Protein AF-A0A2G7FGS3-F1 (afdb_monomer)

Nearest PDB structures (foldseek):
  4i08-assembly1_B-2  TM=8.454E-01  e=3.265E-16  Vibrio cholerae O1 biovar El Tor str. N16961
  1q7c-assembly1_A  TM=8.375E-01  e=9.351E-16  Escherichia coli
  4i5d-assembly1_B  TM=8.635E-01  e=2.397E-15  Ralstonia sp. DSMZ 6428
  4bmn-assembly1_D  TM=8.534E-01  e=1.304E-15  Ralstonia sp. DSMZ 6428
  3grp-assembly1_D  TM=8.812E-01  e=2.250E-13  Bartonella henselae str. Houston-1

Structure (mmCIF, N/CA/C/O backbone):
data_AF-A0A2G7FGS3-F1
#
_entry.id   AF-A0A2G7FGS3-F1
#
loop_
_atom_site.group_PDB
_atom_site.id
_atom_site.type_symbol
_atom_site.label_atom_id
_atom_site.label_alt_id
_atom_site.label_comp_id
_atom_site.label_asym_id
_atom_site.label_entity_id
_atom_site.label_seq_id
_atom_site.pdbx_PDB_ins_code
_atom_site.Cartn_x
_atom_site.Cartn_y
_atom_site.Cartn_z
_atom_site.occupancy
_atom_site.B_iso_or_equiv
_atom_site.auth_seq_id
_atom_site.auth_comp_id
_atom_site.auth_asym_id
_atom_site.auth_atom_id
_atom_site.pdbx_PDB_model_num
ATOM 1 N N . MET A 1 1 ? 16.550 4.348 -29.703 1.00 92.00 1 MET A N 1
ATOM 2 C CA . MET A 1 1 ? 16.145 2.968 -29.365 1.00 92.00 1 MET A CA 1
ATOM 3 C C . MET A 1 1 ? 16.784 1.927 -30.264 1.00 92.00 1 MET A C 1
ATOM 5 O O . MET A 1 1 ? 17.467 1.069 -29.726 1.00 92.00 1 MET A O 1
ATOM 9 N N . GLU A 1 2 ? 16.646 2.011 -31.590 1.00 93.75 2 GLU A N 1
ATOM 10 C CA . GLU A 1 2 ? 17.282 1.040 -32.505 1.00 93.75 2 GLU A CA 1
ATOM 11 C C . GLU A 1 2 ? 18.814 0.957 -32.352 1.00 93.75 2 GLU A C 1
ATOM 13 O O . GLU A 1 2 ? 19.374 -0.135 -32.414 1.00 93.75 2 GLU A O 1
ATOM 18 N N . ASP A 1 3 ? 19.492 2.070 -32.048 1.00 95.81 3 ASP A N 1
ATOM 19 C CA . ASP A 1 3 ? 20.931 2.055 -31.735 1.00 95.81 3 ASP A CA 1
ATOM 20 C C . ASP A 1 3 ? 21.238 1.252 -30.460 1.00 95.81 3 ASP A C 1
ATOM 22 O O . ASP A 1 3 ? 22.140 0.415 -30.451 1.00 95.81 3 ASP A O 1
ATOM 26 N N . SER A 1 4 ? 20.454 1.451 -29.394 1.00 96.25 4 SER A N 1
ATOM 27 C CA . SER A 1 4 ? 20.581 0.701 -28.137 1.00 96.25 4 SER A CA 1
ATOM 28 C C . SER A 1 4 ? 20.323 -0.794 -28.348 1.00 96.25 4 SER A C 1
ATOM 30 O O . SER A 1 4 ? 21.043 -1.631 -27.806 1.00 96.25 4 SER A O 1
ATOM 32 N N . TRP A 1 5 ? 19.330 -1.135 -29.176 1.00 97.38 5 TRP A N 1
ATOM 33 C CA . TRP A 1 5 ? 19.027 -2.512 -29.563 1.00 97.38 5 TRP A CA 1
ATOM 34 C C . TRP A 1 5 ? 20.159 -3.145 -30.370 1.00 97.38 5 TRP A C 1
ATOM 36 O O . TRP A 1 5 ? 20.616 -4.236 -30.037 1.00 97.38 5 TRP A O 1
ATOM 46 N N . THR A 1 6 ? 20.677 -2.430 -31.367 1.00 97.94 6 THR A N 1
ATOM 47 C CA . THR A 1 6 ? 21.822 -2.870 -32.173 1.00 97.94 6 THR A CA 1
ATOM 48 C C . THR A 1 6 ? 23.050 -3.108 -31.293 1.00 97.94 6 THR A C 1
ATOM 50 O O . THR A 1 6 ? 23.726 -4.127 -31.435 1.00 97.94 6 THR A O 1
ATOM 53 N N . GLY A 1 7 ? 23.311 -2.211 -30.336 1.00 97.62 7 GLY A N 1
ATOM 54 C CA . GLY A 1 7 ? 24.381 -2.369 -29.353 1.00 97.62 7 GLY A CA 1
ATOM 55 C C . GLY A 1 7 ? 24.203 -3.616 -28.484 1.00 97.62 7 GLY A C 1
ATOM 56 O O . GLY A 1 7 ? 25.146 -4.389 -28.322 1.00 97.62 7 GLY A O 1
ATOM 57 N N . LEU A 1 8 ? 22.989 -3.867 -27.986 1.00 97.56 8 LEU A N 1
ATOM 58 C CA . LEU A 1 8 ? 22.681 -5.068 -27.205 1.00 97.56 8 LEU A CA 1
ATOM 59 C C . LEU A 1 8 ? 22.891 -6.349 -28.022 1.00 97.56 8 LEU A C 1
ATOM 61 O O . LEU A 1 8 ? 23.543 -7.281 -27.553 1.00 97.56 8 LEU A O 1
ATOM 65 N N . GLN A 1 9 ? 22.393 -6.383 -29.261 1.00 97.81 9 GLN A N 1
ATOM 66 C CA . GLN A 1 9 ? 22.594 -7.518 -30.163 1.00 97.81 9 GLN A CA 1
ATOM 67 C C . GLN A 1 9 ? 24.078 -7.759 -30.447 1.00 97.81 9 GLN A C 1
ATOM 69 O O . GLN A 1 9 ? 24.517 -8.908 -30.473 1.00 97.81 9 GLN A O 1
ATOM 74 N N . TRP A 1 10 ? 24.859 -6.690 -30.618 1.00 98.00 10 TRP A N 1
ATOM 75 C CA . TRP A 1 10 ? 26.299 -6.792 -30.820 1.00 98.00 10 TRP A CA 1
ATOM 76 C C . TRP A 1 10 ? 26.993 -7.422 -29.607 1.00 98.00 10 TRP A C 1
ATOM 78 O O . TRP A 1 10 ? 27.794 -8.337 -29.790 1.00 98.00 10 TRP A O 1
ATOM 88 N N . VAL A 1 11 ? 26.641 -7.013 -28.381 1.00 97.62 11 VAL A N 1
ATOM 89 C CA . VAL A 1 11 ? 27.187 -7.615 -27.150 1.00 97.62 11 VAL A CA 1
ATOM 90 C C . VAL A 1 11 ? 26.860 -9.106 -27.072 1.00 97.62 11 VAL A C 1
ATOM 92 O O . VAL A 1 11 ? 27.750 -9.900 -26.786 1.00 97.62 11 VAL A O 1
ATOM 95 N N . TYR A 1 12 ? 25.620 -9.505 -27.375 1.00 97.19 12 TYR A N 1
ATOM 96 C CA . TYR A 1 12 ? 25.236 -10.922 -27.411 1.00 97.19 12 TYR A CA 1
ATOM 97 C C . TYR A 1 12 ? 26.021 -11.708 -28.470 1.00 97.19 12 TYR A C 1
ATOM 99 O O . TYR A 1 12 ? 26.485 -12.812 -28.193 1.00 97.19 12 TYR A O 1
ATOM 107 N N . ALA A 1 13 ? 26.205 -11.138 -29.663 1.00 97.50 13 ALA A N 1
ATOM 108 C CA . ALA A 1 13 ? 26.928 -11.783 -30.758 1.00 97.50 13 ALA A CA 1
ATOM 109 C C . ALA A 1 13 ? 28.431 -11.965 -30.477 1.00 97.50 13 ALA A C 1
ATOM 111 O O . ALA A 1 13 ? 29.027 -12.899 -31.003 1.00 97.50 13 ALA A O 1
ATOM 112 N N . HIS A 1 14 ? 29.027 -11.109 -29.639 1.00 97.94 14 HIS A N 1
ATOM 113 C CA . HIS A 1 14 ? 30.457 -11.140 -29.296 1.00 97.94 14 HIS A CA 1
ATOM 114 C C . HIS A 1 14 ? 30.706 -11.580 -27.845 1.00 97.94 14 HIS A C 1
ATOM 116 O O . HIS A 1 14 ? 31.800 -11.394 -27.315 1.00 97.94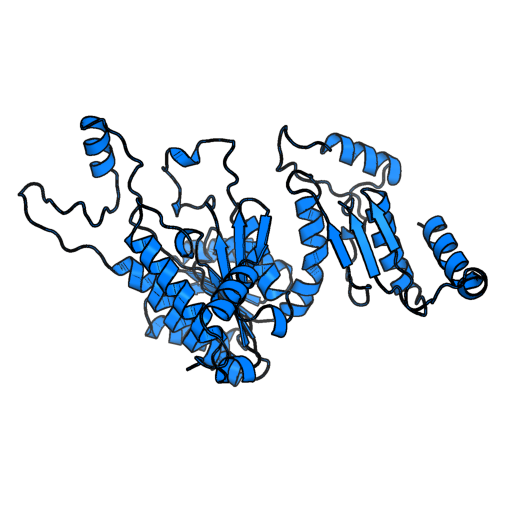 14 HIS A O 1
ATOM 122 N N . ALA A 1 15 ? 29.706 -12.162 -27.176 1.00 97.44 15 ALA A N 1
ATOM 123 C CA . ALA A 1 15 ? 29.799 -12.499 -25.758 1.00 97.44 15 ALA A CA 1
ATOM 124 C C . ALA A 1 15 ? 30.953 -13.470 -25.454 1.00 97.44 15 ALA A C 1
ATOM 126 O O . ALA A 1 15 ? 31.649 -13.291 -24.458 1.00 97.44 15 ALA A O 1
ATOM 127 N N . GLU A 1 16 ? 31.212 -14.443 -26.335 1.00 96.62 16 GLU A N 1
ATOM 128 C CA . GLU A 1 16 ? 32.341 -15.375 -26.199 1.00 96.62 16 GLU A CA 1
ATOM 129 C C . GLU A 1 16 ? 33.692 -14.647 -26.269 1.00 96.62 16 GLU A C 1
ATOM 131 O O . GLU A 1 16 ? 34.552 -14.860 -25.415 1.00 96.62 16 GLU A O 1
ATOM 136 N N . GLU A 1 17 ? 33.855 -13.728 -27.225 1.00 97.94 17 GLU A N 1
ATOM 137 C CA . GLU A 1 17 ? 35.078 -12.928 -27.390 1.00 97.94 17 GLU A CA 1
ATOM 138 C C . GLU A 1 17 ? 35.329 -12.001 -26.195 1.00 97.94 17 GLU A C 1
ATOM 140 O O . GLU A 1 17 ? 36.474 -11.757 -25.810 1.00 97.94 17 GLU A O 1
ATOM 145 N N . LEU A 1 18 ? 34.251 -11.498 -25.592 1.00 96.88 18 LEU A N 1
ATOM 146 C CA . LEU A 1 18 ? 34.284 -10.613 -24.430 1.00 96.88 18 LEU A CA 1
ATOM 147 C C . LEU A 1 18 ? 34.324 -11.371 -23.092 1.00 96.88 18 LEU A C 1
ATOM 149 O O . LEU A 1 18 ? 34.377 -10.731 -22.040 1.00 96.88 18 LEU A O 1
ATOM 153 N N . CYS A 1 19 ? 34.297 -12.710 -23.108 1.00 97.38 19 CYS A N 1
ATOM 154 C CA . CYS A 1 19 ? 34.175 -13.559 -21.919 1.00 97.38 19 CYS A CA 1
ATOM 155 C C . CYS A 1 19 ? 32.947 -13.210 -21.046 1.00 97.38 19 CYS A C 1
ATOM 157 O O . CYS A 1 19 ? 33.013 -13.240 -19.814 1.00 97.38 19 CYS A O 1
ATOM 159 N N . ILE A 1 20 ? 31.827 -12.859 -21.683 1.00 97.62 20 ILE A N 1
ATOM 160 C CA . ILE A 1 20 ? 30.554 -12.517 -21.045 1.00 97.62 20 ILE A CA 1
ATOM 161 C C . ILE A 1 20 ? 29.637 -13.743 -21.039 1.00 97.62 20 ILE A C 1
ATOM 163 O O . ILE A 1 20 ? 29.389 -14.364 -22.069 1.00 97.62 20 ILE A O 1
ATOM 167 N N . ASP A 1 21 ? 29.067 -14.054 -19.875 1.00 97.44 21 ASP A N 1
ATOM 168 C CA . ASP A 1 21 ? 27.959 -15.004 -19.760 1.00 97.44 21 ASP A CA 1
ATOM 169 C C . ASP A 1 21 ? 26.649 -14.329 -20.197 1.00 97.44 21 ASP A C 1
ATOM 171 O O . ASP A 1 21 ? 26.169 -13.394 -19.545 1.00 97.44 21 ASP A O 1
ATOM 175 N N . THR A 1 22 ? 26.057 -14.807 -21.293 1.00 96.75 22 THR A N 1
ATOM 176 C CA . THR A 1 22 ? 24.823 -14.247 -21.862 1.00 96.75 22 THR A CA 1
ATOM 177 C C . THR A 1 22 ? 23.605 -14.419 -20.955 1.00 96.75 22 THR A C 1
ATOM 179 O O . THR A 1 22 ? 22.659 -13.646 -21.078 1.00 96.75 22 THR A O 1
ATOM 182 N N . HIS A 1 23 ? 23.633 -15.336 -19.981 1.00 97.25 23 HIS A N 1
ATOM 183 C CA . HIS A 1 23 ? 22.586 -15.461 -18.958 1.00 97.25 23 HIS A CA 1
ATOM 184 C C . HIS A 1 23 ? 22.671 -14.396 -17.856 1.00 97.25 23 HIS A C 1
ATOM 186 O O . HIS A 1 23 ? 21.835 -14.372 -16.953 1.00 97.25 23 HIS A O 1
ATOM 192 N N . ARG A 1 24 ? 23.688 -13.528 -17.895 1.00 96.69 24 ARG A N 1
ATOM 193 C CA . ARG A 1 24 ? 23.962 -12.520 -16.863 1.00 96.69 24 ARG A CA 1
ATOM 194 C C . ARG A 1 24 ? 23.999 -11.084 -17.384 1.00 96.69 24 ARG A C 1
ATOM 196 O O . ARG A 1 24 ? 24.408 -10.185 -16.648 1.00 96.69 24 ARG A O 1
ATOM 203 N N . ILE A 1 25 ? 23.598 -10.851 -18.630 1.00 97.88 25 ILE A N 1
ATOM 204 C CA . ILE A 1 25 ? 23.606 -9.508 -19.215 1.00 97.88 25 ILE A CA 1
ATOM 205 C C . ILE A 1 25 ? 22.473 -8.678 -18.607 1.00 97.88 25 ILE A C 1
ATOM 207 O O . ILE A 1 25 ? 21.326 -9.114 -18.557 1.00 97.88 25 ILE A O 1
ATOM 211 N N . ALA A 1 26 ? 22.798 -7.473 -18.145 1.00 97.06 26 ALA A N 1
ATOM 212 C CA . ALA A 1 26 ? 21.850 -6.515 -17.592 1.00 97.06 26 ALA A CA 1
ATOM 213 C C . ALA A 1 26 ? 21.925 -5.191 -18.357 1.00 97.06 26 ALA A C 1
ATOM 215 O O . ALA A 1 26 ? 22.976 -4.848 -18.901 1.00 97.06 26 ALA A O 1
ATOM 216 N N . VAL A 1 27 ? 20.824 -4.442 -18.361 1.00 97.50 27 VAL A N 1
ATOM 217 C CA . VAL A 1 27 ? 20.785 -3.064 -18.869 1.00 97.50 27 VAL A CA 1
ATOM 218 C C . VAL A 1 27 ? 20.777 -2.084 -17.705 1.00 97.50 27 VAL A C 1
ATOM 220 O O . VAL A 1 27 ? 20.190 -2.351 -16.655 1.00 97.50 27 VAL A O 1
ATOM 223 N N . MET A 1 28 ? 21.460 -0.959 -17.878 1.00 97.19 28 MET A N 1
ATOM 224 C CA . MET A 1 28 ? 21.573 0.067 -16.852 1.00 97.19 28 MET A CA 1
ATOM 225 C C . MET A 1 28 ? 21.571 1.451 -17.487 1.00 97.19 28 MET A C 1
ATOM 227 O O . MET A 1 28 ? 22.108 1.632 -18.581 1.00 97.19 28 MET A O 1
ATOM 231 N N . GLY A 1 29 ? 20.978 2.412 -16.789 1.00 97.12 29 GLY A N 1
ATOM 232 C CA . GLY A 1 29 ? 21.088 3.820 -17.131 1.00 97.12 29 GLY A CA 1
ATOM 233 C C . GLY A 1 29 ? 20.740 4.720 -15.953 1.00 97.12 29 GLY A C 1
ATOM 234 O O . GLY A 1 29 ? 20.270 4.251 -14.914 1.00 97.12 29 GLY A O 1
ATOM 235 N N . GLU A 1 30 ? 20.950 6.019 -16.152 1.00 96.25 30 GLU A N 1
ATOM 236 C CA . GLU A 1 30 ? 20.615 7.092 -15.209 1.00 96.25 30 GLU A CA 1
ATOM 237 C C . GLU A 1 30 ? 19.782 8.166 -15.937 1.00 96.25 30 GLU A C 1
ATOM 239 O O . GLU A 1 30 ? 20.056 8.455 -17.108 1.00 96.25 30 GLU A O 1
ATOM 244 N N . SER A 1 31 ? 18.764 8.748 -15.289 1.00 93.81 31 SER A N 1
ATOM 245 C CA . SER A 1 31 ? 17.872 9.776 -15.865 1.00 93.81 31 SER A CA 1
ATOM 246 C C . SER A 1 31 ? 17.280 9.348 -17.222 1.00 93.81 31 SER A C 1
ATOM 248 O O . SER A 1 31 ? 16.727 8.253 -17.348 1.00 93.81 31 SER A O 1
ATOM 250 N N . ALA A 1 32 ? 17.420 10.159 -18.274 1.00 93.19 32 ALA A N 1
ATOM 251 C CA . ALA A 1 32 ? 17.010 9.815 -19.635 1.00 93.19 32 ALA A CA 1
ATOM 252 C C . ALA A 1 32 ? 17.631 8.492 -20.124 1.00 93.19 32 ALA A C 1
ATOM 254 O O . ALA A 1 32 ? 16.989 7.719 -20.833 1.00 93.19 32 ALA A O 1
ATOM 255 N N . GLY A 1 33 ? 18.868 8.191 -19.715 1.00 95.94 33 GLY A N 1
ATOM 256 C CA . GLY A 1 33 ? 19.532 6.928 -20.035 1.00 95.94 33 GLY A CA 1
ATOM 257 C C . GLY A 1 33 ? 18.859 5.723 -19.380 1.00 95.94 33 GLY A C 1
ATOM 258 O O . GLY A 1 33 ? 18.806 4.652 -19.982 1.00 95.94 33 GLY A O 1
ATOM 259 N N . ALA A 1 34 ? 18.304 5.889 -18.179 1.00 96.00 34 ALA A N 1
ATOM 260 C CA . ALA A 1 34 ? 17.520 4.846 -17.525 1.00 96.00 34 ALA A CA 1
ATOM 261 C C . ALA A 1 34 ? 16.168 4.639 -18.233 1.00 96.00 34 ALA A C 1
ATOM 263 O O . ALA A 1 34 ? 15.754 3.496 -18.414 1.00 96.00 34 ALA A O 1
ATOM 264 N N . GLY A 1 35 ? 15.544 5.708 -18.744 1.00 95.44 35 GLY A N 1
ATOM 265 C CA . GLY A 1 35 ? 14.383 5.608 -19.640 1.00 95.44 35 GLY A CA 1
ATOM 266 C C . GLY A 1 35 ? 14.685 4.778 -20.896 1.00 95.44 35 GLY A C 1
ATOM 267 O O . GLY A 1 35 ? 13.947 3.853 -21.234 1.00 95.44 35 GLY A O 1
ATOM 268 N N . LEU A 1 36 ? 15.839 5.013 -21.533 1.00 96.62 36 LEU A N 1
ATOM 269 C CA . LEU A 1 36 ? 16.306 4.199 -22.665 1.00 96.62 36 LEU A CA 1
ATOM 270 C C . LEU A 1 36 ? 16.594 2.742 -22.270 1.00 96.62 36 LEU A C 1
ATOM 272 O O . LEU A 1 36 ? 16.329 1.835 -23.058 1.00 96.62 36 LEU A O 1
ATOM 276 N N . ALA A 1 37 ? 17.141 2.498 -21.075 1.00 97.25 37 ALA A N 1
ATOM 277 C CA . ALA A 1 37 ? 17.409 1.150 -20.577 1.00 97.25 37 ALA A CA 1
ATOM 278 C C . ALA A 1 37 ? 16.108 0.362 -20.340 1.00 97.25 37 ALA A C 1
ATOM 280 O O . ALA A 1 37 ? 16.012 -0.789 -20.767 1.00 97.25 37 ALA A O 1
ATOM 281 N N . ALA A 1 38 ? 15.093 0.991 -19.742 1.00 95.81 38 ALA A N 1
ATOM 282 C CA . ALA A 1 38 ? 13.763 0.408 -19.571 1.00 95.81 38 ALA A CA 1
ATOM 283 C C . ALA A 1 38 ? 13.077 0.150 -20.927 1.00 95.81 38 ALA A C 1
ATOM 285 O O . ALA A 1 38 ? 12.569 -0.946 -21.176 1.00 95.81 38 ALA A O 1
ATOM 286 N N . GLY A 1 39 ? 13.159 1.103 -21.862 1.00 96.44 39 GLY A N 1
ATOM 287 C CA . GLY A 1 39 ? 12.680 0.923 -23.236 1.00 96.44 39 GLY A CA 1
ATOM 288 C C . GLY A 1 39 ? 13.379 -0.227 -23.969 1.00 96.44 39 GLY A C 1
ATOM 289 O O . GLY A 1 39 ? 12.751 -0.977 -24.718 1.00 96.44 39 GLY A O 1
ATOM 290 N N . LEU A 1 40 ? 14.681 -0.413 -23.730 1.00 97.88 40 LEU A N 1
ATOM 291 C CA . LEU A 1 40 ? 15.463 -1.503 -24.312 1.00 97.88 40 LEU A CA 1
ATOM 292 C C . LEU A 1 40 ? 15.066 -2.855 -23.712 1.00 97.88 40 LEU A C 1
ATOM 294 O O . LEU A 1 40 ? 15.037 -3.844 -24.440 1.00 97.88 40 LEU A O 1
ATOM 298 N N . ALA A 1 41 ? 14.729 -2.903 -22.421 1.00 96.56 41 ALA A N 1
ATOM 299 C CA . ALA A 1 41 ? 14.218 -4.110 -21.781 1.00 96.56 41 ALA A CA 1
ATOM 300 C C . ALA A 1 41 ? 12.868 -4.543 -22.378 1.00 96.56 41 ALA A C 1
ATOM 302 O O . ALA A 1 41 ? 12.711 -5.717 -22.721 1.00 96.56 41 ALA A O 1
ATOM 303 N N . LEU A 1 42 ? 11.944 -3.595 -22.590 1.00 95.75 42 LEU A N 1
ATOM 304 C CA . LEU A 1 42 ? 10.682 -3.830 -23.308 1.00 95.75 42 LEU A CA 1
ATOM 305 C C . LEU A 1 42 ? 10.937 -4.377 -24.716 1.00 95.75 42 LEU A C 1
ATOM 307 O O . LEU A 1 42 ? 10.425 -5.433 -25.082 1.00 95.75 42 LEU A O 1
ATOM 311 N N . MET A 1 43 ? 11.800 -3.709 -25.482 1.00 97.19 43 MET A N 1
ATOM 312 C CA . MET A 1 43 ? 12.128 -4.127 -26.844 1.00 97.19 43 MET A CA 1
ATOM 313 C C . MET A 1 43 ? 12.789 -5.515 -26.891 1.00 97.19 43 MET A C 1
ATOM 315 O O . MET A 1 43 ? 12.485 -6.311 -27.779 1.00 97.19 43 MET A O 1
ATOM 319 N N . ALA A 1 44 ? 13.671 -5.826 -25.938 1.00 97.25 44 ALA A N 1
ATOM 320 C CA . ALA A 1 44 ? 14.335 -7.121 -25.837 1.00 97.25 44 ALA A CA 1
ATOM 321 C C . ALA A 1 44 ? 13.356 -8.261 -25.545 1.00 97.25 44 ALA A C 1
ATOM 323 O O . ALA A 1 44 ? 13.459 -9.320 -26.170 1.00 97.25 44 ALA A O 1
ATOM 324 N N . ARG A 1 45 ? 12.394 -8.040 -24.642 1.00 95.81 45 ARG A N 1
ATOM 325 C CA . ARG A 1 45 ? 11.303 -8.985 -24.382 1.00 95.81 45 ARG A CA 1
ATOM 326 C C . ARG A 1 45 ? 10.472 -9.203 -25.644 1.00 95.81 45 ARG A C 1
ATOM 328 O O . ARG A 1 45 ? 10.314 -10.340 -26.081 1.00 95.81 45 ARG A O 1
ATOM 335 N N . ASP A 1 46 ? 9.988 -8.124 -26.252 1.00 96.31 46 ASP A N 1
ATOM 336 C CA . ASP A 1 46 ? 9.032 -8.194 -27.364 1.00 96.31 46 ASP A CA 1
ATOM 337 C C . ASP A 1 46 ? 9.645 -8.806 -28.631 1.00 96.31 46 ASP A C 1
ATOM 339 O O . ASP A 1 46 ? 8.968 -9.505 -29.385 1.00 96.31 46 ASP A O 1
ATOM 343 N N . LYS A 1 47 ? 10.948 -8.597 -28.854 1.00 96.56 47 LYS A N 1
ATOM 344 C CA . LYS A 1 47 ? 11.701 -9.217 -29.956 1.00 96.56 47 LYS A CA 1
ATOM 345 C C . LYS A 1 47 ? 12.230 -10.621 -29.623 1.00 96.56 47 LYS A C 1
ATOM 347 O O . LYS A 1 47 ? 12.894 -11.221 -30.466 1.00 96.56 47 LYS A O 1
ATOM 352 N N . GLY A 1 48 ? 11.946 -11.154 -28.432 1.00 96.19 48 GLY A N 1
ATOM 353 C CA . GLY A 1 48 ? 12.298 -12.522 -28.043 1.00 96.19 48 GLY A CA 1
ATOM 354 C C . GLY A 1 48 ? 13.798 -12.763 -27.857 1.00 96.19 48 GLY A C 1
ATOM 355 O O . GLY A 1 48 ? 14.302 -13.810 -28.266 1.00 96.19 48 GLY A O 1
ATOM 356 N N . LEU A 1 49 ? 14.526 -11.804 -27.269 1.00 97.00 49 LEU A N 1
ATOM 357 C CA . LEU A 1 49 ? 15.951 -11.957 -26.959 1.00 97.00 49 LEU A CA 1
ATOM 358 C C . LEU A 1 49 ? 16.195 -13.222 -26.115 1.00 97.00 49 LEU A C 1
ATOM 360 O O . LEU A 1 49 ? 15.530 -13.449 -25.104 1.00 97.00 49 LEU A O 1
ATOM 364 N N . SER A 1 50 ? 17.168 -14.040 -26.525 1.00 95.25 50 SER A N 1
ATOM 365 C CA . SER A 1 50 ? 17.495 -15.302 -25.859 1.00 95.25 50 SER A CA 1
ATOM 366 C C . SER A 1 50 ? 19.013 -15.495 -25.736 1.00 95.25 50 SER A C 1
ATOM 368 O O . SER A 1 50 ? 19.704 -15.434 -26.756 1.00 95.25 50 SER A O 1
ATOM 370 N N . PRO A 1 51 ? 19.549 -15.764 -24.528 1.00 96.12 51 PRO A N 1
ATOM 371 C CA . PRO A 1 51 ? 18.863 -15.720 -23.229 1.00 96.12 51 PRO A CA 1
ATOM 372 C C . PRO A 1 51 ? 18.261 -14.335 -22.907 1.00 96.12 51 PRO A C 1
ATOM 374 O O . PRO A 1 51 ? 18.793 -13.333 -23.388 1.00 96.12 51 PRO A O 1
ATOM 377 N N . PRO A 1 52 ? 17.171 -14.246 -22.118 1.00 96.81 52 PRO A N 1
ATOM 378 C CA . PRO A 1 52 ? 16.599 -12.955 -21.740 1.00 96.81 52 PRO A CA 1
ATOM 379 C C . PRO A 1 52 ? 17.589 -12.143 -20.897 1.00 96.81 52 PRO A C 1
ATOM 381 O O . PRO A 1 52 ? 18.510 -12.701 -20.294 1.00 96.81 52 PRO A O 1
ATOM 384 N N . LEU A 1 53 ? 17.374 -10.827 -20.829 1.00 97.81 53 LEU A N 1
ATOM 385 C CA . LEU A 1 53 ? 18.110 -9.972 -19.898 1.00 97.81 53 LEU A CA 1
ATOM 386 C C . LEU A 1 53 ? 17.970 -10.514 -18.469 1.00 97.81 53 LEU A C 1
ATOM 388 O O . LEU A 1 53 ? 16.904 -10.968 -18.060 1.00 97.81 53 LEU A O 1
ATOM 392 N N . ALA A 1 54 ? 19.049 -10.449 -17.700 1.00 96.94 54 ALA A N 1
ATOM 393 C CA . ALA A 1 54 ? 19.083 -10.934 -16.327 1.00 96.94 54 ALA A CA 1
ATOM 394 C C . ALA A 1 54 ? 18.542 -9.902 -15.328 1.00 96.94 54 ALA A C 1
ATOM 396 O O . ALA A 1 54 ? 18.028 -10.271 -14.271 1.00 96.94 54 ALA A O 1
ATOM 397 N N . LYS A 1 55 ? 18.711 -8.606 -15.625 1.00 95.69 55 LYS A N 1
ATOM 398 C CA . LYS A 1 5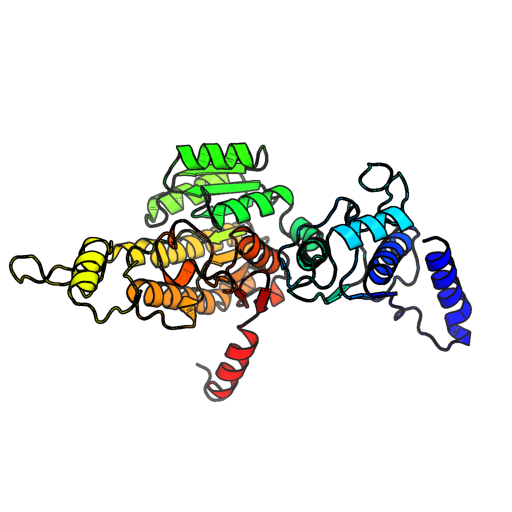5 ? 18.329 -7.501 -14.738 1.00 95.69 55 LYS A CA 1
ATOM 399 C C . LYS A 1 55 ? 18.221 -6.174 -15.494 1.00 95.69 55 LYS A C 1
ATOM 401 O O . LYS A 1 55 ? 18.903 -5.978 -16.500 1.00 95.69 55 LYS A O 1
ATOM 406 N N . GLN A 1 56 ? 17.444 -5.247 -14.947 1.00 95.12 56 GLN A N 1
ATOM 407 C CA . GLN A 1 56 ? 17.525 -3.821 -15.262 1.00 95.12 56 GLN A CA 1
ATOM 408 C C . GLN A 1 56 ? 17.866 -2.998 -14.008 1.00 95.12 56 GLN A C 1
ATOM 410 O O . GLN A 1 56 ? 17.384 -3.291 -12.912 1.00 95.12 56 GLN A O 1
ATOM 415 N N . ILE A 1 57 ? 18.748 -2.008 -14.155 1.00 96.25 57 ILE A N 1
ATOM 416 C CA . ILE A 1 57 ? 19.193 -1.098 -13.088 1.00 96.25 57 ILE A CA 1
ATOM 417 C C . ILE A 1 57 ? 18.877 0.327 -13.540 1.00 96.25 57 ILE A C 1
ATOM 419 O O . ILE A 1 57 ? 19.527 0.848 -14.444 1.00 96.25 57 ILE A O 1
ATOM 423 N N . LEU A 1 58 ? 17.862 0.933 -12.936 1.00 96.31 58 LEU A N 1
ATOM 424 C CA . LEU A 1 58 ? 17.311 2.216 -13.355 1.00 96.31 58 LEU A CA 1
ATOM 425 C C . LEU A 1 58 ? 17.525 3.242 -12.244 1.00 96.31 58 LEU A C 1
ATOM 427 O O . LEU A 1 58 ? 17.002 3.076 -11.145 1.00 96.31 58 LEU A O 1
ATOM 431 N N . VAL A 1 59 ? 18.307 4.282 -12.508 1.00 96.06 59 VAL A N 1
ATOM 432 C CA . VAL A 1 59 ? 18.564 5.343 -11.525 1.00 96.06 59 VAL A CA 1
ATOM 433 C C . VAL A 1 59 ? 17.802 6.601 -11.956 1.00 96.06 59 VAL A C 1
ATOM 435 O O . VAL A 1 59 ? 18.077 7.126 -13.035 1.00 96.06 59 VAL A O 1
ATOM 438 N N . TYR A 1 60 ? 16.814 7.013 -11.153 1.00 92.50 60 TYR A N 1
ATOM 439 C CA . TYR A 1 60 ? 15.865 8.123 -11.345 1.00 92.50 60 TYR A CA 1
ATOM 440 C C . TYR A 1 60 ? 15.360 8.239 -12.795 1.00 92.50 60 TYR A C 1
ATOM 442 O O . TYR A 1 60 ? 15.595 9.256 -13.454 1.00 92.50 60 TYR A O 1
ATOM 450 N N . PRO A 1 61 ? 14.793 7.162 -13.375 1.00 94.31 61 PRO A N 1
ATOM 451 C CA . PRO A 1 61 ? 14.462 7.142 -14.789 1.00 94.31 61 PRO A CA 1
ATOM 452 C C . PRO A 1 61 ? 13.406 8.165 -15.206 1.00 94.31 61 PRO A C 1
ATOM 454 O O . PRO A 1 61 ? 12.372 8.332 -14.583 1.00 94.31 61 PRO A O 1
ATOM 457 N N . MET A 1 62 ? 13.625 8.775 -16.371 1.00 94.31 62 MET A N 1
ATOM 458 C CA . MET A 1 62 ? 12.572 9.507 -17.080 1.00 94.31 62 MET A CA 1
ATOM 459 C C . MET A 1 62 ? 11.691 8.500 -17.828 1.00 94.31 62 MET A C 1
ATOM 461 O O . MET A 1 62 ? 12.136 7.947 -18.840 1.00 94.31 62 MET A O 1
ATOM 465 N N . LEU A 1 63 ? 10.473 8.231 -17.343 1.00 93.50 63 LEU A N 1
ATOM 466 C CA . LEU A 1 63 ? 9.627 7.143 -17.854 1.00 93.50 63 LEU A CA 1
ATOM 467 C C . LEU A 1 63 ? 8.373 7.626 -18.588 1.00 93.50 63 LEU A C 1
ATOM 469 O O . LEU A 1 63 ? 7.922 6.936 -19.509 1.00 93.50 63 LEU A O 1
ATOM 473 N N . ASP A 1 64 ? 7.822 8.777 -18.201 1.00 93.19 64 ASP A N 1
ATOM 474 C CA . ASP A 1 64 ? 6.564 9.313 -18.715 1.00 93.19 64 ASP A CA 1
ATOM 475 C C . ASP A 1 64 ? 6.717 10.709 -19.343 1.00 93.19 64 ASP A C 1
ATOM 477 O O . ASP A 1 64 ? 7.089 11.694 -18.704 1.00 93.19 64 ASP A O 1
ATOM 481 N N . ASP A 1 65 ? 6.365 10.817 -20.623 1.00 93.81 65 ASP A N 1
ATOM 482 C CA . ASP A 1 65 ? 6.385 12.068 -21.384 1.00 93.81 65 ASP A CA 1
ATOM 483 C C . ASP A 1 65 ? 5.120 12.924 -21.188 1.00 93.81 65 ASP A C 1
ATOM 485 O O . ASP A 1 65 ? 5.045 14.044 -21.697 1.00 93.81 65 ASP A O 1
ATOM 489 N N . ARG A 1 66 ? 4.110 12.426 -20.460 1.00 91.00 66 ARG A N 1
ATOM 490 C CA . ARG A 1 66 ? 2.841 13.138 -20.200 1.00 91.00 66 ARG A CA 1
ATOM 491 C C . ARG A 1 66 ? 2.952 14.187 -19.091 1.00 91.00 66 ARG A C 1
ATOM 493 O O . ARG A 1 66 ? 1.977 14.887 -18.813 1.00 91.00 66 ARG A O 1
ATOM 500 N N . GLY A 1 67 ? 4.139 14.333 -18.508 1.00 81.44 67 GLY A N 1
ATOM 501 C CA . GLY A 1 67 ? 4.467 15.342 -17.511 1.00 81.44 67 GLY A CA 1
ATOM 502 C C . GLY A 1 67 ? 4.663 14.760 -16.117 1.00 81.44 67 GLY A C 1
ATOM 503 O O . GLY A 1 67 ? 4.340 13.610 -15.842 1.00 81.44 67 GLY A O 1
ATOM 504 N N . VAL A 1 68 ? 5.196 15.596 -15.230 1.00 83.12 68 VAL A N 1
ATOM 505 C CA . VAL A 1 68 ? 5.570 15.215 -13.868 1.00 83.12 68 VAL A CA 1
ATOM 506 C C . VAL A 1 68 ? 5.178 16.321 -12.891 1.00 83.12 68 VAL A C 1
ATOM 508 O O . VAL A 1 68 ? 5.260 17.509 -13.210 1.00 83.12 68 VAL A O 1
ATOM 511 N N . GLU A 1 69 ? 4.712 15.939 -11.705 1.00 79.75 69 GLU A N 1
ATOM 512 C CA . GLU A 1 69 ? 4.331 16.878 -10.650 1.00 79.75 69 GLU A CA 1
ATOM 513 C C . GLU A 1 69 ? 5.539 17.189 -9.756 1.00 79.75 69 GLU A C 1
ATOM 515 O O . GLU A 1 69 ? 6.166 16.281 -9.21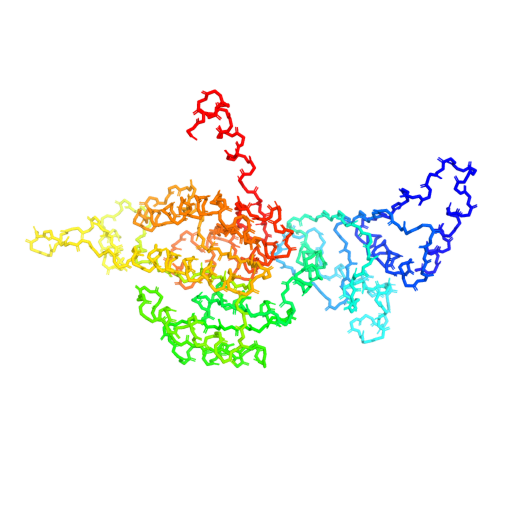2 1.00 79.75 69 GLU A O 1
ATOM 520 N N . ASN A 1 70 ? 5.845 18.473 -9.541 1.00 82.19 70 ASN A N 1
ATOM 521 C CA . ASN A 1 70 ? 6.898 18.862 -8.604 1.00 82.19 70 ASN A CA 1
ATOM 522 C C . ASN A 1 70 ? 6.382 18.874 -7.157 1.00 82.19 70 ASN A C 1
ATOM 524 O O . ASN A 1 70 ? 5.873 19.885 -6.670 1.00 82.19 70 ASN A O 1
ATOM 528 N N . LYS A 1 71 ? 6.585 17.761 -6.447 1.00 75.19 71 LYS A N 1
ATOM 529 C CA . LYS A 1 71 ? 6.308 17.658 -5.004 1.00 75.19 71 LYS A CA 1
ATOM 530 C C . LYS A 1 71 ? 7.426 18.215 -4.112 1.00 75.19 71 LYS A C 1
ATOM 532 O O . LYS A 1 71 ? 7.188 18.450 -2.928 1.00 75.19 71 LYS A O 1
ATOM 537 N N . ALA A 1 72 ? 8.627 18.428 -4.647 1.00 75.19 72 ALA A N 1
ATOM 538 C CA . ALA A 1 72 ? 9.780 18.926 -3.894 1.00 75.19 72 ALA A CA 1
ATOM 539 C C . ALA A 1 72 ? 9.833 20.464 -3.801 1.00 75.19 72 ALA A C 1
ATOM 541 O O . ALA A 1 72 ? 10.606 21.012 -3.011 1.00 75.19 72 ALA A O 1
ATOM 542 N N . GLY A 1 73 ? 8.994 21.172 -4.565 1.00 81.19 73 GLY A N 1
ATOM 543 C CA . GLY A 1 73 ? 8.971 22.634 -4.605 1.00 81.19 73 GLY A CA 1
ATOM 544 C C . GLY A 1 73 ? 10.328 23.197 -5.029 1.00 81.19 73 GLY A C 1
ATOM 545 O O . GLY A 1 73 ? 10.955 22.680 -5.953 1.00 81.19 73 GLY A O 1
ATOM 546 N N . ASP A 1 74 ? 10.803 24.220 -4.316 1.00 83.69 74 ASP A N 1
ATOM 547 C CA . ASP A 1 74 ? 12.090 24.884 -4.585 1.00 83.69 74 ASP A CA 1
ATOM 548 C C . ASP A 1 74 ? 13.319 23.997 -4.303 1.00 83.69 74 ASP A C 1
ATOM 550 O O . ASP A 1 74 ? 14.446 24.385 -4.604 1.00 83.69 74 ASP A O 1
ATOM 554 N N . LEU A 1 75 ? 13.129 22.821 -3.691 1.00 82.44 75 LEU A N 1
ATOM 555 C CA . LEU A 1 75 ? 14.206 21.860 -3.437 1.00 82.44 75 LEU A CA 1
ATOM 556 C C . LEU A 1 75 ? 14.450 20.912 -4.617 1.00 82.44 75 LEU A C 1
ATOM 558 O O . LEU A 1 75 ? 15.422 20.157 -4.583 1.00 82.44 75 LEU A O 1
ATOM 562 N N . ALA A 1 76 ? 13.580 20.927 -5.631 1.00 84.62 76 ALA A N 1
ATOM 563 C CA . ALA A 1 76 ? 13.750 20.118 -6.828 1.00 84.62 76 ALA A CA 1
ATOM 564 C C . ALA A 1 76 ? 15.015 20.555 -7.580 1.00 84.62 76 ALA A C 1
ATOM 566 O O . ALA A 1 76 ? 15.131 21.705 -8.004 1.00 84.62 76 ALA A O 1
ATOM 567 N N . PHE A 1 77 ? 15.969 19.636 -7.744 1.00 86.19 77 PHE A N 1
ATOM 568 C CA . PHE A 1 77 ? 17.174 19.903 -8.532 1.00 86.19 77 PHE A CA 1
ATOM 569 C C . PHE A 1 77 ? 16.879 19.892 -10.038 1.00 86.19 77 PHE A C 1
ATOM 571 O O . PHE A 1 77 ? 17.389 20.735 -10.770 1.00 86.19 77 PHE A O 1
ATOM 578 N N . TRP A 1 78 ? 16.048 18.946 -10.479 1.00 90.25 78 TRP A N 1
ATOM 579 C CA . TRP A 1 78 ? 15.494 18.874 -11.828 1.00 90.25 78 TRP A CA 1
ATOM 580 C C . TRP A 1 78 ? 14.053 19.385 -11.800 1.00 90.25 78 TRP A C 1
ATOM 582 O O . TRP A 1 78 ? 13.271 18.963 -10.947 1.00 90.25 78 TRP A O 1
ATOM 592 N N . THR A 1 79 ? 13.700 20.315 -12.687 1.00 90.75 79 THR A N 1
ATOM 593 C CA . THR A 1 79 ? 12.387 20.981 -12.670 1.00 90.75 79 THR A CA 1
ATOM 594 C C . THR A 1 79 ? 11.427 20.419 -13.726 1.00 90.75 79 THR A C 1
ATOM 596 O O . THR A 1 79 ? 11.863 19.814 -14.710 1.00 90.75 79 THR A O 1
ATOM 599 N N . PRO A 1 80 ? 10.102 20.620 -13.585 1.00 90.50 80 PRO A N 1
ATOM 600 C CA . PRO A 1 80 ? 9.151 20.302 -14.651 1.00 90.50 80 PRO A CA 1
ATOM 601 C C . PRO A 1 80 ? 9.490 20.980 -15.986 1.00 90.50 80 PRO A C 1
ATOM 603 O O . PRO A 1 80 ? 9.298 20.381 -17.041 1.00 90.50 80 PRO A O 1
ATOM 606 N N . GLU A 1 81 ? 10.025 22.202 -15.963 1.00 91.56 81 GLU A N 1
ATOM 607 C CA . GLU A 1 81 ? 10.476 22.932 -17.149 1.00 91.56 81 GLU A CA 1
ATOM 608 C C . GLU A 1 81 ? 11.673 22.250 -17.829 1.00 91.56 81 GLU A C 1
ATOM 610 O O . GLU A 1 81 ? 11.703 22.128 -19.062 1.00 91.56 81 GLU A O 1
ATOM 615 N N . ASP A 1 82 ? 12.629 21.753 -17.039 1.00 92.88 82 ASP A N 1
ATOM 616 C CA . ASP A 1 82 ? 13.735 20.934 -17.545 1.00 92.88 82 ASP A CA 1
ATOM 617 C C . ASP A 1 82 ? 13.201 19.635 -18.161 1.00 92.88 82 ASP A C 1
ATOM 619 O O . ASP A 1 82 ? 13.606 19.252 -19.262 1.00 92.88 82 ASP A O 1
ATOM 623 N N . ASN A 1 83 ? 12.223 18.997 -17.509 1.00 92.75 83 ASN A N 1
ATOM 624 C CA . ASN A 1 83 ? 11.605 17.765 -17.993 1.00 92.75 83 ASN A CA 1
ATOM 625 C C . ASN A 1 83 ? 10.881 17.965 -19.333 1.00 92.75 83 ASN A C 1
ATOM 627 O O . ASN A 1 83 ? 11.066 17.183 -20.266 1.00 92.75 83 ASN A O 1
ATOM 631 N N . ILE A 1 84 ? 10.109 19.050 -19.466 1.00 92.19 84 ILE A N 1
ATOM 632 C CA . ILE A 1 84 ? 9.460 19.443 -20.727 1.00 92.19 84 ILE A CA 1
ATOM 633 C C . ILE A 1 84 ? 10.514 19.650 -21.816 1.00 92.19 84 ILE A C 1
ATOM 635 O O . ILE A 1 84 ? 10.336 19.187 -22.945 1.00 92.19 84 ILE A O 1
ATOM 639 N N . THR A 1 85 ? 11.622 20.315 -21.486 1.00 94.06 85 THR A N 1
ATOM 640 C CA . THR A 1 85 ? 12.725 20.546 -22.427 1.00 94.06 85 THR A CA 1
ATOM 641 C C . THR A 1 85 ? 13.349 19.224 -22.880 1.00 94.06 85 THR A C 1
ATOM 643 O O . THR A 1 85 ? 13.526 19.019 -24.082 1.00 94.06 85 THR A O 1
ATOM 646 N N . GLY A 1 86 ? 13.623 18.308 -21.946 1.00 93.75 86 GLY A N 1
ATOM 647 C CA . GLY A 1 86 ? 14.186 16.986 -22.221 1.00 93.75 86 GLY A CA 1
ATOM 648 C C . GLY A 1 86 ? 13.294 16.139 -23.129 1.00 93.75 86 GLY A C 1
ATOM 649 O O . GLY A 1 86 ? 13.739 15.685 -24.186 1.00 93.75 86 GLY A O 1
ATOM 650 N N . TRP A 1 87 ? 12.014 15.996 -22.779 1.00 95.69 87 TRP A N 1
ATOM 651 C CA . TRP A 1 87 ? 11.057 15.246 -23.595 1.00 95.69 87 TRP A CA 1
ATOM 652 C C . TRP A 1 87 ? 10.835 15.881 -24.969 1.00 95.69 87 TRP A C 1
ATOM 654 O O . TRP A 1 87 ? 10.801 15.167 -25.970 1.00 95.69 87 TRP A O 1
ATOM 664 N N . THR A 1 88 ? 10.768 17.214 -25.057 1.00 94.94 88 THR A N 1
ATOM 665 C CA . THR A 1 88 ? 10.630 17.925 -26.343 1.00 94.94 88 THR A CA 1
ATOM 666 C C . THR A 1 88 ? 11.862 17.753 -27.225 1.00 94.94 88 THR A C 1
ATOM 668 O O . THR A 1 88 ? 11.724 17.598 -28.437 1.00 94.94 88 THR A O 1
ATOM 671 N N . ALA A 1 89 ? 13.066 17.728 -26.652 1.00 94.88 89 ALA A N 1
ATOM 672 C CA . ALA A 1 89 ? 14.281 17.446 -27.410 1.00 94.88 89 ALA A CA 1
ATOM 673 C C . ALA A 1 89 ? 14.299 16.007 -27.954 1.00 94.88 89 ALA A C 1
ATOM 675 O O . ALA A 1 89 ? 14.795 15.780 -29.057 1.00 94.88 89 ALA A O 1
ATOM 676 N N . TYR A 1 90 ? 13.740 15.052 -27.204 1.00 94.56 90 TYR A N 1
ATOM 677 C CA . TYR A 1 90 ? 13.722 13.647 -27.594 1.00 94.56 90 TYR A CA 1
ATOM 678 C C . TYR A 1 90 ? 12.606 13.303 -28.598 1.00 94.56 90 TYR A C 1
ATOM 680 O O . TYR A 1 90 ? 12.879 12.713 -29.643 1.00 94.56 90 TYR A O 1
ATOM 688 N N . LEU A 1 91 ? 11.358 13.683 -28.312 1.00 95.25 91 LEU A N 1
ATOM 689 C CA . LEU A 1 91 ? 10.168 13.280 -29.079 1.00 95.25 91 LEU A CA 1
ATOM 690 C C . LEU A 1 91 ? 9.618 14.399 -29.983 1.00 95.25 91 LEU A C 1
ATOM 692 O O . LEU A 1 91 ? 8.685 14.187 -30.763 1.00 95.25 91 LEU A O 1
ATOM 696 N N . GLY A 1 92 ? 10.163 15.614 -29.895 1.00 95.31 92 GLY A N 1
ATOM 697 C CA . GLY A 1 92 ? 9.728 16.750 -30.702 1.00 95.31 92 GLY A CA 1
ATOM 698 C C . GLY A 1 92 ? 8.252 17.087 -30.490 1.00 95.31 92 GLY A C 1
ATOM 699 O O . GLY A 1 92 ? 7.786 17.288 -29.375 1.00 95.31 92 GLY A O 1
ATOM 700 N N . LYS A 1 93 ? 7.496 17.154 -31.589 1.00 94.31 93 LYS A N 1
ATOM 701 C CA . LYS A 1 93 ? 6.060 17.490 -31.580 1.00 94.31 93 LYS A CA 1
ATOM 702 C C . LYS A 1 93 ? 5.152 16.358 -31.086 1.00 94.31 93 LYS A C 1
ATOM 704 O O . LYS A 1 93 ? 3.939 16.553 -31.021 1.00 94.31 93 LYS A O 1
ATOM 709 N N . ASP A 1 94 ? 5.708 15.169 -30.866 1.00 95.00 94 ASP A N 1
ATOM 710 C CA . ASP A 1 94 ? 4.927 13.992 -30.498 1.00 95.00 94 ASP A CA 1
ATOM 711 C C . ASP A 1 94 ? 4.790 13.835 -28.978 1.00 95.00 94 ASP A C 1
ATOM 713 O O . ASP A 1 94 ? 3.888 13.113 -28.558 1.00 95.00 94 ASP A O 1
ATOM 717 N N . VAL A 1 95 ? 5.577 14.568 -28.171 1.00 94.69 95 VAL A N 1
ATOM 718 C CA . VAL A 1 95 ? 5.465 14.607 -26.696 1.00 94.69 95 VAL A CA 1
ATOM 719 C C . VAL A 1 95 ? 4.015 14.765 -26.248 1.00 94.69 95 VAL A C 1
ATOM 721 O O . VAL A 1 95 ? 3.282 15.622 -26.748 1.00 94.69 95 VAL A O 1
ATOM 724 N N . GLY A 1 96 ? 3.606 13.946 -25.286 1.00 92.12 96 GLY A N 1
ATOM 725 C CA . GLY A 1 96 ? 2.291 13.965 -24.659 1.00 92.12 96 GLY A CA 1
ATOM 726 C C . GLY A 1 96 ? 1.169 13.419 -25.541 1.00 92.12 96 GLY A C 1
ATOM 727 O O . GLY A 1 96 ? 0.048 13.273 -25.065 1.00 92.12 96 GLY A O 1
ATOM 728 N N . THR A 1 97 ? 1.435 13.085 -26.807 1.00 94.25 97 THR A N 1
ATOM 729 C CA . THR A 1 97 ? 0.416 12.570 -27.733 1.00 94.25 97 THR A CA 1
ATOM 730 C C . THR A 1 97 ? 0.358 11.042 -27.734 1.00 94.25 97 THR A C 1
ATOM 732 O O . THR A 1 97 ? 1.287 10.367 -27.299 1.00 94.25 97 THR A O 1
ATOM 735 N N . ASP A 1 98 ? -0.708 10.475 -28.300 1.00 92.94 98 ASP A N 1
ATOM 736 C CA . ASP A 1 98 ? -0.873 9.018 -28.450 1.00 92.94 98 ASP A CA 1
ATOM 737 C C . ASP A 1 98 ? 0.066 8.393 -29.502 1.00 92.94 98 ASP A C 1
ATOM 739 O O . ASP A 1 98 ? 0.002 7.194 -29.757 1.00 92.94 98 ASP A O 1
ATOM 743 N N . ARG A 1 99 ? 0.928 9.194 -30.148 1.00 94.00 99 ARG A N 1
ATOM 744 C CA . ARG A 1 99 ? 1.924 8.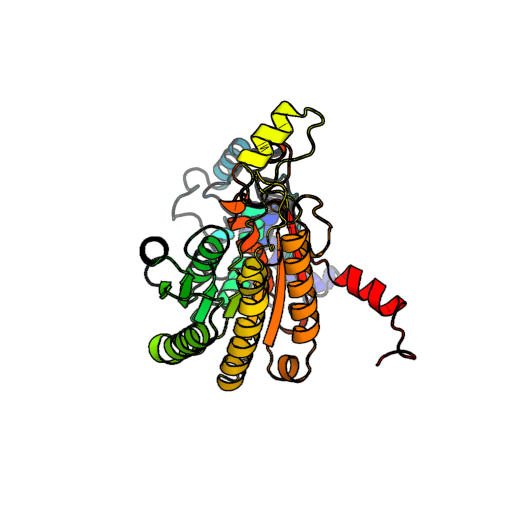706 -31.119 1.00 94.00 99 ARG A CA 1
ATOM 745 C C . ARG A 1 99 ? 3.222 8.222 -30.470 1.00 94.00 99 ARG A C 1
ATOM 747 O O . ARG A 1 99 ? 4.052 7.654 -31.171 1.00 94.00 99 ARG A O 1
ATOM 754 N N . VAL A 1 100 ? 3.423 8.477 -29.177 1.00 95.94 100 VAL A N 1
ATOM 755 C CA . VAL A 1 100 ? 4.645 8.081 -28.467 1.00 95.94 100 VAL A CA 1
ATOM 756 C C . VAL A 1 100 ? 4.605 6.587 -28.168 1.00 95.94 100 VAL A C 1
ATOM 758 O O . VAL A 1 100 ? 3.708 6.103 -27.481 1.00 95.94 100 VAL A O 1
ATOM 761 N N . GLU A 1 101 ? 5.590 5.858 -28.685 1.00 94.56 101 GLU A N 1
ATOM 762 C CA . GLU A 1 101 ? 5.729 4.422 -28.455 1.00 94.56 101 GLU A CA 1
ATOM 763 C C . GLU A 1 101 ? 6.232 4.116 -27.037 1.00 94.56 101 GLU A C 1
ATOM 765 O O . GLU A 1 101 ? 7.066 4.838 -26.483 1.00 94.56 101 GLU A O 1
ATOM 770 N N . ALA A 1 102 ? 5.806 2.975 -26.485 1.00 94.56 102 ALA A N 1
ATOM 771 C CA . ALA A 1 102 ? 6.235 2.509 -25.164 1.00 94.56 102 ALA A CA 1
ATOM 772 C C . ALA A 1 102 ? 7.753 2.273 -25.061 1.00 94.56 102 ALA A C 1
ATOM 774 O O . ALA A 1 102 ? 8.323 2.378 -23.982 1.00 94.56 102 ALA A O 1
ATOM 775 N N . TYR A 1 103 ? 8.448 2.005 -26.171 1.00 95.44 103 TYR A N 1
ATOM 776 C CA . TYR A 1 103 ? 9.911 1.893 -26.155 1.00 95.44 103 TYR A CA 1
ATOM 777 C C . TYR A 1 103 ? 10.617 3.234 -25.938 1.00 95.44 103 TYR A C 1
ATOM 779 O O . TYR A 1 103 ? 11.776 3.241 -25.534 1.00 95.44 103 TYR A O 1
ATOM 787 N N . ALA A 1 104 ? 9.949 4.351 -26.234 1.00 95.25 104 ALA A N 1
ATOM 788 C CA . ALA A 1 104 ? 10.481 5.691 -26.026 1.00 95.25 104 ALA A CA 1
ATOM 789 C C . ALA A 1 104 ? 10.052 6.276 -24.669 1.00 95.25 104 ALA A C 1
ATOM 791 O O . ALA A 1 104 ? 10.854 6.939 -24.019 1.00 95.25 104 ALA A O 1
ATOM 792 N N . ALA A 1 105 ? 8.822 5.994 -24.229 1.00 95.44 105 ALA A N 1
ATOM 793 C CA . ALA A 1 105 ? 8.304 6.346 -22.906 1.00 95.44 105 ALA A CA 1
ATOM 794 C C . ALA A 1 105 ? 7.749 5.085 -22.207 1.00 95.44 105 ALA A C 1
ATOM 796 O O . ALA A 1 105 ? 6.575 4.743 -22.395 1.00 95.44 105 ALA A O 1
ATOM 797 N N . PRO A 1 106 ? 8.576 4.356 -21.430 1.00 93.69 106 PRO A N 1
ATOM 798 C CA . PRO A 1 106 ? 8.216 3.058 -20.846 1.00 93.69 106 PRO A CA 1
ATOM 799 C C . PRO A 1 106 ? 6.990 3.061 -19.928 1.00 93.69 106 PRO A C 1
ATOM 801 O O . PRO A 1 106 ? 6.333 2.028 -19.811 1.00 93.69 106 PRO A O 1
ATOM 804 N N . ALA A 1 107 ? 6.615 4.200 -19.334 1.00 90.56 107 ALA A N 1
ATOM 805 C CA . ALA A 1 107 ? 5.375 4.326 -18.556 1.00 90.56 107 ALA A CA 1
ATOM 806 C C . ALA A 1 107 ? 4.092 4.149 -19.398 1.00 90.56 107 ALA A C 1
ATOM 808 O O . ALA A 1 107 ? 2.990 4.076 -18.851 1.00 90.56 107 ALA A O 1
ATOM 809 N N . ARG A 1 108 ? 4.211 4.088 -20.731 1.00 91.19 108 ARG A N 1
ATOM 810 C CA . ARG A 1 108 ? 3.107 3.796 -21.658 1.00 91.19 108 ARG A CA 1
ATOM 811 C C . ARG A 1 108 ? 2.948 2.314 -21.989 1.00 91.19 108 ARG A C 1
ATOM 813 O O . ARG A 1 108 ? 2.035 1.977 -22.738 1.00 91.19 108 ARG A O 1
ATOM 820 N N . ALA A 1 109 ? 3.830 1.438 -21.506 1.00 89.19 109 ALA A N 1
ATOM 821 C CA . ALA A 1 109 ? 3.697 0.007 -21.747 1.00 89.19 109 ALA A CA 1
ATOM 822 C C . ALA A 1 109 ? 2.375 -0.520 -21.162 1.00 89.19 109 ALA A C 1
ATOM 824 O O . ALA A 1 109 ? 2.040 -0.234 -20.017 1.00 89.19 109 ALA A O 1
ATOM 825 N N . GLU A 1 110 ? 1.634 -1.309 -21.944 1.00 82.19 110 GLU A N 1
ATOM 826 C CA . GLU A 1 110 ? 0.381 -1.930 -21.481 1.00 82.19 110 GLU A CA 1
ATOM 827 C C . GLU A 1 110 ? 0.622 -3.080 -20.490 1.00 82.19 110 GLU A C 1
ATOM 829 O O . GLU A 1 110 ? -0.277 -3.450 -19.739 1.00 82.19 110 GLU A O 1
ATOM 834 N N . SER A 1 111 ? 1.820 -3.669 -20.518 1.00 80.31 111 SER A N 1
ATOM 835 C CA . SER A 1 111 ? 2.234 -4.757 -19.634 1.00 80.31 111 SER A CA 1
ATOM 836 C C . SER A 1 111 ? 3.752 -4.792 -19.509 1.00 80.31 111 SER A C 1
ATOM 838 O O . SER A 1 111 ? 4.468 -4.678 -20.516 1.00 80.31 111 SER A O 1
ATOM 840 N N . VAL A 1 112 ? 4.244 -5.036 -18.294 1.00 80.50 112 VAL A N 1
ATOM 841 C CA . VAL A 1 112 ? 5.656 -5.368 -18.032 1.00 80.50 112 VAL A CA 1
ATOM 842 C C . VAL A 1 112 ? 5.882 -6.857 -17.737 1.00 80.50 112 VAL A C 1
ATOM 844 O O . VAL A 1 112 ? 6.993 -7.251 -17.375 1.00 80.50 112 VAL A O 1
ATOM 847 N N . GLU A 1 113 ? 4.870 -7.710 -17.928 1.00 80.88 113 GLU A N 1
ATOM 848 C CA . GLU A 1 113 ? 5.012 -9.160 -17.759 1.00 80.88 113 GLU A CA 1
ATOM 849 C C . GLU A 1 113 ? 6.187 -9.673 -18.607 1.00 80.88 113 GLU A C 1
ATOM 851 O O . GLU A 1 113 ? 6.391 -9.248 -19.749 1.00 80.88 113 GLU A O 1
ATOM 856 N N . GLY A 1 114 ? 7.002 -10.558 -18.031 1.00 83.81 114 GLY A N 1
ATOM 857 C CA . GLY A 1 114 ? 8.178 -11.124 -18.695 1.00 83.81 114 GLY A CA 1
ATOM 858 C C . GLY A 1 114 ? 9.397 -10.197 -18.782 1.00 83.81 114 GLY A C 1
ATOM 859 O O . GLY A 1 114 ? 10.407 -10.604 -19.358 1.00 83.81 114 GLY A O 1
ATOM 860 N N . LEU A 1 115 ? 9.346 -8.982 -18.217 1.00 89.62 115 LEU A N 1
ATOM 861 C CA . LEU A 1 115 ? 10.544 -8.159 -18.042 1.00 89.62 115 LEU A CA 1
ATOM 862 C C . LEU A 1 115 ? 11.506 -8.755 -16.998 1.00 89.62 115 LEU A C 1
ATOM 864 O O . LEU A 1 115 ? 11.085 -9.464 -16.079 1.00 89.62 115 LEU A O 1
ATOM 868 N N . PRO A 1 116 ? 12.815 -8.461 -17.108 1.00 90.62 116 PRO A N 1
ATOM 869 C CA . PRO A 1 116 ? 13.777 -8.851 -16.089 1.00 90.62 116 PRO A CA 1
ATOM 870 C C . PRO A 1 116 ? 13.513 -8.136 -14.752 1.00 90.62 116 PRO A C 1
ATOM 872 O O . PRO A 1 116 ? 13.001 -7.012 -14.745 1.00 90.62 116 PRO A O 1
ATOM 875 N N . PRO A 1 117 ? 13.948 -8.716 -13.615 1.00 88.56 117 PRO A N 1
ATOM 876 C CA . PRO A 1 117 ? 13.897 -8.047 -12.320 1.00 88.56 117 PRO A CA 1
ATOM 877 C C . PRO A 1 117 ? 14.509 -6.642 -12.365 1.00 88.56 117 PRO A C 1
ATOM 879 O O . PRO A 1 117 ? 15.587 -6.438 -12.936 1.00 88.56 117 PRO A O 1
ATOM 882 N N . VAL A 1 118 ? 13.844 -5.682 -11.723 1.00 89.12 118 VAL A N 1
ATOM 883 C CA . VAL A 1 118 ? 14.273 -4.281 -11.660 1.00 89.12 118 VAL A CA 1
ATOM 884 C C . VAL A 1 118 ? 14.925 -3.954 -10.322 1.00 89.12 118 VAL A C 1
ATOM 886 O O . VAL A 1 118 ? 14.468 -4.367 -9.259 1.00 89.12 118 VAL A O 1
ATOM 889 N N . TYR A 1 119 ? 16.027 -3.215 -10.379 1.00 90.94 119 TYR A N 1
ATOM 890 C CA . TYR A 1 119 ? 16.469 -2.358 -9.288 1.00 90.94 119 TYR A CA 1
ATOM 891 C C . TYR A 1 119 ? 16.214 -0.918 -9.716 1.00 90.94 119 TYR A C 1
ATOM 893 O O . TYR A 1 119 ? 16.668 -0.530 -10.793 1.00 90.94 119 TYR A O 1
ATOM 901 N N . MET A 1 120 ? 15.507 -0.160 -8.885 1.00 90.38 120 MET A N 1
ATOM 902 C CA . MET A 1 120 ? 15.214 1.244 -9.133 1.00 90.38 120 MET A CA 1
ATOM 903 C C . MET A 1 120 ? 15.659 2.084 -7.939 1.00 90.38 120 MET A C 1
ATOM 905 O O . MET A 1 120 ? 15.408 1.701 -6.796 1.00 90.38 120 MET A O 1
ATOM 909 N N . ASP A 1 121 ? 16.336 3.194 -8.211 1.00 91.12 121 ASP A N 1
ATOM 910 C CA . ASP A 1 121 ? 16.824 4.130 -7.198 1.00 91.12 121 ASP A CA 1
ATOM 911 C C . ASP A 1 121 ? 16.453 5.550 -7.600 1.00 91.12 121 ASP A C 1
ATOM 913 O O . ASP A 1 121 ? 16.870 6.003 -8.658 1.00 91.12 121 ASP A O 1
ATOM 917 N N . CYS A 1 122 ? 15.680 6.247 -6.775 1.00 89.56 122 CYS A N 1
ATOM 918 C CA . CYS A 1 122 ? 15.281 7.622 -7.026 1.00 89.56 122 CYS A CA 1
ATOM 919 C C . CYS A 1 122 ? 15.357 8.435 -5.738 1.00 89.56 122 CYS A C 1
ATOM 921 O O . CYS A 1 122 ? 14.890 8.011 -4.676 1.00 89.56 122 CYS A O 1
ATOM 923 N N . GLY A 1 123 ? 15.921 9.640 -5.835 1.00 86.00 123 GLY A N 1
ATOM 924 C CA . GLY A 1 123 ? 15.957 10.573 -4.718 1.00 86.00 123 GLY A CA 1
ATOM 925 C C . GLY A 1 123 ? 14.547 11.010 -4.320 1.00 86.00 123 GLY A C 1
ATOM 926 O O . GLY A 1 123 ? 13.716 11.303 -5.170 1.00 86.00 123 GLY A O 1
ATOM 927 N N . GLN A 1 124 ? 14.281 11.120 -3.016 1.00 76.25 124 GLN A N 1
ATOM 928 C CA . GLN A 1 124 ? 12.959 11.517 -2.506 1.00 76.25 124 GLN A CA 1
ATOM 929 C C . GLN A 1 124 ? 12.511 12.913 -2.984 1.00 76.25 124 GLN A C 1
ATOM 931 O O . GLN A 1 124 ? 11.315 13.179 -3.083 1.00 76.25 124 GLN A O 1
ATOM 936 N N . LEU A 1 125 ? 13.468 13.812 -3.224 1.00 82.31 125 LEU A N 1
ATOM 937 C CA . LEU A 1 125 ? 13.223 15.178 -3.700 1.00 82.31 125 LEU A CA 1
ATOM 938 C C . LEU A 1 125 ? 13.293 15.296 -5.227 1.00 82.31 125 LEU A C 1
ATOM 940 O O . LEU A 1 125 ? 13.206 16.402 -5.755 1.00 82.31 125 LEU A O 1
ATOM 944 N N . ASP A 1 126 ? 13.488 14.179 -5.923 1.00 88.19 126 ASP A N 1
ATOM 945 C CA . ASP A 1 126 ? 13.424 14.154 -7.373 1.00 88.19 126 ASP A CA 1
ATOM 946 C C . ASP A 1 126 ? 11.960 14.160 -7.826 1.00 88.19 126 ASP A C 1
ATOM 948 O O . ASP A 1 126 ? 11.083 13.582 -7.174 1.00 88.19 126 ASP A O 1
ATOM 952 N N . ILE A 1 127 ? 11.688 14.822 -8.947 1.00 89.00 127 ILE A N 1
ATOM 953 C CA . ILE A 1 127 ? 10.339 14.890 -9.507 1.00 89.00 127 ILE A CA 1
ATOM 954 C C . ILE A 1 127 ? 9.894 13.516 -10.031 1.00 89.00 127 ILE A C 1
ATOM 956 O O . ILE A 1 127 ? 8.697 13.230 -10.022 1.00 89.00 127 ILE A O 1
ATOM 960 N N . PHE A 1 128 ? 10.837 12.631 -10.376 1.00 90.62 128 PHE A N 1
ATOM 961 C CA . PHE A 1 128 ? 10.546 11.290 -10.890 1.00 90.62 128 PHE A CA 1
ATOM 962 C C . PHE A 1 128 ? 10.099 10.289 -9.817 1.00 90.62 128 PHE A C 1
ATOM 964 O O . PHE A 1 128 ? 9.497 9.270 -10.135 1.00 90.62 128 PHE A O 1
ATOM 971 N N . ALA A 1 129 ? 10.274 10.592 -8.525 1.00 8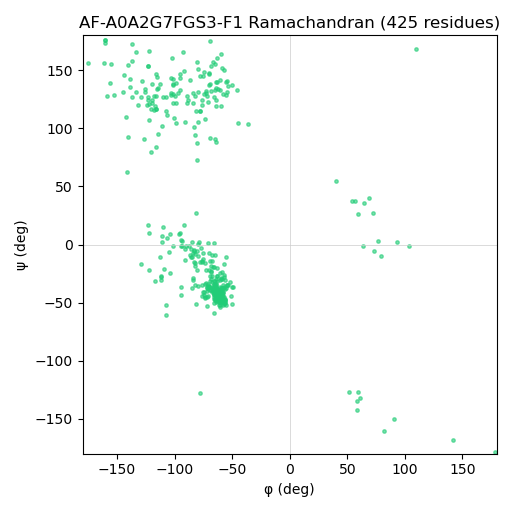4.12 129 ALA A N 1
ATOM 972 C CA . ALA A 1 129 ? 10.010 9.637 -7.443 1.00 84.12 129 ALA A CA 1
ATOM 973 C C . ALA A 1 129 ? 8.601 9.015 -7.488 1.00 84.12 129 ALA A C 1
ATOM 975 O O . ALA A 1 129 ? 8.415 7.844 -7.144 1.00 84.12 129 ALA A O 1
ATOM 976 N N . LYS A 1 130 ? 7.597 9.792 -7.917 1.00 80.19 130 LYS A N 1
ATOM 977 C CA . LYS A 1 130 ? 6.223 9.305 -8.071 1.00 80.19 130 LYS A CA 1
ATOM 978 C C . LYS A 1 130 ? 6.077 8.366 -9.272 1.00 80.19 130 LYS A C 1
ATOM 980 O O . LYS A 1 130 ? 5.540 7.277 -9.087 1.00 80.19 130 LYS A O 1
ATOM 985 N N . GLU A 1 131 ? 6.505 8.782 -10.466 1.00 86.56 131 GLU A N 1
ATOM 986 C CA . GLU A 1 131 ? 6.369 7.960 -11.681 1.00 86.56 131 GLU A CA 1
ATOM 987 C C . GLU A 1 131 ? 7.209 6.680 -11.591 1.00 86.56 131 GLU A C 1
ATOM 989 O O . GLU A 1 131 ? 6.755 5.617 -11.999 1.00 86.56 131 GLU A O 1
ATOM 994 N N . ASP A 1 132 ? 8.372 6.758 -10.947 1.00 88.12 132 ASP A N 1
ATOM 995 C CA . ASP A 1 132 ? 9.267 5.638 -10.673 1.00 88.12 132 ASP A CA 1
ATOM 996 C C . ASP A 1 132 ? 8.605 4.604 -9.763 1.00 88.12 132 ASP A C 1
ATOM 998 O O . ASP A 1 132 ? 8.569 3.409 -10.065 1.00 88.12 132 ASP A O 1
ATOM 1002 N N . THR A 1 133 ? 8.004 5.071 -8.665 1.00 80.31 133 THR A N 1
ATOM 1003 C CA . THR A 1 133 ? 7.241 4.209 -7.753 1.00 80.31 133 THR A CA 1
ATOM 1004 C C . THR A 1 133 ? 6.054 3.568 -8.470 1.00 80.31 133 THR A C 1
ATOM 1006 O O . THR A 1 133 ? 5.808 2.371 -8.312 1.00 80.31 133 THR A O 1
ATOM 1009 N N . GLU A 1 134 ? 5.332 4.351 -9.277 1.00 81.19 134 GLU A N 1
ATOM 1010 C CA . GLU A 1 134 ? 4.211 3.878 -10.089 1.00 81.19 134 GLU A CA 1
ATOM 1011 C C . GLU A 1 134 ? 4.664 2.787 -11.064 1.00 81.19 134 GLU A C 1
ATOM 1013 O O . GLU A 1 134 ? 4.087 1.704 -11.072 1.00 81.19 134 GLU A O 1
ATOM 1018 N N . HIS A 1 135 ? 5.737 3.016 -11.816 1.00 81.25 135 HIS A N 1
ATOM 1019 C CA . HIS A 1 135 ? 6.267 2.056 -12.779 1.00 81.25 135 HIS A CA 1
ATOM 1020 C C . HIS A 1 135 ? 6.788 0.779 -12.112 1.00 81.25 135 HIS A C 1
ATOM 1022 O O . HIS A 1 135 ? 6.541 -0.320 -12.601 1.00 81.25 135 HIS A O 1
ATOM 1028 N N . ALA A 1 136 ? 7.476 0.898 -10.975 1.00 79.25 136 ALA A N 1
ATOM 1029 C CA . ALA A 1 136 ? 8.024 -0.255 -10.268 1.00 79.25 136 ALA A CA 1
ATOM 1030 C C . ALA A 1 136 ? 6.941 -1.152 -9.643 1.00 79.25 136 ALA A C 1
ATOM 1032 O O . ALA A 1 136 ? 7.148 -2.360 -9.511 1.00 79.25 136 ALA A O 1
ATOM 1033 N N . LEU A 1 137 ? 5.810 -0.574 -9.223 1.00 77.06 137 LEU A N 1
ATOM 1034 C CA . LEU A 1 137 ? 4.771 -1.294 -8.482 1.00 77.06 137 LEU A CA 1
ATOM 1035 C C . LEU A 1 137 ? 3.541 -1.650 -9.318 1.00 77.06 137 LEU A C 1
ATOM 1037 O O . LEU A 1 137 ? 2.841 -2.589 -8.947 1.00 77.06 137 LEU A O 1
ATOM 1041 N N . SER A 1 138 ? 3.253 -0.924 -10.401 1.00 77.38 138 SER A N 1
ATOM 1042 C CA . SER A 1 138 ? 1.981 -1.002 -11.131 1.00 77.38 138 SER A CA 1
ATOM 1043 C C . SER A 1 138 ? 1.634 -2.419 -11.585 1.00 77.38 138 SER A C 1
ATOM 1045 O O . SER A 1 138 ? 0.542 -2.906 -11.286 1.00 77.38 138 SER A O 1
ATOM 1047 N N . ASP A 1 139 ? 2.539 -3.116 -12.265 1.00 75.25 139 ASP A N 1
ATOM 1048 C CA . ASP A 1 139 ? 2.240 -4.449 -12.792 1.00 75.25 139 ASP A CA 1
ATOM 1049 C C . ASP A 1 139 ? 2.191 -5.503 -11.697 1.00 75.25 139 ASP A C 1
ATOM 1051 O O . ASP A 1 139 ? 1.228 -6.258 -11.631 1.00 75.25 139 ASP A O 1
ATOM 1055 N N . ALA A 1 140 ? 3.157 -5.497 -10.774 1.00 78.81 140 ALA A N 1
ATOM 1056 C CA . ALA A 1 140 ? 3.138 -6.404 -9.629 1.00 78.81 140 ALA A CA 1
ATOM 1057 C C . ALA A 1 140 ? 1.859 -6.219 -8.798 1.00 78.81 140 ALA A C 1
ATOM 1059 O O . ALA A 1 140 ? 1.281 -7.187 -8.301 1.00 78.81 140 ALA A O 1
ATOM 1060 N N . LEU A 1 141 ? 1.379 -4.982 -8.658 1.00 84.56 141 LEU A N 1
ATOM 1061 C CA . LEU A 1 141 ? 0.098 -4.697 -8.031 1.00 84.56 141 LEU A CA 1
ATOM 1062 C C . LEU A 1 141 ? -1.052 -5.252 -8.872 1.00 84.56 141 LEU A C 1
ATOM 1064 O O . LEU A 1 141 ? -1.874 -5.987 -8.334 1.00 84.56 141 LEU A O 1
ATOM 1068 N N . THR A 1 142 ? -1.087 -4.959 -10.172 1.00 84.75 142 THR A N 1
ATOM 1069 C CA . THR A 1 142 ? -2.120 -5.425 -11.112 1.00 84.75 142 THR A CA 1
ATOM 1070 C C . THR A 1 142 ? -2.226 -6.949 -11.124 1.00 84.75 142 THR A C 1
ATOM 1072 O O . THR A 1 142 ? -3.312 -7.482 -10.923 1.00 84.75 142 THR A O 1
ATOM 1075 N N . GLU A 1 143 ? -1.120 -7.678 -11.248 1.00 83.31 143 GLU A N 1
ATOM 1076 C CA . GLU A 1 143 ? -1.073 -9.142 -11.154 1.00 83.31 143 GLU A CA 1
ATOM 1077 C C . GLU A 1 143 ? -1.645 -9.649 -9.821 1.00 83.31 143 GLU A C 1
ATOM 1079 O O . GLU A 1 143 ? -2.361 -10.654 -9.758 1.00 83.31 143 GLU A O 1
ATOM 1084 N N . ASN A 1 144 ? -1.366 -8.932 -8.729 1.00 85.62 144 ASN A N 1
ATOM 1085 C CA . ASN A 1 144 ? -1.815 -9.317 -7.401 1.00 85.62 144 ASN A CA 1
ATOM 1086 C C . ASN A 1 144 ? -3.245 -8.891 -7.064 1.00 85.62 144 ASN A C 1
ATOM 1088 O O . ASN A 1 144 ? -3.771 -9.440 -6.094 1.00 85.62 144 ASN A O 1
ATOM 1092 N N . VAL A 1 145 ? -3.889 -7.984 -7.806 1.00 91.69 145 VAL A N 1
ATOM 1093 C CA . VAL A 1 145 ? -5.223 -7.452 -7.448 1.00 91.69 145 VAL A CA 1
ATOM 1094 C C . VAL A 1 145 ? -6.260 -7.504 -8.564 1.00 91.69 145 VAL A C 1
ATOM 1096 O O . VAL A 1 145 ? -7.452 -7.419 -8.272 1.00 91.69 145 VAL A O 1
ATOM 1099 N N . SER A 1 146 ? -5.854 -7.675 -9.820 1.00 91.19 146 SER A N 1
ATOM 1100 C CA . SER A 1 146 ? -6.765 -7.679 -10.963 1.00 91.19 146 SER A CA 1
ATOM 1101 C C . SER A 1 146 ? -7.829 -8.767 -10.818 1.00 91.19 146 SER A C 1
ATOM 1103 O O . SER A 1 146 ? -7.531 -9.926 -10.528 1.00 91.19 146 SER A O 1
ATOM 1105 N N . ASN A 1 147 ? -9.093 -8.372 -10.991 1.00 90.56 147 ASN A N 1
ATOM 1106 C CA . ASN A 1 147 ? -10.311 -9.168 -10.800 1.00 90.56 147 ASN A CA 1
ATOM 1107 C C . ASN A 1 147 ? -10.579 -9.670 -9.369 1.00 90.56 147 ASN A C 1
ATOM 1109 O O . ASN A 1 147 ? -11.640 -10.265 -9.121 1.00 90.56 147 ASN A O 1
ATOM 1113 N N . LYS A 1 148 ? -9.686 -9.385 -8.417 1.00 95.44 148 LYS A N 1
ATOM 1114 C CA . LYS A 1 148 ? -9.825 -9.817 -7.027 1.00 95.44 148 LYS A CA 1
ATOM 1115 C C . LYS A 1 148 ? -10.780 -8.933 -6.247 1.00 95.44 148 LYS A C 1
ATOM 1117 O O . LYS A 1 148 ? -10.923 -7.745 -6.548 1.00 95.44 148 LYS A O 1
ATOM 1122 N N . VAL A 1 149 ? -11.437 -9.499 -5.236 1.00 98.06 149 VAL A N 1
ATOM 1123 C CA . VAL A 1 149 ? -12.323 -8.723 -4.354 1.00 98.06 149 VAL A CA 1
ATOM 1124 C C . VAL A 1 149 ? -11.537 -8.134 -3.189 1.00 98.06 149 VAL A C 1
ATOM 1126 O O . VAL A 1 149 ? -10.909 -8.862 -2.414 1.00 98.06 149 VAL A O 1
ATOM 1129 N N . ALA A 1 150 ? -11.626 -6.811 -3.045 1.00 98.50 150 ALA A N 1
ATOM 1130 C CA . ALA A 1 150 ? -10.996 -6.053 -1.973 1.00 98.50 150 ALA A CA 1
ATOM 1131 C C . ALA A 1 150 ? -12.042 -5.370 -1.083 1.00 98.50 150 ALA A C 1
ATOM 1133 O O . ALA A 1 150 ? -12.879 -4.625 -1.582 1.00 98.50 150 ALA A O 1
ATOM 1134 N N . ILE A 1 151 ? -11.975 -5.563 0.234 1.00 98.81 151 ILE A N 1
ATOM 1135 C CA . ILE A 1 151 ? -12.758 -4.786 1.208 1.00 98.81 151 ILE A CA 1
ATOM 1136 C C . ILE A 1 151 ? -11.859 -3.702 1.796 1.00 98.81 151 ILE A C 1
ATOM 1138 O O . ILE A 1 151 ? -10.794 -4.020 2.320 1.00 98.81 151 ILE A O 1
ATOM 1142 N N . VAL A 1 152 ? -12.287 -2.439 1.769 1.00 98.81 152 VAL A N 1
ATOM 1143 C CA . VAL A 1 152 ? -11.547 -1.322 2.382 1.00 98.81 152 VAL A CA 1
ATOM 1144 C C . VAL A 1 152 ? -12.448 -0.606 3.384 1.00 98.81 152 VAL A C 1
ATOM 1146 O O . VAL A 1 152 ? -13.501 -0.088 3.013 1.00 98.81 152 VAL A O 1
ATOM 1149 N N . THR A 1 153 ? -12.049 -0.570 4.659 1.00 98.62 153 THR A N 1
ATOM 1150 C CA . THR A 1 153 ? -12.818 0.109 5.717 1.00 98.62 153 THR A CA 1
ATOM 1151 C C . THR A 1 153 ? -12.394 1.564 5.910 1.00 98.62 153 THR A C 1
ATOM 1153 O O . THR A 1 153 ? -11.237 1.928 5.703 1.00 98.62 153 THR A O 1
ATOM 1156 N N . GLY A 1 154 ? -13.328 2.430 6.309 1.00 96.62 154 GLY A N 1
ATOM 1157 C CA . GLY A 1 154 ? -13.093 3.875 6.379 1.00 96.62 154 GLY A CA 1
ATOM 1158 C C . GLY A 1 154 ? -12.825 4.469 4.994 1.00 96.62 154 GLY A C 1
ATOM 1159 O O . GLY A 1 154 ? -11.939 5.311 4.844 1.00 96.62 154 GLY A O 1
ATOM 1160 N N . ALA A 1 155 ? -13.498 3.939 3.968 1.00 97.38 155 ALA A N 1
ATOM 1161 C CA . ALA A 1 155 ? -13.179 4.196 2.567 1.00 97.38 155 ALA A CA 1
ATOM 1162 C C . ALA A 1 155 ? -13.978 5.339 1.932 1.00 97.38 155 ALA A C 1
ATOM 1164 O O . ALA A 1 155 ? -13.807 5.609 0.747 1.00 97.38 155 ALA A O 1
ATOM 1165 N N . ALA A 1 156 ? -14.819 6.045 2.693 1.00 94.44 156 ALA A N 1
ATOM 1166 C CA . ALA A 1 156 ? -15.554 7.183 2.148 1.00 94.44 156 ALA A CA 1
ATOM 1167 C C . ALA A 1 156 ? -14.674 8.430 1.929 1.00 94.44 156 ALA A C 1
ATOM 1169 O O . ALA A 1 156 ? -15.099 9.367 1.257 1.00 94.44 156 ALA A O 1
ATOM 1170 N N . ARG A 1 157 ? -13.474 8.489 2.530 1.00 90.94 157 ARG A N 1
ATOM 1171 C CA . ARG A 1 157 ? -12.524 9.612 2.404 1.00 90.94 157 ARG A CA 1
ATOM 1172 C C . ARG A 1 157 ? -11.096 9.213 2.796 1.00 90.94 157 ARG A C 1
ATOM 1174 O O . ARG A 1 157 ? -10.866 8.120 3.311 1.00 90.94 157 ARG A O 1
ATOM 1181 N N . GLY A 1 158 ? -10.147 10.137 2.628 1.00 91.50 158 GLY A N 1
ATOM 1182 C CA . GLY A 1 158 ? -8.782 10.012 3.153 1.00 91.50 158 GLY A CA 1
ATOM 1183 C C . GLY A 1 158 ? -8.049 8.770 2.640 1.00 91.50 158 GLY A C 1
ATOM 1184 O O . GLY A 1 158 ? -8.206 8.394 1.481 1.00 91.50 158 GLY A O 1
ATOM 1185 N N . ILE A 1 159 ? -7.254 8.133 3.509 1.00 95.38 159 ILE A N 1
ATOM 1186 C CA . ILE A 1 159 ? -6.407 6.978 3.154 1.00 95.38 159 ILE A CA 1
ATOM 1187 C C . ILE A 1 159 ? -7.243 5.831 2.576 1.00 95.38 159 ILE A C 1
ATOM 1189 O O . ILE A 1 159 ? -6.852 5.229 1.579 1.00 95.38 159 ILE A O 1
ATOM 1193 N N . GLY A 1 160 ? -8.410 5.546 3.163 1.00 96.94 160 GLY A N 1
ATOM 1194 C CA . GLY A 1 160 ? -9.267 4.453 2.708 1.00 96.94 160 GLY A CA 1
ATOM 1195 C C . GLY A 1 160 ? -9.793 4.688 1.293 1.00 96.94 160 GLY A C 1
ATOM 1196 O O . GLY A 1 160 ? -9.716 3.790 0.461 1.00 96.94 160 GLY A O 1
ATOM 1197 N N . PHE A 1 161 ? -10.250 5.907 0.990 1.00 97.44 161 PHE A N 1
ATOM 1198 C CA . PHE A 1 161 ? -10.679 6.262 -0.367 1.00 97.44 161 PHE A CA 1
ATOM 1199 C C . PHE A 1 161 ? -9.522 6.202 -1.371 1.00 97.44 161 PHE A C 1
ATOM 1201 O O . PHE A 1 161 ? -9.661 5.582 -2.423 1.00 97.44 161 PHE A O 1
ATOM 1208 N N . ALA A 1 162 ? -8.371 6.796 -1.035 1.00 96.31 162 ALA A N 1
ATOM 1209 C CA . ALA A 1 162 ? -7.192 6.782 -1.902 1.00 96.31 162 ALA A CA 1
ATOM 1210 C C . ALA A 1 162 ? -6.737 5.346 -2.212 1.00 96.31 162 ALA A C 1
ATOM 1212 O O . ALA A 1 162 ? -6.445 5.019 -3.361 1.00 96.31 162 ALA A O 1
ATOM 1213 N N . THR A 1 163 ? -6.770 4.467 -1.207 1.00 98.19 163 THR A N 1
ATOM 1214 C CA . THR A 1 163 ? -6.468 3.036 -1.352 1.00 98.19 163 THR A CA 1
ATOM 1215 C C . THR A 1 163 ? -7.483 2.334 -2.245 1.00 98.19 163 THR A C 1
ATOM 1217 O O . THR A 1 163 ? -7.095 1.617 -3.162 1.00 98.19 163 THR A O 1
ATOM 1220 N N . ALA A 1 164 ? -8.781 2.549 -2.012 1.00 98.31 164 ALA A N 1
ATOM 1221 C CA . ALA A 1 164 ? -9.836 1.941 -2.813 1.00 98.31 164 ALA A CA 1
ATOM 1222 C C . ALA A 1 164 ? -9.742 2.355 -4.289 1.00 98.31 164 ALA A C 1
ATOM 1224 O O . ALA A 1 164 ? -9.808 1.507 -5.176 1.00 98.31 164 ALA A O 1
ATOM 1225 N N . ASN A 1 165 ? -9.520 3.644 -4.547 1.00 97.25 165 ASN A N 1
ATOM 1226 C CA . ASN A 1 165 ? -9.332 4.179 -5.890 1.00 97.25 165 ASN A CA 1
ATOM 1227 C C . ASN A 1 165 ? -8.082 3.598 -6.570 1.00 97.25 165 ASN A C 1
ATOM 1229 O O . ASN A 1 165 ? -8.153 3.199 -7.729 1.00 97.25 165 ASN A O 1
ATOM 1233 N N . LEU A 1 166 ? -6.955 3.501 -5.854 1.00 95.19 166 LEU A N 1
ATOM 1234 C CA . LEU A 1 166 ? -5.736 2.901 -6.395 1.00 95.19 166 LEU A CA 1
ATOM 1235 C C . LEU A 1 166 ? -5.962 1.429 -6.767 1.00 95.19 166 LEU A C 1
ATOM 1237 O O . LEU A 1 166 ? -5.742 1.050 -7.910 1.00 95.19 166 LEU A O 1
ATOM 1241 N N . LEU A 1 167 ? -6.491 0.611 -5.855 1.00 97.12 167 LEU A N 1
ATOM 1242 C CA . LEU A 1 167 ? -6.765 -0.806 -6.127 1.00 97.12 167 LEU A CA 1
ATOM 1243 C C . LEU A 1 167 ? -7.719 -1.000 -7.318 1.00 97.12 167 LEU A C 1
ATOM 1245 O O . LEU A 1 167 ? -7.487 -1.870 -8.158 1.00 97.12 167 LEU A O 1
ATOM 1249 N N . ALA A 1 168 ? -8.760 -0.171 -7.423 1.00 96.25 168 ALA A N 1
ATOM 1250 C CA . ALA A 1 168 ? -9.713 -0.214 -8.528 1.00 96.25 168 ALA A CA 1
ATOM 1251 C C . ALA A 1 168 ? -9.067 0.105 -9.888 1.00 96.25 168 ALA A C 1
ATOM 1253 O O . ALA A 1 168 ? -9.362 -0.568 -10.878 1.00 96.25 168 ALA A O 1
ATOM 1254 N N . ARG A 1 169 ? -8.145 1.081 -9.937 1.00 92.62 169 ARG A N 1
ATOM 1255 C CA . ARG A 1 169 ? -7.361 1.407 -11.147 1.00 92.62 169 ARG A CA 1
ATOM 1256 C C . ARG A 1 169 ? -6.505 0.235 -11.627 1.00 92.62 169 ARG A C 1
ATOM 1258 O O . ARG A 1 169 ? -6.322 0.088 -12.827 1.00 92.62 169 ARG A O 1
ATOM 1265 N N . HIS A 1 170 ? -6.061 -0.619 -10.707 1.00 92.12 170 HIS A N 1
ATOM 1266 C CA . HIS A 1 170 ? -5.301 -1.840 -11.000 1.00 92.12 170 HIS A CA 1
ATOM 1267 C C . HIS A 1 170 ? -6.184 -3.089 -11.175 1.00 92.12 170 HIS A C 1
ATOM 1269 O O . HIS A 1 170 ? -5.703 -4.221 -11.138 1.00 92.12 170 HIS A O 1
ATOM 1275 N N . GLY A 1 171 ? -7.490 -2.902 -11.385 1.00 92.25 171 GLY A N 1
ATOM 1276 C CA . GLY A 1 171 ? -8.398 -3.975 -11.782 1.00 92.25 171 GLY A CA 1
ATOM 1277 C C . GLY A 1 171 ? -9.112 -4.693 -10.634 1.00 92.25 171 GLY A C 1
ATOM 1278 O O . GLY A 1 171 ? -9.871 -5.625 -10.905 1.00 92.25 171 GLY A O 1
ATOM 1279 N N . ALA A 1 172 ? -8.906 -4.293 -9.376 1.00 97.12 172 ALA A N 1
ATOM 1280 C CA . ALA A 1 172 ? -9.620 -4.888 -8.248 1.00 97.12 172 ALA A CA 1
ATOM 1281 C C . ALA A 1 172 ? -11.103 -4.492 -8.245 1.00 97.12 172 ALA A C 1
ATOM 1283 O O . ALA A 1 172 ? -11.461 -3.364 -8.582 1.00 97.12 172 ALA A O 1
ATOM 1284 N N . ARG A 1 173 ? -11.964 -5.398 -7.777 1.00 98.19 173 ARG A N 1
ATOM 1285 C CA . ARG A 1 173 ? -13.366 -5.104 -7.457 1.00 98.19 173 ARG A CA 1
ATOM 1286 C C . ARG A 1 173 ? -13.442 -4.690 -5.996 1.00 98.19 173 ARG A C 1
ATOM 1288 O O . ARG A 1 173 ? -13.287 -5.524 -5.103 1.00 98.19 173 ARG A O 1
ATOM 1295 N N . VAL A 1 174 ? -13.632 -3.401 -5.749 1.00 98.56 174 VAL A N 1
ATOM 1296 C CA . VAL A 1 174 ? -13.463 -2.820 -4.417 1.00 98.56 174 VAL A CA 1
ATOM 1297 C C . VAL A 1 174 ? -14.809 -2.568 -3.748 1.00 98.56 174 VAL A C 1
ATOM 1299 O O . VAL A 1 174 ? -15.696 -1.926 -4.305 1.00 98.56 174 VAL A O 1
ATOM 1302 N N . VAL A 1 175 ? -14.950 -3.053 -2.519 1.00 98.81 175 VAL A N 1
ATOM 1303 C CA . VAL A 1 175 ? -16.075 -2.785 -1.626 1.00 98.81 175 VAL A CA 1
ATOM 1304 C C . VAL A 1 175 ? -15.648 -1.720 -0.623 1.00 98.81 175 VAL A C 1
ATOM 1306 O O . VAL A 1 175 ? -14.845 -1.980 0.278 1.00 98.81 175 VAL A O 1
ATOM 1309 N N . LEU A 1 176 ? -16.193 -0.515 -0.777 1.00 98.88 176 LEU A N 1
ATOM 1310 C CA . LEU A 1 176 ? -15.968 0.597 0.136 1.00 98.88 176 LEU A CA 1
ATOM 1311 C C . LEU A 1 176 ? -16.896 0.461 1.346 1.00 98.88 176 LEU A C 1
ATOM 1313 O O . LEU A 1 176 ? -18.114 0.328 1.204 1.00 98.88 176 LEU A O 1
ATOM 1317 N N . VAL A 1 177 ? -16.316 0.515 2.543 1.00 98.69 177 VAL A N 1
ATOM 1318 C CA . VAL A 1 177 ? -17.040 0.343 3.805 1.00 98.69 177 VAL A CA 1
ATOM 1319 C C . VAL A 1 177 ? -16.831 1.554 4.697 1.00 98.69 177 VAL A C 1
ATOM 1321 O O . VAL A 1 177 ? -15.698 1.953 4.963 1.00 98.69 177 VAL A O 1
ATOM 1324 N N . ASP A 1 178 ? -17.925 2.142 5.168 1.00 98.19 178 ASP A N 1
ATOM 1325 C CA . ASP A 1 178 ? -17.932 3.307 6.056 1.00 98.19 178 ASP A CA 1
ATOM 1326 C C . ASP A 1 178 ? -19.295 3.423 6.771 1.00 98.19 178 ASP A C 1
ATOM 1328 O O . ASP A 1 178 ? -20.226 2.666 6.486 1.00 98.19 178 ASP A O 1
ATOM 1332 N N . LEU A 1 179 ? -19.430 4.385 7.683 1.00 94.69 179 LEU A N 1
ATOM 1333 C CA . LEU A 1 179 ? -20.678 4.679 8.395 1.00 94.69 179 LEU A CA 1
ATOM 1334 C C . LEU A 1 179 ? -21.650 5.502 7.539 1.00 94.69 179 LEU A C 1
ATOM 1336 O O . LEU A 1 179 ? -22.867 5.350 7.640 1.00 94.69 179 LEU A O 1
ATOM 1340 N N . HIS A 1 180 ? -21.117 6.412 6.722 1.00 93.31 180 HIS A N 1
ATOM 1341 C CA . HIS A 1 180 ? -21.904 7.446 6.053 1.00 93.31 180 HIS A CA 1
ATOM 1342 C C . HIS A 1 180 ? -22.229 7.074 4.604 1.00 93.31 180 HIS A C 1
ATOM 1344 O O . HIS A 1 180 ? -21.382 7.192 3.719 1.00 93.31 180 HIS A O 1
ATOM 1350 N N . GLU A 1 181 ? -23.480 6.680 4.353 1.00 96.88 181 GLU A N 1
ATOM 1351 C CA . GLU A 1 181 ? -23.922 6.197 3.039 1.00 96.88 181 GLU A CA 1
ATOM 1352 C C . GLU A 1 181 ? -23.729 7.221 1.910 1.00 96.88 181 GLU A C 1
ATOM 1354 O O . GLU A 1 181 ? -23.226 6.873 0.847 1.00 96.88 181 GLU A O 1
ATOM 1359 N N . ASP A 1 182 ? -24.073 8.491 2.132 1.00 96.44 182 ASP A N 1
ATOM 1360 C CA . ASP A 1 182 ? -23.950 9.521 1.091 1.00 96.44 182 ASP A CA 1
ATOM 1361 C C . ASP A 1 182 ? -22.489 9.755 0.684 1.00 96.44 182 ASP A C 1
ATOM 1363 O O . ASP A 1 182 ? -22.179 9.941 -0.492 1.00 96.44 182 ASP A O 1
ATOM 1367 N N . ALA A 1 183 ? -21.567 9.683 1.648 1.00 95.12 183 ALA A N 1
ATOM 1368 C CA . ALA A 1 183 ? -20.142 9.804 1.369 1.00 95.12 183 ALA A CA 1
ATOM 1369 C C . ALA A 1 183 ? -19.615 8.581 0.596 1.00 95.12 183 ALA A C 1
ATOM 1371 O O . ALA A 1 183 ? -18.805 8.740 -0.315 1.00 95.12 183 ALA A O 1
ATOM 1372 N N . LEU A 1 184 ? -20.117 7.379 0.903 1.00 98.12 184 LEU A N 1
ATOM 1373 C CA . LEU A 1 184 ? -19.812 6.164 0.144 1.00 98.12 184 LEU A CA 1
ATOM 1374 C C . LEU A 1 184 ? -20.324 6.231 -1.298 1.00 98.12 184 LEU A C 1
ATOM 1376 O O . LEU A 1 184 ? -19.593 5.846 -2.206 1.00 98.12 184 LEU A O 1
ATOM 1380 N N . LYS A 1 185 ? -21.540 6.743 -1.526 1.00 98.00 185 LYS A N 1
ATOM 1381 C CA . LYS A 1 185 ? -22.096 6.925 -2.878 1.00 98.00 185 LYS A CA 1
ATOM 1382 C C . LYS A 1 185 ? -21.199 7.816 -3.730 1.00 98.00 185 LYS A C 1
ATOM 1384 O O . 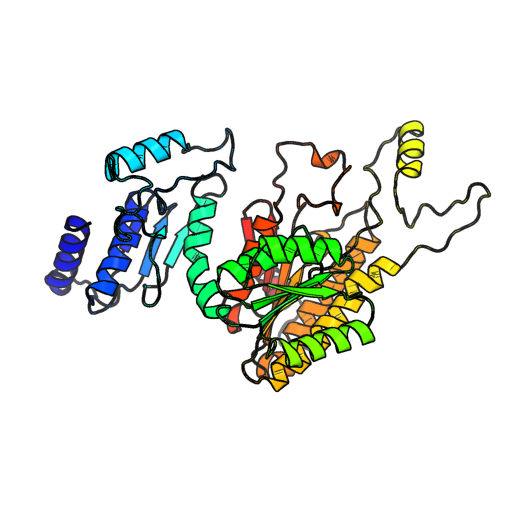LYS A 1 185 ? -20.815 7.410 -4.822 1.00 98.00 185 LYS A O 1
ATOM 1389 N N . ASN A 1 186 ? -20.801 8.969 -3.192 1.00 97.25 186 ASN A N 1
ATOM 1390 C CA . ASN A 1 186 ? -19.899 9.895 -3.880 1.00 97.25 186 ASN A CA 1
ATOM 1391 C C . ASN A 1 186 ? -18.533 9.250 -4.169 1.00 97.25 186 ASN A C 1
ATOM 1393 O O . ASN A 1 186 ? -17.975 9.427 -5.248 1.00 97.25 186 ASN A O 1
ATOM 1397 N N . ALA A 1 187 ? -17.996 8.484 -3.215 1.00 97.44 187 ALA A N 1
ATOM 1398 C CA . ALA A 1 187 ? -16.730 7.779 -3.382 1.00 97.44 187 ALA A CA 1
ATOM 1399 C C . ALA A 1 187 ? -16.803 6.692 -4.473 1.00 97.44 187 ALA A C 1
ATOM 1401 O O . ALA A 1 187 ? -15.906 6.593 -5.307 1.00 97.44 187 ALA A O 1
ATOM 1402 N N . VAL A 1 188 ? -17.878 5.902 -4.509 1.00 98.12 188 VAL A N 1
ATOM 1403 C CA . VAL A 1 188 ? -18.094 4.894 -5.559 1.00 98.12 188 VAL A CA 1
ATOM 1404 C C . VAL A 1 188 ? -18.288 5.545 -6.924 1.00 98.12 188 VAL A C 1
ATOM 1406 O O . VAL A 1 188 ? -17.695 5.082 -7.893 1.00 98.12 188 VAL A O 1
ATOM 1409 N N . GLU A 1 189 ? -19.052 6.636 -7.010 1.00 97.81 189 GLU A N 1
ATOM 1410 C CA . GLU A 1 189 ? -19.226 7.390 -8.257 1.00 97.81 189 GLU A CA 1
ATOM 1411 C C . GLU A 1 189 ? -17.887 7.920 -8.791 1.00 97.81 189 GLU A C 1
ATOM 1413 O O . GLU A 1 189 ? -17.615 7.807 -9.985 1.00 97.81 189 GLU A O 1
ATOM 1418 N N . ALA A 1 190 ? -17.019 8.420 -7.906 1.00 96.50 190 ALA A N 1
ATOM 1419 C CA . ALA A 1 190 ? -15.694 8.906 -8.279 1.00 96.50 190 ALA A CA 1
ATOM 1420 C C . ALA A 1 190 ? -14.752 7.800 -8.798 1.00 96.50 190 ALA A C 1
ATOM 1422 O O . ALA A 1 190 ? -13.894 8.083 -9.633 1.00 96.50 190 ALA A O 1
ATOM 1423 N N . ILE A 1 191 ? -14.891 6.559 -8.316 1.00 97.25 191 ILE A N 1
ATOM 1424 C CA . ILE A 1 191 ? -14.073 5.416 -8.763 1.00 97.25 191 ILE A CA 1
ATOM 1425 C C . ILE A 1 191 ? -14.651 4.769 -10.032 1.00 97.25 191 ILE A C 1
ATOM 1427 O O . ILE A 1 191 ? -13.905 4.349 -10.916 1.00 97.25 191 ILE A O 1
ATOM 1431 N N . GLY A 1 192 ? -15.976 4.684 -10.142 1.00 96.00 192 GLY A N 1
ATOM 1432 C CA . GLY A 1 192 ? -16.671 4.082 -11.275 1.00 96.00 192 GLY A CA 1
ATOM 1433 C C . GLY A 1 192 ? -16.960 2.586 -11.104 1.00 96.00 192 GLY A C 1
ATOM 1434 O O . GLY A 1 192 ? -17.169 2.087 -10.001 1.00 96.00 192 GLY A O 1
ATOM 1435 N N . LEU A 1 193 ? -17.009 1.856 -12.223 1.00 94.19 193 LEU A N 1
ATOM 1436 C CA . LEU A 1 193 ? -17.605 0.509 -12.312 1.00 94.19 193 LEU A CA 1
ATOM 1437 C C . LEU A 1 193 ? -16.915 -0.573 -11.467 1.00 94.19 193 LEU A C 1
ATOM 1439 O O . LEU A 1 193 ? -17.520 -1.603 -11.186 1.00 94.19 193 LEU A O 1
ATOM 1443 N N . GLN A 1 194 ? -15.665 -0.343 -11.072 1.00 95.38 194 GLN A N 1
ATOM 1444 C CA . GLN A 1 194 ? -14.888 -1.273 -10.253 1.00 95.38 194 GLN A CA 1
ATOM 1445 C C . GLN A 1 194 ? -15.230 -1.191 -8.760 1.00 95.38 194 GLN A C 1
ATOM 1447 O O . GLN A 1 194 ? -14.728 -1.996 -7.976 1.00 95.38 194 GLN A O 1
ATOM 1452 N N . ALA A 1 195 ? -16.072 -0.238 -8.353 1.00 98.19 195 ALA A N 1
ATOM 1453 C CA . ALA A 1 195 ? -16.408 -0.002 -6.960 1.00 98.19 195 ALA A CA 1
ATOM 1454 C C . ALA A 1 195 ? -17.885 -0.278 -6.647 1.00 98.19 195 ALA A C 1
ATOM 1456 O O . ALA A 1 195 ? -18.797 0.016 -7.416 1.00 98.19 195 ALA A O 1
ATOM 1457 N N . THR A 1 196 ? -18.120 -0.801 -5.449 1.00 98.56 196 THR A N 1
ATOM 1458 C CA . THR A 1 196 ? -19.428 -0.846 -4.792 1.00 98.56 196 THR A CA 1
ATOM 1459 C C . THR A 1 196 ? -19.258 -0.468 -3.323 1.00 98.56 196 THR A C 1
ATOM 1461 O O . THR A 1 196 ? -18.132 -0.304 -2.851 1.00 98.56 196 THR A O 1
ATOM 1464 N N . TYR A 1 197 ? -20.349 -0.304 -2.578 1.00 98.62 197 TYR A N 1
ATOM 1465 C CA . TYR A 1 197 ? -20.271 0.076 -1.171 1.00 98.62 197 TYR A CA 1
ATOM 1466 C C . TYR A 1 197 ? -21.226 -0.715 -0.288 1.00 98.62 197 TYR A C 1
ATOM 1468 O O . TYR A 1 197 ? -22.258 -1.217 -0.735 1.00 98.62 197 TYR A O 1
ATOM 1476 N N . LYS A 1 198 ? -20.893 -0.765 1.003 1.00 98.44 198 LYS A N 1
ATOM 1477 C CA . LYS A 1 198 ? -21.796 -1.228 2.054 1.00 98.44 198 LYS A CA 1
ATOM 1478 C C . LYS A 1 198 ? -21.566 -0.439 3.337 1.00 98.44 198 LYS A C 1
ATOM 1480 O O . LYS A 1 198 ? -20.431 -0.285 3.782 1.00 98.44 198 LYS A O 1
ATOM 1485 N N . THR A 1 199 ? -22.646 0.052 3.937 1.00 98.50 199 THR A N 1
ATOM 1486 C CA . THR A 1 199 ? -22.579 0.691 5.252 1.00 98.50 199 THR A CA 1
ATOM 1487 C C . THR A 1 199 ? -22.299 -0.348 6.332 1.00 98.50 199 THR A C 1
ATOM 1489 O O . THR A 1 199 ? -22.857 -1.448 6.313 1.00 98.50 199 THR A O 1
ATOM 1492 N N . CYS A 1 200 ? -21.407 -0.012 7.259 1.00 98.31 200 CYS A N 1
ATOM 1493 C CA . CYS A 1 200 ? -21.069 -0.866 8.392 1.00 98.31 200 CYS A CA 1
ATOM 1494 C C . CYS A 1 200 ? -20.454 -0.019 9.503 1.00 98.31 200 CYS A C 1
ATOM 1496 O O . CYS A 1 200 ? -19.453 0.666 9.278 1.00 98.31 200 CYS A O 1
ATOM 1498 N N . ASP A 1 201 ? -20.991 -0.129 10.717 1.00 98.00 201 ASP A N 1
ATOM 1499 C CA . ASP A 1 201 ? -20.208 0.192 11.903 1.00 98.00 201 ASP A CA 1
ATOM 1500 C C . ASP A 1 201 ? -19.207 -0.935 12.130 1.00 98.00 201 ASP A C 1
ATOM 1502 O O . ASP A 1 201 ? -19.560 -2.055 12.486 1.00 98.00 201 ASP A O 1
ATOM 1506 N N . VAL A 1 202 ? -17.936 -0.653 11.873 1.00 97.56 202 VAL A N 1
ATOM 1507 C CA . VAL A 1 202 ? -16.880 -1.655 12.009 1.00 97.56 202 VAL A CA 1
ATOM 1508 C C . VAL A 1 202 ? -16.623 -2.037 13.472 1.00 97.56 202 VAL A C 1
ATOM 1510 O O . VAL A 1 202 ? -15.976 -3.047 13.720 1.00 97.56 202 VAL A O 1
ATOM 1513 N N . SER A 1 203 ? -17.112 -1.276 14.453 1.00 97.38 203 SER A N 1
ATOM 1514 C CA . SER A 1 203 ? -17.036 -1.665 15.867 1.00 97.38 203 SER A CA 1
ATOM 1515 C C . SER A 1 203 ? -18.109 -2.684 16.275 1.00 97.38 203 SER A C 1
ATOM 1517 O O . SER A 1 203 ? -18.021 -3.269 17.355 1.00 97.38 203 SER A O 1
ATOM 1519 N N . ASP A 1 204 ? -19.082 -2.950 15.399 1.00 98.44 204 ASP A N 1
ATOM 1520 C CA . ASP A 1 204 ? -20.173 -3.896 15.613 1.00 98.44 204 ASP A CA 1
ATOM 1521 C C . ASP A 1 204 ? -19.870 -5.247 14.937 1.00 98.44 204 ASP A C 1
ATOM 1523 O O . ASP A 1 204 ? -19.632 -5.344 13.729 1.00 98.44 204 ASP A O 1
ATOM 1527 N N . TRP A 1 205 ? -19.860 -6.314 15.739 1.00 98.19 205 TRP A N 1
ATOM 1528 C CA . TRP A 1 205 ? -19.539 -7.669 15.285 1.00 98.19 205 TRP A CA 1
ATOM 1529 C C . TRP A 1 205 ? -20.570 -8.236 14.300 1.00 98.19 205 TRP A C 1
ATOM 1531 O O . TRP A 1 205 ? -20.193 -8.842 13.293 1.00 98.19 205 TRP A O 1
ATOM 1541 N N . ASP A 1 206 ? -21.860 -8.032 14.564 1.00 98.56 206 ASP A N 1
ATOM 1542 C CA . ASP A 1 206 ? -22.933 -8.595 13.747 1.00 98.56 206 ASP A CA 1
ATOM 1543 C C . ASP A 1 206 ? -23.008 -7.877 12.394 1.00 98.56 206 ASP A C 1
ATOM 1545 O O . ASP A 1 206 ? -23.207 -8.512 11.353 1.00 98.56 206 ASP A O 1
ATOM 1549 N N . GLN A 1 207 ? -22.756 -6.565 12.381 1.00 98.62 207 GLN A N 1
ATOM 1550 C CA . GLN A 1 207 ? -22.629 -5.803 11.140 1.00 98.62 207 GLN A CA 1
ATOM 1551 C C . GLN A 1 207 ? -21.421 -6.251 10.313 1.00 98.62 207 GLN A C 1
ATOM 1553 O O . GLN A 1 207 ? -21.561 -6.410 9.098 1.00 98.62 207 GLN A O 1
ATOM 1558 N N . GLN A 1 2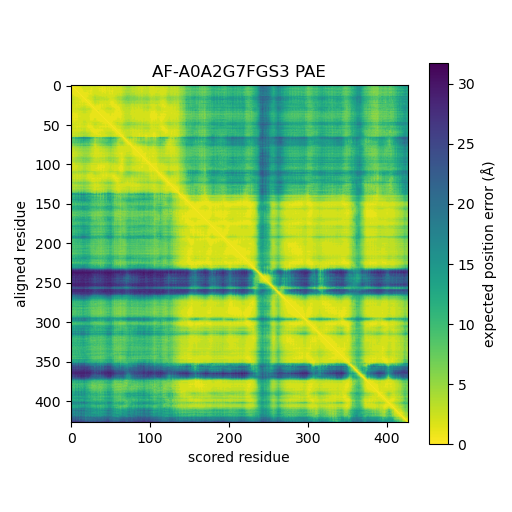08 ? -20.265 -6.532 10.931 1.00 98.50 208 GLN A N 1
ATOM 1559 C CA . GLN A 1 208 ? -19.123 -7.079 10.194 1.00 98.50 208 GLN A CA 1
ATOM 1560 C C . GLN A 1 208 ? -19.409 -8.476 9.621 1.00 98.50 208 GLN A C 1
ATOM 1562 O O . GLN A 1 208 ? -19.081 -8.726 8.461 1.00 98.50 208 GLN A O 1
ATOM 1567 N N . ILE A 1 209 ? -20.074 -9.373 10.361 1.00 98.62 209 ILE A N 1
ATOM 1568 C CA . ILE A 1 209 ? -20.523 -10.660 9.797 1.00 98.62 209 ILE A CA 1
ATOM 1569 C C . ILE A 1 209 ? -21.411 -10.416 8.571 1.00 98.62 209 ILE A C 1
ATOM 1571 O O . ILE A 1 209 ? -21.172 -10.982 7.503 1.00 98.62 209 ILE A O 1
ATOM 1575 N N . ALA A 1 210 ? -22.421 -9.552 8.704 1.00 98.62 210 ALA A N 1
ATOM 1576 C CA . ALA A 1 210 ? -23.355 -9.251 7.623 1.00 98.62 210 ALA A CA 1
ATOM 1577 C C . ALA A 1 210 ? -22.677 -8.577 6.417 1.00 98.62 210 ALA A C 1
ATOM 1579 O O . ALA A 1 210 ? -23.135 -8.725 5.278 1.00 98.62 210 ALA A O 1
ATOM 1580 N N . LEU A 1 211 ? -21.601 -7.822 6.642 1.00 98.69 211 LEU A N 1
ATOM 1581 C CA . LEU A 1 211 ? -20.747 -7.264 5.599 1.00 98.69 211 LEU A CA 1
ATOM 1582 C C . LEU A 1 211 ? -20.016 -8.377 4.842 1.00 98.69 211 LEU A C 1
ATOM 1584 O O . LEU A 1 211 ? -20.215 -8.496 3.637 1.00 98.69 211 LEU A O 1
ATOM 1588 N N . PHE A 1 212 ? -19.219 -9.201 5.525 1.00 98.62 212 PHE A N 1
ATOM 1589 C CA . PHE A 1 212 ? -18.406 -10.244 4.886 1.00 98.62 212 PHE A CA 1
ATOM 1590 C C . PHE A 1 212 ? -19.260 -11.295 4.163 1.00 98.62 212 PHE A C 1
ATOM 1592 O O . PHE A 1 212 ? -18.930 -11.701 3.045 1.00 98.62 212 PHE A O 1
ATOM 1599 N N . GLN A 1 213 ? -20.394 -11.678 4.758 1.00 98.38 213 GLN A N 1
ATOM 1600 C CA . GLN A 1 213 ? -21.352 -12.586 4.130 1.00 98.38 213 GLN A CA 1
ATOM 1601 C C . GLN A 1 213 ? -21.916 -11.982 2.841 1.00 98.38 213 GLN A C 1
ATOM 1603 O O . GLN A 1 213 ? -21.849 -12.605 1.787 1.00 98.38 213 GLN A O 1
ATOM 1608 N N . TRP A 1 214 ? -22.385 -10.733 2.896 1.00 98.69 214 TRP A N 1
ATOM 1609 C CA . TRP A 1 214 ? -22.902 -10.045 1.714 1.00 98.69 214 TRP A CA 1
ATOM 1610 C C . TRP A 1 214 ? -21.852 -9.917 0.613 1.00 98.69 214 TRP A C 1
ATOM 1612 O O . TRP A 1 214 ? -22.167 -10.204 -0.532 1.00 98.69 214 TRP A O 1
ATOM 1622 N N . VAL A 1 215 ? -20.605 -9.559 0.943 1.00 98.56 215 VAL A N 1
ATOM 1623 C CA . VAL A 1 215 ? -19.533 -9.477 -0.063 1.00 98.56 215 VAL A CA 1
ATOM 1624 C C . VAL A 1 215 ? -19.335 -10.826 -0.749 1.00 98.56 215 VAL A C 1
ATOM 1626 O O . VAL A 1 215 ? -19.267 -10.872 -1.976 1.00 98.56 215 VAL A O 1
ATOM 1629 N N . THR A 1 216 ? -19.308 -11.914 0.021 1.00 97.31 216 THR A N 1
ATOM 1630 C CA . THR A 1 216 ? -19.165 -13.272 -0.522 1.00 97.31 216 THR A CA 1
ATOM 1631 C C . THR A 1 216 ? -20.340 -13.645 -1.432 1.00 97.31 216 THR A C 1
ATOM 1633 O O . THR A 1 216 ? -20.128 -14.211 -2.503 1.00 97.31 216 THR A O 1
ATOM 1636 N N . ASP A 1 217 ? -21.564 -13.284 -1.039 1.00 97.69 217 ASP A N 1
ATOM 1637 C CA . ASP A 1 217 ? -22.790 -13.632 -1.762 1.00 97.69 217 ASP A CA 1
ATOM 1638 C C . ASP A 1 217 ? -23.011 -12.793 -3.029 1.00 97.69 217 ASP A C 1
ATOM 1640 O O . ASP A 1 217 ? -23.569 -13.292 -4.007 1.00 97.69 217 ASP A O 1
ATOM 1644 N N . THR A 1 218 ? -22.617 -11.514 -3.024 1.00 97.69 218 THR A N 1
ATOM 1645 C CA . THR A 1 218 ? -22.976 -10.565 -4.093 1.00 97.69 218 THR A CA 1
ATOM 1646 C C . THR A 1 218 ? -21.808 -10.116 -4.954 1.00 97.69 218 THR A C 1
ATOM 1648 O O . THR A 1 218 ? -22.021 -9.746 -6.106 1.00 97.69 218 THR A O 1
ATOM 1651 N N . VAL A 1 219 ? -20.591 -10.095 -4.410 1.00 97.06 219 VAL A N 1
ATOM 1652 C CA . VAL A 1 219 ? -19.397 -9.620 -5.121 1.00 97.06 219 VAL A CA 1
ATOM 1653 C C . VAL A 1 219 ? -18.512 -10.805 -5.484 1.00 97.06 219 VAL A C 1
ATOM 1655 O O . VAL A 1 219 ? -18.166 -10.974 -6.650 1.00 97.06 219 VAL A O 1
ATOM 1658 N N . GLY A 1 220 ? -18.172 -11.661 -4.523 1.00 95.62 220 GLY A N 1
ATOM 1659 C CA . GLY A 1 220 ? -17.391 -12.873 -4.754 1.00 95.62 220 GLY A CA 1
ATOM 1660 C C . GLY A 1 220 ? -16.395 -13.180 -3.633 1.00 95.62 220 GLY A C 1
ATOM 1661 O O . GLY A 1 220 ? -16.463 -12.572 -2.563 1.00 95.62 220 GLY A O 1
ATOM 1662 N N . PRO A 1 221 ? -15.469 -14.130 -3.861 1.00 96.31 221 PRO A N 1
ATOM 1663 C CA . PRO A 1 221 ? -14.514 -14.563 -2.846 1.00 96.31 221 PRO A CA 1
ATOM 1664 C C . PRO A 1 221 ? -13.606 -13.409 -2.415 1.00 96.31 221 PRO A C 1
ATOM 1666 O O . PRO A 1 221 ? -13.086 -12.683 -3.252 1.00 96.31 221 PRO A O 1
ATOM 1669 N N . ILE A 1 222 ? -13.421 -13.250 -1.105 1.00 97.75 222 ILE A N 1
ATOM 1670 C CA . ILE A 1 222 ? -12.645 -12.153 -0.518 1.00 97.75 222 ILE A CA 1
ATOM 1671 C C . ILE A 1 222 ? -11.162 -12.521 -0.521 1.00 97.75 222 ILE A C 1
ATOM 1673 O O . ILE A 1 222 ? -10.767 -13.510 0.096 1.00 97.75 222 ILE A O 1
ATOM 1677 N N . GLU A 1 223 ? -10.340 -11.696 -1.168 1.00 96.56 223 GLU A N 1
ATOM 1678 C CA . GLU A 1 223 ? -8.908 -11.967 -1.373 1.00 96.56 223 GLU A CA 1
ATOM 1679 C C . GLU A 1 223 ? -8.011 -10.866 -0.794 1.00 96.56 223 GLU A C 1
ATOM 1681 O O . GLU A 1 223 ? -6.849 -11.121 -0.466 1.00 96.56 223 GLU A O 1
ATOM 1686 N N . LEU A 1 224 ? -8.555 -9.658 -0.615 1.00 98.19 224 LEU A N 1
ATOM 1687 C CA . LEU A 1 224 ? -7.874 -8.524 -0.002 1.00 98.19 224 LEU A CA 1
ATOM 1688 C C . LEU A 1 224 ? -8.781 -7.844 1.029 1.00 98.19 224 LEU A C 1
ATOM 1690 O O . LEU A 1 224 ? -9.934 -7.519 0.749 1.00 98.19 224 LEU A O 1
ATOM 1694 N N . VAL A 1 225 ? -8.255 -7.591 2.224 1.00 98.69 225 VAL A N 1
ATOM 1695 C CA . VAL A 1 225 ? -8.928 -6.770 3.239 1.00 98.69 225 VAL A CA 1
ATOM 1696 C C . VAL A 1 225 ? -7.973 -5.698 3.743 1.00 98.69 225 VAL A C 1
ATOM 1698 O O . VAL A 1 225 ? -6.869 -5.995 4.190 1.00 98.69 225 VAL A O 1
ATOM 1701 N N . VAL A 1 226 ? -8.413 -4.444 3.695 1.00 98.75 226 VAL A N 1
ATOM 1702 C CA . VAL A 1 226 ? -7.698 -3.292 4.238 1.00 98.75 226 VAL A CA 1
ATOM 1703 C C . VAL A 1 226 ? -8.462 -2.768 5.455 1.00 98.75 226 VAL A C 1
ATOM 1705 O O . VAL A 1 226 ? -9.479 -2.078 5.331 1.00 98.75 226 VAL A O 1
ATOM 1708 N N . CYS A 1 227 ? -7.965 -3.101 6.646 1.00 98.44 227 CYS A N 1
ATOM 1709 C CA . CYS A 1 227 ? -8.491 -2.614 7.919 1.00 98.44 227 CYS A CA 1
ATOM 1710 C C . CYS A 1 227 ? -7.938 -1.207 8.186 1.00 98.44 227 CYS A C 1
ATOM 1712 O O . CYS A 1 227 ? -6.888 -1.058 8.813 1.00 98.44 227 CYS A O 1
ATOM 1714 N N . ASN A 1 228 ? -8.627 -0.184 7.679 1.00 97.62 228 ASN A N 1
ATOM 1715 C CA . ASN A 1 228 ? -8.156 1.201 7.700 1.00 97.62 228 ASN A CA 1
ATOM 1716 C C . ASN A 1 228 ? -8.961 2.138 8.623 1.00 97.62 228 ASN A C 1
ATOM 1718 O O . ASN A 1 228 ? -8.403 3.112 9.127 1.00 97.62 228 ASN A O 1
ATOM 1722 N N . ALA A 1 229 ? -10.243 1.855 8.873 1.00 92.44 229 ALA A N 1
ATOM 1723 C CA . ALA A 1 229 ? -11.091 2.693 9.721 1.00 92.44 229 ALA A CA 1
ATOM 1724 C C . ALA A 1 229 ? -10.487 2.913 11.123 1.00 92.44 229 ALA A C 1
ATOM 1726 O O . ALA A 1 229 ? -10.132 1.963 11.819 1.00 92.44 229 ALA A O 1
ATOM 1727 N N . ALA A 1 230 ? -10.396 4.175 11.544 1.00 90.00 230 ALA A N 1
ATOM 1728 C CA . ALA A 1 230 ? -9.928 4.561 12.870 1.00 90.00 230 ALA A CA 1
ATOM 1729 C C . ALA A 1 230 ? -10.495 5.930 13.269 1.00 90.00 230 ALA A C 1
ATOM 1731 O O . ALA A 1 230 ? -10.783 6.769 12.413 1.00 90.00 230 ALA A O 1
ATOM 1732 N N . ILE A 1 231 ? -10.587 6.182 14.574 1.00 87.44 231 ILE A N 1
ATOM 1733 C CA . ILE A 1 231 ? -10.927 7.490 15.141 1.00 87.44 231 ILE A CA 1
ATOM 1734 C C . ILE A 1 231 ? -9.844 7.971 16.103 1.00 87.44 231 ILE A C 1
ATOM 1736 O O . ILE A 1 231 ? -9.123 7.183 16.719 1.00 87.44 231 ILE A O 1
ATOM 1740 N N . ASN A 1 232 ? -9.754 9.290 16.246 1.00 82.00 232 ASN A N 1
ATOM 1741 C CA . ASN A 1 232 ? -8.918 9.944 17.240 1.00 82.00 232 ASN A CA 1
ATOM 1742 C C . ASN A 1 232 ? -9.665 11.155 17.817 1.00 82.00 232 ASN A C 1
ATOM 1744 O O . ASN A 1 232 ? -9.634 12.238 17.233 1.00 82.00 232 ASN A O 1
ATOM 1748 N N . PRO A 1 233 ? -10.388 10.971 18.929 1.00 69.50 233 PRO A N 1
ATOM 1749 C CA . PRO A 1 233 ? -11.095 12.050 19.594 1.00 69.50 233 PRO A CA 1
ATOM 1750 C C . PRO A 1 233 ? -10.159 12.947 20.428 1.00 69.50 233 PRO A C 1
ATOM 1752 O O . PRO A 1 233 ? -10.561 14.054 20.782 1.00 69.50 233 PRO A O 1
ATOM 1755 N N . GLU A 1 234 ? -8.923 12.511 20.719 1.00 63.00 234 GLU A N 1
ATOM 1756 C CA . GLU A 1 234 ? -7.993 13.144 21.670 1.00 63.00 234 GLU A CA 1
ATOM 1757 C C . GLU A 1 234 ? -7.207 14.342 21.109 1.00 63.00 234 GLU A C 1
ATOM 1759 O O . GLU A 1 234 ? -6.091 14.617 21.548 1.00 63.00 234 GLU A O 1
ATOM 1764 N N . ILE A 1 235 ? -7.726 15.068 20.114 1.00 57.38 235 ILE A N 1
ATOM 1765 C CA . ILE A 1 235 ? -7.000 16.223 19.565 1.00 57.38 235 ILE A CA 1
ATOM 1766 C C . ILE A 1 235 ? -6.970 17.334 20.629 1.00 57.38 235 ILE A C 1
ATOM 1768 O O . ILE A 1 235 ? -7.884 18.154 20.729 1.00 57.38 235 ILE A O 1
ATOM 1772 N N . SER A 1 236 ? -5.911 17.322 21.439 1.00 50.34 236 SER A N 1
ATOM 1773 C CA . SER A 1 236 ? -5.555 18.338 22.421 1.00 50.34 236 SER A CA 1
ATOM 1774 C C . SER A 1 236 ? -4.266 19.037 21.998 1.00 50.34 236 SER A C 1
ATOM 1776 O O . SER A 1 236 ? -3.326 18.431 21.470 1.00 50.34 236 SER A O 1
ATOM 1778 N N . LEU A 1 237 ? -4.276 20.352 22.177 1.00 48.59 237 LEU A N 1
ATOM 1779 C CA . LEU A 1 237 ? -3.310 21.292 21.633 1.00 48.59 237 LEU A CA 1
ATOM 1780 C C . LEU A 1 237 ? -1.983 21.232 22.400 1.00 48.59 237 LEU A C 1
ATOM 1782 O O . LEU A 1 237 ? -1.932 20.983 23.604 1.00 48.59 237 LEU A O 1
ATOM 1786 N N . LEU A 1 238 ? -0.896 21.432 21.655 1.00 44.41 238 LEU A N 1
ATOM 1787 C CA . LEU A 1 238 ? 0.471 21.425 22.163 1.00 44.41 238 LEU A CA 1
ATOM 1788 C C . LEU A 1 238 ? 0.667 22.451 23.289 1.00 44.41 238 LEU A C 1
ATOM 1790 O O . LEU A 1 238 ? 0.019 23.494 23.341 1.00 44.41 238 LEU A O 1
ATOM 1794 N N . GLN A 1 239 ? 1.596 22.101 24.178 1.00 46.72 239 GLN A N 1
ATOM 1795 C CA . GLN A 1 239 ? 1.973 22.784 25.412 1.00 46.72 239 GLN A CA 1
ATOM 1796 C C . GLN A 1 239 ? 2.122 24.302 25.240 1.00 46.72 239 GLN A C 1
ATOM 1798 O O . GLN A 1 239 ? 3.135 24.793 24.746 1.00 46.72 239 GLN A O 1
ATOM 1803 N N . THR A 1 240 ? 1.135 25.048 25.727 1.00 50.69 240 THR A N 1
ATOM 1804 C CA . THR A 1 240 ? 1.285 26.471 26.038 1.00 50.69 240 THR A CA 1
ATOM 1805 C C . THR A 1 240 ? 1.465 26.633 27.545 1.00 50.69 240 THR A C 1
ATOM 1807 O O . THR A 1 240 ? 0.795 25.959 28.324 1.00 50.69 240 THR A O 1
ATOM 1810 N N . GLN A 1 241 ? 2.378 27.512 27.961 1.00 57.06 241 GLN A N 1
ATOM 1811 C CA . GLN A 1 241 ? 2.521 27.913 29.368 1.00 57.06 241 GLN A CA 1
ATOM 1812 C C . GLN A 1 241 ? 1.579 29.066 29.745 1.00 57.06 241 GLN A C 1
ATOM 1814 O O . GLN A 1 241 ? 1.554 29.470 30.903 1.00 57.06 241 GLN A O 1
ATOM 1819 N N . ASP A 1 242 ? 0.823 29.612 28.785 1.00 66.69 242 ASP A N 1
ATOM 1820 C CA . ASP A 1 242 ? -0.172 30.654 29.040 1.00 66.69 242 ASP A CA 1
ATOM 1821 C C . ASP A 1 242 ? -1.477 30.020 29.557 1.00 66.69 242 ASP A C 1
ATOM 1823 O O . ASP A 1 242 ? -2.156 29.327 28.790 1.00 66.69 242 ASP A O 1
ATOM 1827 N N . PRO A 1 243 ? -1.880 30.286 30.816 1.00 65.00 243 PRO A N 1
ATOM 1828 C CA . PRO A 1 243 ? -3.110 29.748 31.401 1.00 65.00 243 PRO A CA 1
ATOM 1829 C C . PRO A 1 243 ? -4.380 30.136 30.629 1.00 65.00 243 PRO A C 1
ATOM 1831 O O . PRO A 1 243 ? -5.352 29.384 30.605 1.00 65.00 243 PRO A O 1
ATOM 1834 N N . SER A 1 244 ? -4.376 31.298 29.973 1.00 64.75 244 SER A N 1
ATOM 1835 C CA . SER A 1 244 ? -5.509 31.850 29.219 1.00 64.75 244 SER A CA 1
ATOM 1836 C C . SER A 1 244 ? -5.695 31.094 27.906 1.00 64.75 244 SER A C 1
ATOM 1838 O O . SER A 1 244 ? -6.798 30.659 27.564 1.00 64.75 244 SER A O 1
ATOM 1840 N N . ARG A 1 245 ? -4.577 30.873 27.201 1.00 58.69 245 ARG A N 1
ATOM 1841 C CA . ARG A 1 245 ? -4.504 30.017 26.019 1.00 58.69 245 ARG A CA 1
ATOM 1842 C C . ARG A 1 245 ? -4.860 28.584 26.405 1.00 58.69 245 ARG A C 1
ATOM 1844 O O . ARG A 1 245 ? -5.697 27.995 25.748 1.00 58.69 245 ARG A O 1
ATOM 1851 N N . GLN A 1 246 ? -4.331 28.046 27.501 1.00 60.06 246 GLN A N 1
ATOM 1852 C CA . GLN A 1 246 ? -4.643 26.688 27.949 1.00 60.06 246 GLN A CA 1
ATOM 1853 C C . GLN A 1 246 ? -6.134 26.495 28.261 1.00 60.06 246 GLN A C 1
ATOM 1855 O O . GLN A 1 246 ? -6.716 25.508 27.824 1.00 60.06 246 GLN A O 1
ATOM 1860 N N . ALA A 1 247 ? -6.787 27.452 28.926 1.00 60.81 247 ALA A N 1
ATOM 1861 C CA . ALA A 1 247 ? -8.232 27.414 29.158 1.00 60.81 247 ALA A CA 1
ATOM 1862 C C . ALA A 1 247 ? -9.043 27.491 27.848 1.00 60.81 247 ALA A C 1
ATOM 1864 O O . ALA A 1 247 ? -10.009 26.747 27.673 1.00 60.81 247 ALA A O 1
ATOM 1865 N N . GLN A 1 248 ? -8.629 28.340 26.900 1.00 56.66 248 GLN A N 1
ATOM 1866 C CA . GLN A 1 248 ? -9.243 28.432 25.572 1.00 56.66 248 GLN A CA 1
ATOM 1867 C C . GLN A 1 248 ? -9.077 27.125 24.779 1.00 56.66 248 GLN A C 1
ATOM 1869 O O . GLN A 1 248 ? -10.041 26.625 24.205 1.00 56.66 248 GLN A O 1
ATOM 1874 N N . LEU A 1 249 ? -7.879 26.544 24.786 1.00 53.34 249 LEU A N 1
ATOM 1875 C CA . LEU A 1 249 ? -7.553 25.294 24.105 1.00 53.34 249 LEU A CA 1
ATOM 1876 C C . LEU A 1 249 ? -8.277 24.103 24.748 1.00 53.34 249 LEU A C 1
ATOM 1878 O O . LEU A 1 249 ? -8.840 23.295 24.026 1.00 53.34 249 LEU A O 1
ATOM 1882 N N . ASN A 1 250 ? -8.368 24.031 26.078 1.00 54.22 250 ASN A N 1
ATOM 1883 C CA . ASN A 1 250 ? -9.158 23.016 26.787 1.00 54.22 250 ASN A CA 1
ATOM 1884 C C . ASN A 1 250 ? -10.659 23.132 26.483 1.00 54.22 250 ASN A C 1
ATOM 1886 O O . ASN A 1 250 ? -11.350 22.123 26.442 1.00 54.22 250 ASN A O 1
ATOM 1890 N N . SER A 1 251 ? -11.164 24.345 26.227 1.00 50.34 251 SER A N 1
ATOM 1891 C CA . SER A 1 251 ? -12.551 24.552 25.781 1.00 50.34 251 SER A CA 1
ATOM 1892 C C . SER A 1 251 ? -12.792 24.180 24.308 1.00 50.34 251 SER A C 1
ATOM 1894 O O . SER A 1 251 ? -13.942 24.103 23.879 1.00 50.34 251 SER A O 1
ATOM 1896 N N . GLN A 1 252 ? -11.717 23.967 23.538 1.00 45.00 252 GLN A N 1
ATOM 1897 C CA . GLN A 1 252 ? -11.729 23.583 22.120 1.00 45.00 252 GLN A CA 1
ATOM 1898 C C . GLN A 1 252 ? -11.272 22.133 21.876 1.00 45.00 252 GLN A C 1
ATOM 1900 O O . GLN A 1 252 ? -11.593 21.564 20.831 1.00 45.00 252 GLN A O 1
ATOM 1905 N N . ALA A 1 253 ? -10.534 21.535 22.814 1.00 48.56 253 ALA A N 1
ATOM 1906 C CA . ALA A 1 253 ? -10.107 20.146 22.778 1.00 48.56 253 ALA A CA 1
ATOM 1907 C C . ALA A 1 253 ? -11.346 19.254 22.843 1.00 48.56 253 ALA A C 1
ATOM 1909 O O . ALA A 1 253 ? -12.165 19.379 23.752 1.00 48.56 253 ALA A O 1
ATOM 1910 N N . ARG A 1 254 ? -11.503 18.360 21.861 1.00 51.91 254 ARG A N 1
ATOM 1911 C CA . ARG A 1 254 ? -12.691 17.499 21.809 1.00 51.91 254 ARG A CA 1
ATOM 1912 C C . ARG A 1 254 ? -12.694 16.490 22.957 1.00 51.91 254 ARG A C 1
ATOM 1914 O O . ARG A 1 254 ? -13.751 16.292 23.540 1.00 51.91 254 ARG A O 1
ATOM 1921 N N . TYR A 1 255 ? -11.538 15.919 23.308 1.00 56.62 255 TYR A N 1
ATOM 1922 C CA . TYR A 1 255 ? -11.364 15.039 24.467 1.00 56.62 255 TYR A CA 1
ATOM 1923 C C . TYR A 1 255 ? -9.916 15.113 24.984 1.00 56.62 255 TYR A C 1
ATOM 1925 O O . TYR A 1 255 ? -8.971 14.934 24.226 1.00 56.62 255 TYR A O 1
ATOM 1933 N N . ASN A 1 256 ? -9.724 15.353 26.278 1.00 63.59 256 ASN A N 1
ATOM 1934 C CA . ASN A 1 256 ? -8.485 15.043 26.992 1.00 63.59 256 ASN A CA 1
ATOM 1935 C C . ASN A 1 256 ? -8.899 14.083 28.106 1.00 63.59 256 ASN A C 1
ATOM 1937 O O . ASN A 1 256 ? -9.706 14.459 28.947 1.00 63.59 256 ASN A O 1
ATOM 1941 N N . TYR A 1 257 ? -8.408 12.844 28.095 1.00 65.94 257 TYR A N 1
ATOM 1942 C CA . TYR A 1 257 ? -8.853 11.831 29.059 1.00 65.94 257 TYR A CA 1
ATOM 1943 C C . TYR A 1 257 ? -8.372 12.088 30.502 1.00 65.94 257 TYR A C 1
ATOM 1945 O O . TYR A 1 257 ? -8.774 11.340 31.384 1.00 65.94 257 TYR A O 1
ATOM 1953 N N . LEU A 1 258 ? -7.502 13.096 30.693 1.00 69.69 258 LEU A N 1
ATOM 1954 C CA . LEU A 1 258 ? -7.098 13.664 31.987 1.00 69.69 258 LEU A CA 1
ATOM 1955 C C . LEU A 1 258 ? -7.805 14.999 32.302 1.00 69.69 258 LEU A C 1
ATOM 1957 O O . LEU A 1 258 ? -7.510 15.632 33.318 1.00 69.69 258 LEU A O 1
ATOM 1961 N N . ALA A 1 259 ? -8.662 15.510 31.408 1.00 62.16 259 ALA A N 1
ATOM 1962 C CA . ALA A 1 259 ? -9.484 16.686 31.691 1.00 62.16 259 ALA A CA 1
ATOM 1963 C C . ALA A 1 259 ? -10.698 16.247 32.516 1.00 62.16 259 ALA A C 1
ATOM 1965 O O . ALA A 1 259 ? -11.820 16.170 32.023 1.00 62.16 259 ALA A O 1
ATOM 1966 N N . ASP A 1 260 ? -10.428 15.934 33.781 1.00 58.12 260 ASP A N 1
ATOM 1967 C CA . ASP A 1 260 ? -11.333 15.182 34.648 1.00 58.12 260 ASP A CA 1
ATOM 1968 C C . ASP A 1 260 ? -12.194 16.085 35.542 1.00 58.12 260 ASP A C 1
ATOM 1970 O O . ASP A 1 260 ? -12.856 15.594 36.447 1.00 58.12 260 ASP A O 1
ATOM 1974 N N . GLU A 1 261 ? -12.192 17.404 35.351 1.00 55.22 261 GLU A N 1
ATOM 1975 C CA . GLU A 1 261 ? -12.940 18.318 36.218 1.00 55.22 261 GLU A CA 1
ATOM 1976 C C . GLU A 1 261 ? -14.176 18.871 35.509 1.00 55.22 261 GLU A C 1
ATOM 1978 O O . GLU A 1 261 ? -14.090 19.714 34.612 1.00 55.22 261 GLU A O 1
ATOM 1983 N N . THR A 1 262 ? -15.363 18.459 35.969 1.00 59.75 262 THR A N 1
ATOM 1984 C CA . THR A 1 262 ? -16.569 19.254 35.713 1.00 59.75 262 THR A CA 1
ATOM 1985 C C . THR A 1 262 ? -16.406 20.654 36.310 1.00 59.75 262 THR A C 1
ATOM 1987 O O . THR A 1 262 ? -15.614 20.874 37.229 1.00 59.75 262 THR A O 1
ATOM 1990 N N . LYS A 1 263 ? -17.250 21.610 35.894 1.00 54.91 263 LYS A N 1
ATOM 1991 C CA . LYS A 1 263 ? -17.345 22.935 36.547 1.00 54.91 263 LYS A CA 1
ATOM 1992 C C . LYS A 1 263 ? -17.640 22.861 38.061 1.00 54.91 263 LYS A C 1
ATOM 1994 O O . LYS A 1 263 ? -17.553 23.876 38.744 1.00 54.91 263 LYS A O 1
ATOM 1999 N N . GLU A 1 264 ? -17.990 21.679 38.574 1.00 63.41 264 GLU A N 1
ATOM 2000 C CA . GLU A 1 264 ? -18.320 21.387 39.971 1.00 63.41 264 GLU A CA 1
ATOM 2001 C C . GLU A 1 264 ? -17.265 20.507 40.677 1.00 63.41 264 GLU A C 1
ATOM 2003 O O . GLU A 1 264 ? -17.509 20.059 41.798 1.00 63.41 264 GLU A O 1
ATOM 2008 N N . GLY A 1 265 ? -16.116 20.229 40.043 1.00 68.56 265 GLY A N 1
ATOM 2009 C CA . GLY A 1 265 ? -15.016 19.459 40.639 1.00 68.56 265 GLY A CA 1
ATOM 2010 C C . GLY A 1 265 ? -15.286 17.956 40.790 1.00 68.56 265 GLY A C 1
ATOM 2011 O O . GLY A 1 265 ? -14.757 17.327 41.706 1.00 68.56 265 GLY A O 1
ATOM 2012 N N . LYS A 1 266 ? -16.140 17.369 39.938 1.00 72.50 266 LYS A N 1
ATOM 2013 C CA . LYS A 1 266 ? -16.390 15.916 39.904 1.00 72.50 266 LYS A CA 1
ATOM 2014 C C . LYS A 1 266 ? -15.629 15.261 38.756 1.00 72.50 266 LYS A C 1
ATOM 2016 O O . LYS A 1 266 ? -15.586 15.828 37.671 1.00 72.50 266 LYS A O 1
ATOM 2021 N N . LEU A 1 267 ? -15.122 14.052 39.004 1.00 74.38 267 LEU A N 1
ATOM 2022 C CA . LEU A 1 267 ? -14.458 13.218 38.000 1.00 74.38 267 LEU A CA 1
ATOM 2023 C C . LEU A 1 267 ? -15.467 12.644 36.999 1.00 74.38 267 LEU A C 1
ATOM 2025 O O . LEU A 1 267 ? -16.440 12.000 37.404 1.00 74.38 267 LEU A O 1
ATOM 2029 N N . GLU A 1 268 ? -15.211 12.833 35.706 1.00 74.00 268 GLU A N 1
ATOM 2030 C CA . GLU A 1 268 ? -15.938 12.164 34.623 1.00 74.00 268 GLU A CA 1
ATOM 2031 C C . GLU A 1 268 ? -15.193 10.910 34.152 1.00 74.00 268 GLU A C 1
ATOM 2033 O O . GLU A 1 268 ? -13.967 10.835 34.171 1.00 74.00 268 GLU A O 1
ATOM 2038 N N . ARG A 1 269 ? -15.941 9.885 33.728 1.00 77.69 269 ARG A N 1
ATOM 2039 C CA . ARG A 1 269 ? -15.342 8.677 33.154 1.00 77.69 269 ARG A CA 1
ATOM 2040 C C . ARG A 1 269 ? -14.840 8.985 31.735 1.00 77.69 269 ARG A C 1
ATOM 2042 O O . ARG A 1 269 ? -15.654 9.403 30.911 1.00 77.69 269 ARG A O 1
ATOM 2049 N N . PRO A 1 270 ? -13.581 8.658 31.394 1.00 76.31 270 PRO A N 1
ATOM 2050 C CA . PRO A 1 270 ? -13.102 8.774 30.023 1.00 76.31 270 PRO A CA 1
ATOM 2051 C C . PRO A 1 270 ? -13.884 7.897 29.039 1.00 76.31 270 PRO A C 1
ATOM 2053 O O . PRO A 1 270 ? -14.214 6.744 29.339 1.00 76.31 270 PRO A O 1
ATOM 2056 N N . SER A 1 271 ? -14.137 8.419 27.837 1.00 79.81 271 SER A N 1
ATOM 2057 C CA . SER A 1 271 ? -14.699 7.621 26.743 1.00 79.81 271 SER A CA 1
ATOM 2058 C C . SER A 1 271 ? -13.689 6.579 26.259 1.00 79.81 271 SER A C 1
ATOM 2060 O O . SER A 1 271 ? -12.535 6.900 25.980 1.00 79.81 271 SER A O 1
ATOM 2062 N N . THR A 1 272 ? -14.136 5.332 26.113 1.00 86.06 272 THR A N 1
ATOM 2063 C CA . THR A 1 272 ? -13.333 4.216 25.583 1.00 86.06 272 THR A CA 1
ATOM 2064 C C . THR A 1 272 ? -13.736 3.804 24.169 1.00 86.06 272 THR A C 1
ATOM 2066 O O . THR A 1 272 ? -13.174 2.848 23.647 1.00 86.06 272 THR A O 1
ATOM 2069 N N . GLN A 1 273 ? -14.658 4.532 23.528 1.00 86.56 273 GLN A N 1
ATOM 2070 C CA . GLN A 1 273 ? -15.175 4.219 22.185 1.00 86.56 273 GLN A CA 1
ATOM 2071 C C . GLN A 1 273 ? -14.065 4.113 21.126 1.00 86.56 273 GLN A C 1
ATOM 2073 O O . GLN A 1 273 ? -14.160 3.340 20.176 1.00 86.56 273 GLN A O 1
ATOM 2078 N N . LEU A 1 274 ? -12.975 4.867 21.304 1.00 89.12 274 LEU A N 1
ATOM 2079 C CA . LEU A 1 274 ? -11.789 4.765 20.458 1.00 89.12 274 LEU A CA 1
ATOM 2080 C C . LEU A 1 274 ? -11.228 3.341 20.412 1.00 89.12 274 LEU A C 1
ATOM 2082 O O . LEU A 1 274 ? -10.781 2.914 19.354 1.00 89.12 274 LEU A O 1
ATOM 2086 N N . PHE A 1 275 ? -11.253 2.593 21.515 1.00 94.75 275 PHE A N 1
ATOM 2087 C CA . PHE A 1 275 ? -10.751 1.220 21.525 1.00 94.75 275 PHE A CA 1
ATOM 2088 C C . PHE A 1 275 ? -11.671 0.271 20.757 1.00 94.75 275 PHE A C 1
ATOM 2090 O O . PHE A 1 275 ? -11.177 -0.626 20.077 1.00 94.75 275 PHE A O 1
ATOM 2097 N N . ASP A 1 276 ? -12.983 0.505 20.783 1.00 95.19 276 ASP A N 1
ATOM 2098 C CA . ASP A 1 276 ? -13.935 -0.295 20.013 1.00 95.19 276 ASP A CA 1
ATOM 2099 C C . ASP A 1 276 ? -13.700 -0.134 18.506 1.00 95.19 276 ASP A C 1
ATOM 2101 O O . ASP A 1 276 ? -13.602 -1.115 17.766 1.00 95.19 276 ASP A O 1
ATOM 2105 N N . VAL A 1 277 ? -13.503 1.103 18.047 1.00 95.06 277 VAL A N 1
ATOM 2106 C CA . VAL A 1 277 ? -13.240 1.360 16.627 1.00 95.06 277 VAL A CA 1
ATOM 2107 C C . VAL A 1 277 ? -11.808 1.000 16.235 1.00 95.06 277 VAL A C 1
ATOM 2109 O O . VAL A 1 277 ? -11.615 0.381 15.199 1.00 95.06 277 VAL A O 1
ATOM 2112 N N . ASN A 1 278 ? -10.789 1.349 17.020 1.00 95.94 278 ASN A N 1
ATOM 2113 C CA . ASN A 1 278 ? -9.396 1.175 16.594 1.00 95.94 278 ASN A CA 1
ATOM 2114 C C . ASN A 1 278 ? -8.858 -0.240 16.841 1.00 95.94 278 ASN A C 1
ATOM 2116 O O . ASN A 1 278 ? -7.961 -0.657 16.117 1.00 95.94 278 ASN A O 1
ATOM 2120 N N . ILE A 1 279 ? -9.356 -0.961 17.854 1.00 97.62 279 ILE A N 1
ATOM 2121 C CA . ILE A 1 279 ? -8.878 -2.307 18.212 1.00 97.62 279 ILE A CA 1
ATOM 2122 C C . ILE A 1 279 ? -9.908 -3.363 17.822 1.00 97.62 279 ILE A C 1
ATOM 2124 O O . ILE A 1 279 ? -9.591 -4.246 17.025 1.00 97.62 279 ILE A O 1
ATOM 2128 N N . ASN A 1 280 ? -11.126 -3.291 18.373 1.00 97.69 280 ASN A N 1
ATOM 2129 C CA . ASN A 1 280 ? -12.101 -4.375 18.209 1.00 97.69 280 ASN A CA 1
ATOM 2130 C C . ASN A 1 280 ? -12.479 -4.561 16.737 1.00 97.69 280 ASN A C 1
ATOM 2132 O O . ASN A 1 280 ? -12.516 -5.695 16.263 1.00 97.69 280 ASN A O 1
ATOM 2136 N N . SER A 1 281 ? -12.625 -3.469 15.979 1.00 97.81 281 SER A N 1
ATOM 2137 C CA . SER A 1 281 ? -12.875 -3.562 14.537 1.00 97.81 281 SER A CA 1
ATOM 2138 C C . SER A 1 281 ? -11.799 -4.345 13.772 1.00 97.81 281 SER A C 1
ATOM 2140 O O . SER A 1 281 ? -12.128 -5.102 12.857 1.00 97.81 281 SER A O 1
ATOM 2142 N N . VAL A 1 282 ? -10.526 -4.216 14.168 1.00 98.31 282 VAL A N 1
ATOM 2143 C CA . VAL A 1 282 ? -9.394 -4.924 13.556 1.00 98.31 282 VAL A CA 1
ATOM 2144 C C . VAL A 1 282 ? -9.387 -6.386 13.986 1.00 98.31 282 VAL A C 1
ATOM 2146 O O . VAL A 1 282 ? -9.166 -7.256 13.149 1.00 98.31 282 VAL A O 1
ATOM 2149 N N . VAL A 1 283 ? -9.680 -6.682 15.258 1.00 98.62 283 VAL A N 1
ATOM 2150 C CA . VAL A 1 283 ? -9.844 -8.064 15.746 1.00 98.62 283 VAL A CA 1
ATOM 2151 C C . VAL A 1 283 ? -10.919 -8.790 14.937 1.00 98.62 283 VAL A C 1
ATOM 2153 O O . VAL A 1 283 ? -10.698 -9.908 14.464 1.00 98.62 283 VAL A O 1
ATOM 2156 N N . TYR A 1 284 ? -12.071 -8.148 14.748 1.00 98.62 284 TYR A N 1
ATOM 2157 C CA . TYR A 1 284 ? -13.186 -8.702 13.985 1.00 98.62 284 TYR A CA 1
ATOM 2158 C C . TYR A 1 284 ? -12.823 -8.862 12.508 1.00 98.62 284 TYR A C 1
ATOM 2160 O O . TYR A 1 284 ? -12.990 -9.952 11.957 1.00 98.62 284 TYR A O 1
ATOM 2168 N N . GLY A 1 285 ? -12.232 -7.824 11.911 1.00 98.31 285 GLY A N 1
ATOM 2169 C CA . GLY A 1 285 ? -11.822 -7.817 10.512 1.00 98.31 285 GLY A CA 1
ATOM 2170 C C . GLY A 1 285 ? -10.791 -8.898 10.201 1.00 98.31 285 GLY A C 1
ATOM 2171 O O . GLY A 1 285 ? -10.959 -9.632 9.233 1.00 98.31 285 GLY A O 1
ATOM 2172 N N . LEU A 1 286 ? -9.773 -9.074 11.053 1.00 98.56 286 LEU A N 1
ATOM 2173 C CA . LEU A 1 286 ? -8.782 -10.147 10.920 1.00 98.56 286 LEU A CA 1
ATOM 2174 C C . LEU A 1 286 ? -9.443 -11.525 10.989 1.00 98.56 286 LEU A C 1
ATOM 2176 O O . LEU A 1 286 ? -9.210 -12.363 10.121 1.00 98.56 286 LEU A O 1
ATOM 2180 N N . LYS A 1 287 ? -10.294 -11.760 11.995 1.00 98.56 287 LYS A N 1
ATOM 2181 C CA . LYS A 1 287 ? -10.971 -13.049 12.178 1.00 98.56 287 LYS A CA 1
ATOM 2182 C C . LYS A 1 287 ? -11.831 -13.415 10.969 1.00 98.56 287 LYS A C 1
ATOM 2184 O O . LYS A 1 287 ? -11.764 -14.552 10.501 1.00 98.56 287 LYS A O 1
ATOM 2189 N N . LEU A 1 288 ? -12.630 -12.471 10.475 1.00 98.69 288 LEU A N 1
ATOM 2190 C CA . LEU A 1 288 ? -13.525 -12.689 9.341 1.00 98.69 288 LEU A CA 1
ATOM 2191 C C . LEU A 1 288 ? -12.744 -12.824 8.030 1.00 98.69 288 LEU A C 1
ATOM 2193 O O . LEU A 1 288 ? -12.983 -13.769 7.283 1.00 98.69 288 LEU A O 1
ATOM 2197 N N . ALA A 1 289 ? -11.746 -11.972 7.789 1.00 98.38 289 ALA A N 1
ATOM 2198 C CA . ALA A 1 289 ? -10.880 -12.082 6.617 1.00 98.38 289 ALA A CA 1
ATOM 2199 C C . ALA A 1 289 ? -10.195 -13.451 6.549 1.00 98.38 289 ALA A C 1
ATOM 2201 O O . ALA A 1 289 ? -10.318 -14.146 5.543 1.00 98.38 289 ALA A O 1
ATOM 2202 N N . ILE A 1 290 ? -9.564 -13.889 7.644 1.00 98.44 290 ILE A N 1
ATOM 2203 C CA . ILE A 1 290 ? -8.908 -15.200 7.718 1.00 98.44 290 ILE A CA 1
ATOM 2204 C C . ILE A 1 290 ? -9.921 -16.329 7.492 1.00 98.44 290 ILE A C 1
ATOM 2206 O O . ILE A 1 290 ? -9.637 -17.267 6.749 1.00 98.44 290 ILE A O 1
ATOM 2210 N N . HIS A 1 291 ? -11.110 -16.247 8.096 1.00 97.94 291 HIS A N 1
ATOM 2211 C CA . HIS A 1 291 ? -12.160 -17.250 7.918 1.00 97.94 291 HIS A CA 1
ATOM 2212 C C . HIS A 1 291 ? -12.569 -17.412 6.446 1.00 97.94 291 HIS A C 1
ATOM 2214 O O . HIS A 1 291 ? -12.547 -18.531 5.928 1.00 97.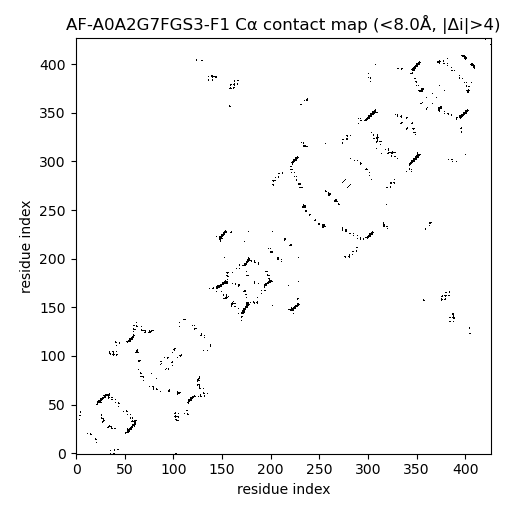94 291 HIS A O 1
ATOM 2220 N N . HIS A 1 292 ? -12.897 -16.310 5.767 1.00 97.69 292 HIS A N 1
ATOM 2221 C CA . HIS A 1 292 ? -13.364 -16.334 4.380 1.00 97.69 292 HIS A CA 1
ATOM 2222 C C . HIS A 1 292 ? -12.239 -16.675 3.388 1.00 97.69 292 HIS A C 1
ATOM 2224 O O . HIS A 1 292 ? -12.447 -17.491 2.490 1.00 97.69 292 HIS A O 1
ATOM 2230 N N . MET A 1 293 ? -11.022 -16.154 3.582 1.00 97.56 293 MET A N 1
ATOM 2231 C CA . MET A 1 293 ? -9.864 -16.485 2.734 1.00 97.56 293 MET A CA 1
ATOM 2232 C C . MET A 1 293 ? -9.505 -17.976 2.817 1.00 97.56 293 MET A C 1
ATOM 2234 O O . MET A 1 293 ? -9.216 -18.610 1.801 1.00 97.56 293 MET A O 1
ATOM 2238 N N . LYS A 1 294 ? -9.590 -18.577 4.013 1.00 96.25 294 LYS A N 1
ATOM 2239 C CA . LYS A 1 294 ? -9.387 -20.023 4.193 1.00 96.25 294 LYS A CA 1
ATOM 2240 C C . LYS A 1 294 ? -10.432 -20.867 3.469 1.00 96.25 294 LYS A C 1
ATOM 2242 O O . LYS A 1 294 ? -10.092 -21.938 2.978 1.00 96.25 294 LYS A O 1
ATOM 2247 N N . GLN A 1 295 ? -11.685 -20.414 3.415 1.00 92.31 295 GLN A N 1
ATOM 2248 C CA . GLN A 1 295 ? -12.738 -21.101 2.662 1.00 92.31 295 GLN A CA 1
ATOM 2249 C C . GLN A 1 295 ? -12.527 -20.993 1.149 1.00 92.31 295 GLN A C 1
ATOM 2251 O O . GLN A 1 295 ? -12.789 -21.958 0.436 1.00 92.31 295 GLN A O 1
ATOM 2256 N N . GLY A 1 296 ? -12.025 -19.850 0.667 1.00 86.44 296 GLY A N 1
ATOM 2257 C CA . GLY A 1 296 ? -11.682 -19.655 -0.743 1.00 86.44 296 GLY A CA 1
ATOM 2258 C C . GLY A 1 296 ? -10.478 -20.486 -1.206 1.00 86.44 296 GLY A C 1
ATOM 2259 O O . GLY A 1 296 ? -10.415 -20.879 -2.367 1.00 86.44 296 GLY A O 1
ATOM 2260 N N . GLY A 1 297 ? -9.527 -20.779 -0.312 1.00 85.00 297 GLY A N 1
ATOM 2261 C CA . GLY A 1 297 ? -8.410 -21.706 -0.549 1.00 85.00 297 GLY A CA 1
ATOM 2262 C C . GLY A 1 297 ? -7.235 -21.151 -1.369 1.00 85.00 297 GLY A C 1
ATOM 2263 O O . GLY A 1 297 ? -6.180 -21.779 -1.404 1.00 85.00 297 GLY A O 1
ATOM 2264 N N . ALA A 1 298 ? -7.372 -19.971 -1.981 1.00 85.12 298 ALA A N 1
ATOM 2265 C CA . ALA A 1 298 ? -6.308 -19.305 -2.744 1.00 85.12 298 ALA A CA 1
ATOM 2266 C C . ALA A 1 298 ? -5.309 -18.516 -1.865 1.00 85.12 298 ALA A C 1
ATOM 2268 O O . ALA A 1 298 ? -4.276 -18.047 -2.350 1.00 85.12 298 ALA A O 1
ATOM 2269 N N . GLY A 1 299 ? -5.599 -18.382 -0.568 1.00 92.44 299 GLY A N 1
ATOM 2270 C CA . GLY A 1 299 ? -4.907 -17.466 0.335 1.00 92.44 299 GLY A CA 1
ATOM 2271 C C . GLY A 1 299 ? -5.451 -16.046 0.232 1.00 92.44 299 GLY A C 1
ATOM 2272 O O . GLY A 1 299 ? -6.578 -15.835 -0.213 1.00 92.44 299 GLY A O 1
ATOM 2273 N N . GLY A 1 300 ? -4.673 -15.063 0.677 1.00 95.56 300 GLY A N 1
ATOM 2274 C CA . GLY A 1 300 ? -5.116 -13.673 0.632 1.00 95.56 300 GLY A CA 1
ATOM 2275 C C . GLY A 1 300 ? -4.128 -12.683 1.227 1.00 95.56 300 GLY A C 1
ATOM 2276 O O . GLY A 1 300 ? -3.016 -13.033 1.640 1.00 95.56 300 GLY A O 1
ATOM 2277 N N . ARG A 1 301 ? -4.529 -11.416 1.227 1.00 97.12 301 ARG A N 1
ATOM 2278 C CA . ARG A 1 301 ? -3.764 -10.297 1.777 1.00 97.12 301 ARG A CA 1
ATOM 2279 C C . ARG A 1 301 ? -4.622 -9.538 2.775 1.00 97.12 301 ARG A C 1
ATOM 2281 O O . ARG A 1 301 ? -5.756 -9.174 2.474 1.00 97.12 301 ARG A O 1
ATOM 2288 N N . ILE A 1 302 ? -4.073 -9.264 3.949 1.00 98.44 302 ILE A N 1
ATOM 2289 C CA . ILE A 1 302 ? -4.691 -8.369 4.920 1.00 98.44 302 ILE A CA 1
ATOM 2290 C C . ILE A 1 302 ? -3.699 -7.255 5.228 1.00 98.44 302 ILE A C 1
ATOM 2292 O O . ILE A 1 302 ? -2.572 -7.521 5.637 1.00 98.44 302 ILE A O 1
ATOM 2296 N N . VAL A 1 303 ? -4.112 -6.007 5.038 1.00 98.38 303 VAL A N 1
ATOM 2297 C CA . VAL A 1 303 ? -3.292 -4.839 5.370 1.00 98.38 303 VAL A CA 1
ATOM 2298 C C . VAL A 1 303 ? -4.000 -4.029 6.442 1.00 98.38 303 VAL A C 1
ATOM 2300 O O . VAL A 1 303 ? -5.173 -3.689 6.305 1.00 98.38 303 VAL A O 1
ATOM 2303 N N . VAL A 1 304 ? -3.300 -3.727 7.530 1.00 98.50 304 VAL A N 1
ATOM 2304 C CA . VAL A 1 304 ? -3.857 -2.959 8.648 1.00 98.50 304 VAL A CA 1
ATOM 2305 C C . VAL A 1 304 ? -3.217 -1.576 8.716 1.00 98.50 304 VAL A C 1
ATOM 2307 O O . VAL A 1 304 ? -1.994 -1.450 8.788 1.00 98.50 304 VAL A O 1
ATOM 2310 N N . THR A 1 305 ? -4.032 -0.522 8.735 1.00 96.81 305 THR A N 1
ATOM 2311 C CA . THR A 1 305 ? -3.535 0.851 8.897 1.00 96.81 305 THR A CA 1
ATOM 2312 C C . THR A 1 305 ? -3.316 1.161 10.379 1.00 96.81 305 THR A C 1
ATOM 2314 O O . THR A 1 305 ? -4.235 1.473 11.143 1.00 96.81 305 THR A O 1
ATOM 2317 N N . GLY A 1 306 ? -2.058 1.095 10.796 1.00 94.19 306 GLY A N 1
ATOM 2318 C CA . GLY A 1 306 ? -1.578 1.533 12.097 1.00 94.19 306 GLY A CA 1
ATOM 2319 C C . GLY A 1 306 ? -1.422 3.054 12.170 1.00 94.19 306 GLY A C 1
ATOM 2320 O O . GLY A 1 306 ? -2.369 3.810 11.951 1.00 94.19 306 GLY A O 1
ATOM 2321 N N . SER A 1 307 ? -0.240 3.488 12.596 1.00 92.69 307 SER A N 1
ATOM 2322 C CA . SER A 1 307 ? 0.180 4.885 12.787 1.00 92.69 307 SER A CA 1
ATOM 2323 C C . SER A 1 307 ? 1.660 4.896 13.168 1.00 92.69 307 SER A C 1
ATOM 2325 O O . SER A 1 307 ? 2.131 3.937 13.783 1.00 92.69 307 SER A O 1
ATOM 2327 N N . ALA A 1 308 ? 2.381 5.987 12.931 1.00 87.38 308 ALA A N 1
ATOM 2328 C CA . ALA A 1 308 ? 3.660 6.245 13.594 1.00 87.38 308 ALA A CA 1
ATOM 2329 C C . ALA A 1 308 ? 3.562 6.128 15.131 1.00 87.38 308 ALA A C 1
ATOM 2331 O O . ALA A 1 308 ? 4.476 5.632 15.792 1.00 87.38 308 ALA A O 1
ATOM 2332 N N . GLY A 1 309 ? 2.398 6.474 15.691 1.00 87.31 309 GLY A N 1
ATOM 2333 C CA . GLY A 1 309 ? 2.050 6.269 17.100 1.00 87.31 309 GLY A CA 1
ATOM 2334 C C . GLY A 1 309 ? 1.935 4.801 17.534 1.00 87.31 309 GLY A C 1
ATOM 2335 O O . GLY A 1 309 ? 1.599 4.546 18.682 1.00 87.31 309 GLY A O 1
ATOM 2336 N N . SER A 1 310 ? 2.176 3.834 16.640 1.00 91.81 310 SER A N 1
ATOM 2337 C CA . SER A 1 310 ? 2.336 2.412 16.996 1.00 91.81 310 SER A CA 1
ATOM 2338 C C . SER A 1 310 ? 3.754 2.085 17.472 1.00 91.81 310 SER A C 1
ATOM 2340 O O . SER A 1 310 ? 3.963 1.039 18.074 1.00 91.81 310 SER A O 1
ATOM 2342 N N . TYR A 1 311 ? 4.720 2.956 17.161 1.00 90.00 311 TYR A N 1
ATOM 2343 C CA . TYR A 1 311 ? 6.140 2.787 17.480 1.00 90.00 311 TYR A CA 1
ATOM 2344 C C . TYR A 1 311 ? 6.660 3.874 18.417 1.00 90.00 311 TYR A C 1
ATOM 2346 O O . TYR A 1 311 ? 7.583 3.635 19.194 1.00 90.00 311 TYR A O 1
ATOM 2354 N N . LEU A 1 312 ? 6.093 5.077 18.319 1.00 87.44 312 LEU A N 1
ATOM 2355 C CA . LEU A 1 312 ? 6.530 6.245 19.070 1.00 87.44 312 LEU A CA 1
ATOM 2356 C C . LEU A 1 312 ? 5.429 6.728 20.019 1.00 87.44 312 LEU A C 1
ATOM 2358 O O . LEU A 1 312 ? 4.246 6.656 19.676 1.00 87.44 312 LEU A O 1
ATOM 2362 N N . PRO A 1 313 ? 5.791 7.268 21.193 1.00 83.31 313 PRO A N 1
ATOM 2363 C CA . PRO A 1 313 ? 4.825 7.928 22.053 1.00 83.31 313 PRO A CA 1
ATOM 2364 C C . PRO A 1 313 ? 4.343 9.239 21.418 1.00 83.31 313 PRO A C 1
ATOM 2366 O O . PRO A 1 313 ? 5.149 10.029 20.925 1.00 83.31 313 PRO A O 1
ATOM 2369 N N . VAL A 1 314 ? 3.038 9.510 21.501 1.00 79.00 314 VAL A N 1
ATOM 2370 C CA . VAL A 1 314 ? 2.455 10.825 21.192 1.00 79.00 314 VAL A CA 1
ATOM 2371 C C . VAL A 1 314 ? 1.873 11.397 22.488 1.00 79.00 314 VAL A C 1
ATOM 2373 O O . VAL A 1 314 ? 0.748 11.054 22.851 1.00 79.00 314 VAL A O 1
ATOM 2376 N N . PRO A 1 315 ? 2.620 12.246 23.227 1.00 74.12 315 PRO A N 1
ATOM 2377 C CA . PRO A 1 315 ? 2.233 12.678 24.574 1.00 74.12 315 PRO A CA 1
ATOM 2378 C C . PRO A 1 315 ? 0.863 13.361 24.679 1.00 74.12 315 PRO A C 1
ATOM 2380 O O . PRO A 1 315 ? 0.243 13.308 25.735 1.00 74.12 315 PRO A O 1
ATOM 2383 N N . SER A 1 316 ? 0.380 13.987 23.603 1.00 70.69 316 SER A N 1
ATOM 2384 C CA . SER A 1 316 ? -0.938 14.634 23.558 1.00 70.69 316 SER A CA 1
ATOM 2385 C C . SER A 1 316 ? -2.098 13.684 23.242 1.00 70.69 316 SER A C 1
ATOM 2387 O O . SER A 1 316 ? -3.242 14.120 23.296 1.00 70.69 316 SER A O 1
ATOM 2389 N N . GLN A 1 317 ? -1.827 12.422 22.885 1.00 80.06 317 GLN A N 1
ATOM 2390 C CA . GLN A 1 317 ? -2.829 11.454 22.411 1.00 80.06 317 GLN A CA 1
ATOM 2391 C C . GLN A 1 317 ? -2.551 10.034 22.953 1.00 80.06 317 GLN A C 1
ATOM 2393 O O . GLN A 1 317 ? -2.210 9.116 22.192 1.00 80.06 317 GLN A O 1
ATOM 2398 N N . PRO A 1 318 ? -2.587 9.836 24.278 1.00 83.62 318 PRO A N 1
ATOM 2399 C CA . PRO A 1 318 ? -2.166 8.585 24.900 1.00 83.62 318 PRO A CA 1
ATOM 2400 C C . PRO A 1 318 ? -3.129 7.413 24.673 1.00 83.62 318 PRO A C 1
ATOM 2402 O O . PRO A 1 318 ? -2.637 6.303 24.463 1.00 83.62 318 PRO A O 1
ATOM 2405 N N . LEU A 1 319 ? -4.457 7.602 24.657 1.00 87.25 319 LEU A N 1
ATOM 2406 C CA . LEU A 1 319 ? -5.385 6.502 24.347 1.00 87.25 319 LEU A CA 1
ATOM 2407 C C . LEU A 1 319 ? -5.269 6.094 22.874 1.00 87.25 319 LEU A C 1
ATOM 2409 O O . LEU A 1 319 ? -5.243 4.901 22.560 1.00 87.25 319 LEU A O 1
ATOM 2413 N N . TYR A 1 320 ? -5.114 7.060 21.967 1.00 87.75 320 TYR A N 1
ATOM 2414 C CA . TYR A 1 320 ? -4.836 6.789 20.559 1.00 87.75 320 TYR A CA 1
ATOM 2415 C C . TYR A 1 320 ? -3.519 6.029 20.382 1.00 87.75 320 TYR A C 1
ATOM 2417 O O . TYR A 1 320 ? -3.509 4.974 19.742 1.00 87.75 320 TYR A O 1
ATOM 2425 N N . THR A 1 321 ? -2.436 6.492 21.014 1.00 90.38 321 THR A N 1
ATOM 2426 C CA . THR A 1 321 ? -1.129 5.811 21.018 1.00 90.38 321 THR A CA 1
ATOM 2427 C C . THR A 1 321 ? -1.258 4.379 21.537 1.00 90.38 321 THR A C 1
ATOM 2429 O O . THR A 1 321 ? -0.788 3.446 20.883 1.00 90.38 321 THR A O 1
ATOM 2432 N N . ALA A 1 322 ? -1.952 4.178 22.662 1.00 93.19 322 ALA A N 1
ATOM 2433 C CA . ALA A 1 322 ? -2.202 2.854 23.226 1.00 93.19 322 ALA A CA 1
ATOM 2434 C C . ALA A 1 322 ? -2.971 1.953 22.248 1.00 93.19 322 ALA A C 1
ATOM 2436 O O . ALA A 1 322 ? -2.589 0.800 22.045 1.00 93.19 322 ALA A O 1
ATOM 2437 N N . SER A 1 323 ? -4.002 2.480 21.577 1.00 95.12 323 SER A N 1
ATOM 2438 C CA . SER A 1 323 ? -4.766 1.711 20.588 1.00 95.12 323 SER A CA 1
ATOM 2439 C C . SER A 1 323 ? -3.922 1.279 19.390 1.00 95.12 323 SER A C 1
ATOM 2441 O O . SER A 1 323 ? -4.027 0.141 18.942 1.00 95.12 323 SER A O 1
ATOM 2443 N N . LYS A 1 324 ? -3.031 2.147 18.901 1.00 94.94 324 LYS A N 1
ATOM 2444 C CA . LYS A 1 324 ? -2.177 1.849 17.747 1.00 94.94 324 LYS A CA 1
ATOM 2445 C C . LYS A 1 324 ? -1.052 0.868 18.092 1.00 94.94 324 LYS A C 1
ATOM 2447 O O . LYS A 1 324 ? -0.764 -0.017 17.291 1.00 94.94 324 LYS A O 1
ATOM 2452 N N . HIS A 1 325 ? -0.514 0.919 19.312 1.00 95.44 325 HIS A N 1
ATOM 2453 C CA . HIS A 1 325 ? 0.370 -0.135 19.827 1.00 95.44 325 HIS A CA 1
ATOM 2454 C C . HIS A 1 325 ? -0.355 -1.483 19.972 1.00 95.44 325 HIS A C 1
ATOM 2456 O O . HIS A 1 325 ? 0.206 -2.521 19.620 1.00 95.44 325 HIS A O 1
ATOM 2462 N N . ALA A 1 326 ? -1.603 -1.484 20.453 1.00 96.81 326 ALA A N 1
ATOM 2463 C CA . ALA A 1 326 ? -2.393 -2.707 20.590 1.00 96.81 326 ALA A CA 1
ATOM 2464 C C . ALA A 1 326 ? -2.652 -3.376 19.229 1.00 96.81 326 ALA A C 1
ATOM 2466 O O . ALA A 1 326 ? -2.460 -4.584 19.092 1.00 96.81 326 ALA A O 1
ATOM 2467 N N . VAL A 1 327 ? -3.005 -2.587 18.208 1.00 95.56 327 VAL A N 1
ATOM 2468 C CA . VAL A 1 327 ? -3.158 -3.069 16.826 1.00 95.56 327 VAL A CA 1
ATOM 2469 C C . VAL A 1 327 ? -1.856 -3.671 16.296 1.00 95.56 327 VAL A C 1
ATOM 2471 O O . VAL A 1 327 ? -1.880 -4.755 15.719 1.00 95.56 327 VAL A O 1
ATOM 2474 N N . LEU A 1 328 ? -0.715 -3.016 16.525 1.00 94.81 328 LEU A N 1
ATOM 2475 C CA . LEU A 1 328 ? 0.585 -3.535 16.097 1.00 94.81 328 LEU A CA 1
ATOM 2476 C C . LEU A 1 328 ? 0.913 -4.888 16.746 1.00 94.81 328 LEU A C 1
ATOM 2478 O O . LEU A 1 328 ? 1.339 -5.815 16.057 1.00 94.81 328 LEU A O 1
ATOM 2482 N N . GLY A 1 329 ? 0.689 -5.019 18.057 1.00 94.81 329 GLY A N 1
ATOM 2483 C CA . GLY A 1 329 ? 0.863 -6.289 18.766 1.00 94.81 329 GLY A CA 1
ATOM 2484 C C . GLY A 1 329 ? -0.037 -7.390 18.202 1.00 94.81 329 GLY A C 1
ATOM 2485 O O . GLY A 1 329 ? 0.439 -8.484 17.901 1.00 94.81 329 GLY A O 1
ATOM 2486 N N . LEU A 1 330 ? -1.315 -7.073 17.978 1.00 96.50 330 LEU A N 1
ATOM 2487 C CA . LEU A 1 330 ? -2.291 -7.989 17.389 1.00 96.50 330 LEU A CA 1
ATOM 2488 C C . LEU A 1 330 ? -1.859 -8.478 16.000 1.00 96.50 330 LEU A C 1
ATOM 2490 O O . LEU A 1 330 ? -1.884 -9.682 15.742 1.00 96.50 330 LEU A O 1
ATOM 2494 N N . VAL A 1 331 ? -1.449 -7.568 15.113 1.00 95.25 331 VAL A N 1
ATOM 2495 C CA . VAL A 1 331 ? -1.041 -7.900 13.741 1.00 95.25 331 VAL A CA 1
ATOM 2496 C C . VAL A 1 331 ? 0.206 -8.776 13.734 1.00 95.25 331 VAL A C 1
ATOM 2498 O O . VAL A 1 331 ? 0.191 -9.833 13.105 1.00 95.25 331 VAL A O 1
ATOM 2501 N N . ARG A 1 332 ? 1.252 -8.389 14.477 1.00 93.44 332 ARG A N 1
ATOM 2502 C CA . ARG A 1 332 ? 2.499 -9.164 14.583 1.00 93.44 332 ARG A CA 1
ATOM 2503 C C . ARG A 1 332 ? 2.241 -10.588 15.057 1.00 93.44 332 ARG A C 1
ATOM 2505 O O . ARG A 1 332 ? 2.743 -11.532 14.457 1.00 93.44 332 ARG A O 1
ATOM 2512 N N . SER A 1 333 ? 1.440 -10.750 16.110 1.00 94.69 333 SER A N 1
ATOM 2513 C CA . SER A 1 333 ? 1.109 -12.077 16.626 1.00 94.69 333 SER A CA 1
ATOM 2514 C C . SER A 1 333 ? 0.283 -12.881 15.626 1.00 94.69 333 SER A C 1
ATOM 2516 O O . SER A 1 333 ? 0.600 -14.041 15.385 1.00 94.69 333 SER A O 1
ATOM 2518 N N . THR A 1 334 ? -0.734 -12.274 15.008 1.00 97.69 334 THR A N 1
ATOM 2519 C CA . THR A 1 334 ? -1.643 -12.975 14.085 1.00 97.69 334 THR A CA 1
ATOM 2520 C C . THR A 1 334 ? -0.933 -13.422 12.806 1.00 97.69 334 THR A C 1
ATOM 2522 O O . THR A 1 334 ? -1.144 -14.545 12.355 1.00 97.69 334 THR A O 1
ATOM 2525 N N . ALA A 1 335 ? -0.049 -12.585 12.254 1.00 96.06 335 ALA A N 1
ATOM 2526 C CA . ALA A 1 335 ? 0.728 -12.883 11.048 1.00 96.06 335 ALA A CA 1
ATOM 2527 C C . ALA A 1 335 ? 1.621 -14.129 11.199 1.00 96.06 335 ALA A C 1
ATOM 2529 O O . ALA A 1 335 ? 1.911 -14.815 10.220 1.00 96.06 335 ALA A O 1
ATOM 2530 N N . LEU A 1 336 ? 2.058 -14.426 12.427 1.00 93.56 336 LEU A N 1
ATOM 2531 C CA . LEU A 1 336 ? 2.952 -15.543 12.738 1.00 93.56 336 LEU A CA 1
ATOM 2532 C C . LEU A 1 336 ? 2.215 -16.827 13.148 1.00 93.56 336 LEU A C 1
ATOM 2534 O O . LEU A 1 336 ? 2.861 -17.844 13.403 1.00 93.56 336 LEU A O 1
ATOM 2538 N N . ILE A 1 337 ? 0.879 -16.813 13.207 1.00 96.69 337 ILE A N 1
ATOM 2539 C CA . ILE A 1 337 ? 0.094 -18.013 13.513 1.00 96.69 337 ILE A CA 1
ATOM 2540 C C . ILE A 1 337 ? 0.263 -19.025 12.376 1.00 96.69 337 ILE A C 1
ATOM 2542 O O . ILE A 1 337 ? -0.003 -18.730 11.211 1.00 96.69 337 ILE A O 1
ATOM 2546 N N . GLU A 1 338 ? 0.646 -20.257 12.716 1.00 94.69 338 GLU A N 1
ATOM 2547 C CA . GLU A 1 338 ? 0.922 -21.307 11.730 1.00 94.69 338 GLU A CA 1
ATOM 2548 C C . GLU A 1 338 ? -0.280 -21.594 10.815 1.00 94.69 338 GLU A C 1
ATOM 2550 O O . GLU A 1 338 ? -0.117 -21.800 9.615 1.00 94.69 338 GLU A O 1
ATOM 2555 N N . GLU A 1 339 ? -1.498 -21.559 11.356 1.00 94.88 339 GLU A N 1
ATOM 2556 C CA . GLU A 1 339 ? -2.735 -21.718 10.586 1.00 94.88 339 GLU A CA 1
ATOM 2557 C C . GLU A 1 339 ? -2.909 -20.637 9.505 1.00 94.88 339 GLU A C 1
ATOM 2559 O O . GLU A 1 339 ? -3.378 -20.944 8.410 1.00 94.88 339 GLU A O 1
ATOM 2564 N N . VAL A 1 340 ? -2.496 -19.395 9.785 1.00 96.56 340 VAL A N 1
ATOM 2565 C CA . VAL A 1 340 ? -2.547 -18.264 8.842 1.00 96.56 340 VAL A CA 1
ATOM 2566 C C . VAL A 1 340 ? -1.495 -18.446 7.746 1.00 96.56 340 VAL A C 1
ATOM 2568 O O . VAL A 1 340 ? -1.807 -18.332 6.561 1.00 96.56 340 VAL A O 1
ATOM 2571 N N . ILE A 1 341 ? -0.272 -18.825 8.130 1.00 95.12 341 ILE A N 1
ATOM 2572 C CA . ILE A 1 341 ? 0.833 -19.082 7.195 1.00 95.12 341 ILE A CA 1
ATOM 2573 C C . ILE A 1 341 ? 0.492 -20.247 6.257 1.00 95.12 341 ILE A C 1
ATOM 2575 O O . ILE A 1 341 ? 0.634 -20.127 5.040 1.00 95.12 341 ILE A O 1
ATOM 2579 N N . ARG A 1 342 ? -0.002 -21.368 6.801 1.00 94.69 342 ARG A N 1
ATOM 2580 C CA . ARG A 1 342 ? -0.411 -22.548 6.016 1.00 94.69 342 ARG A CA 1
ATOM 2581 C C . ARG A 1 342 ? -1.573 -22.247 5.072 1.00 94.69 342 ARG A C 1
ATOM 2583 O O . ARG A 1 342 ? -1.690 -22.900 4.040 1.00 94.69 342 ARG A O 1
ATOM 2590 N N . ALA A 1 343 ? -2.409 -21.266 5.407 1.00 95.81 343 ALA A N 1
ATOM 2591 C CA . ALA A 1 343 ? -3.473 -20.781 4.541 1.00 95.81 343 ALA A CA 1
ATOM 2592 C C . ALA A 1 343 ? -2.985 -19.821 3.437 1.00 95.81 343 ALA A C 1
ATOM 2594 O O . ALA A 1 343 ? -3.816 -19.331 2.681 1.00 95.81 343 ALA A O 1
ATOM 2595 N N . ASN A 1 344 ? -1.676 -19.548 3.323 1.00 96.25 344 ASN A N 1
ATOM 2596 C CA . ASN A 1 344 ? -1.101 -18.601 2.357 1.00 96.25 344 ASN A CA 1
ATOM 2597 C C . ASN A 1 344 ? -1.691 -17.179 2.489 1.00 96.25 344 ASN A C 1
ATOM 2599 O O . ASN A 1 344 ? -1.927 -16.485 1.497 1.00 96.25 344 ASN A O 1
ATOM 2603 N N . ILE A 1 345 ? -1.953 -16.746 3.726 1.00 97.50 345 ILE A N 1
ATOM 2604 C CA . ILE A 1 345 ? -2.457 -15.404 4.033 1.00 97.50 345 ILE A CA 1
ATOM 2605 C C . ILE A 1 345 ? -1.292 -14.552 4.540 1.00 97.50 345 ILE A C 1
ATOM 2607 O O . ILE A 1 345 ? -0.662 -14.902 5.536 1.00 97.50 345 ILE A O 1
ATOM 2611 N N . ALA A 1 346 ? -1.013 -13.433 3.867 1.00 97.38 346 ALA A N 1
ATOM 2612 C CA . ALA A 1 346 ? -0.057 -12.442 4.364 1.00 97.38 346 ALA A CA 1
ATOM 2613 C C . ALA A 1 346 ? -0.788 -11.339 5.122 1.00 97.38 346 ALA A C 1
ATOM 2615 O O . ALA A 1 346 ? -1.765 -10.785 4.613 1.00 97.38 346 ALA A O 1
ATOM 2616 N N . ILE A 1 347 ? -0.282 -10.996 6.305 1.00 98.19 347 ILE A N 1
ATOM 2617 C CA . ILE A 1 347 ? -0.770 -9.866 7.091 1.00 98.19 347 ILE A CA 1
ATOM 2618 C C . ILE A 1 347 ? 0.362 -8.851 7.239 1.00 98.19 347 ILE A C 1
ATOM 2620 O O . ILE A 1 347 ? 1.409 -9.159 7.812 1.00 98.19 347 ILE A O 1
ATOM 2624 N N . SER A 1 348 ? 0.138 -7.647 6.726 1.00 97.12 348 SER A N 1
ATOM 2625 C CA . SER A 1 348 ? 1.075 -6.523 6.787 1.00 97.12 348 SER A CA 1
ATOM 2626 C C . SER A 1 348 ? 0.419 -5.330 7.475 1.00 97.12 348 SER A C 1
ATOM 2628 O O . SER A 1 348 ? -0.803 -5.275 7.642 1.00 97.12 348 SER A O 1
ATOM 2630 N N . TRP A 1 349 ? 1.214 -4.338 7.858 1.00 96.12 349 TRP A N 1
ATOM 2631 C CA . TRP A 1 349 ? 0.675 -3.091 8.384 1.00 96.12 349 TRP A CA 1
ATOM 2632 C C . TRP A 1 349 ? 1.436 -1.879 7.894 1.00 96.12 349 TRP A C 1
ATOM 2634 O O . TRP A 1 349 ? 2.626 -1.928 7.586 1.00 96.12 349 TRP A O 1
ATOM 2644 N N . ILE A 1 350 ? 0.723 -0.765 7.883 1.00 96.50 350 ILE A N 1
ATOM 2645 C CA . ILE A 1 350 ? 1.249 0.526 7.477 1.00 96.50 350 ILE A CA 1
ATOM 2646 C C . ILE A 1 350 ? 1.253 1.436 8.695 1.00 96.50 350 ILE A C 1
ATOM 2648 O O . ILE A 1 350 ? 0.277 1.495 9.441 1.00 96.50 350 ILE A O 1
ATOM 2652 N N . ALA A 1 351 ? 2.342 2.156 8.910 1.00 94.69 351 ALA A N 1
ATOM 2653 C CA . ALA A 1 351 ? 2.506 3.140 9.963 1.00 94.69 351 ALA A CA 1
ATOM 2654 C C . ALA A 1 351 ? 2.704 4.524 9.335 1.00 94.69 351 ALA A C 1
ATOM 2656 O O . ALA A 1 351 ? 3.840 4.973 9.172 1.00 94.69 351 ALA A O 1
ATOM 2657 N N . PRO A 1 352 ? 1.605 5.213 8.976 1.00 91.69 352 PRO A N 1
ATOM 2658 C CA . PRO A 1 352 ? 1.701 6.567 8.464 1.00 91.69 352 PRO A CA 1
ATOM 2659 C C . PRO A 1 352 ? 2.232 7.525 9.528 1.00 91.69 352 PRO A C 1
ATOM 2661 O O . PRO A 1 352 ? 1.741 7.552 10.663 1.00 91.69 352 PRO A O 1
ATOM 2664 N N . TRP A 1 353 ? 3.198 8.349 9.138 1.00 83.06 353 TRP A N 1
ATOM 2665 C CA . TRP A 1 353 ? 3.487 9.625 9.775 1.00 83.06 353 TRP A CA 1
ATOM 2666 C C . TRP A 1 353 ? 2.342 10.612 9.498 1.00 83.06 353 TRP A C 1
ATOM 2668 O O . TRP A 1 353 ? 1.397 10.292 8.775 1.00 83.06 353 TRP A O 1
ATOM 2678 N N . LEU A 1 354 ? 2.400 11.806 10.103 1.00 72.50 354 LEU A N 1
ATOM 2679 C CA . LEU A 1 354 ? 1.410 12.882 9.967 1.00 72.50 354 LEU A CA 1
ATOM 2680 C C . LEU A 1 354 ? 0.838 12.950 8.542 1.00 72.50 354 LEU A C 1
ATOM 2682 O O . LEU A 1 354 ? 1.503 13.416 7.617 1.00 72.50 354 LEU A O 1
ATOM 2686 N N . THR A 1 355 ? -0.391 12.456 8.385 1.00 59.09 355 THR A N 1
ATOM 2687 C CA . THR A 1 355 ? -1.076 12.396 7.093 1.00 59.09 355 THR A CA 1
ATOM 2688 C C . THR A 1 355 ? -2.102 13.514 7.032 1.00 59.09 355 THR A C 1
ATOM 2690 O O . THR A 1 355 ? -2.898 13.650 7.966 1.00 59.09 355 THR A O 1
ATOM 2693 N N . LEU A 1 356 ? -2.112 14.293 5.946 1.00 59.47 356 LEU A N 1
ATOM 2694 C CA . LEU A 1 356 ? -3.118 15.331 5.708 1.00 59.47 356 LEU A CA 1
ATOM 2695 C C . LEU A 1 356 ? -4.499 14.685 5.525 1.00 59.47 356 LEU A C 1
ATOM 2697 O O . LEU A 1 356 ? -4.908 14.290 4.440 1.00 59.47 356 LEU A O 1
ATOM 2701 N N . THR A 1 357 ? -5.207 14.537 6.636 1.00 54.09 357 THR A N 1
ATOM 2702 C CA . THR A 1 357 ? -6.555 13.981 6.740 1.00 54.09 357 THR A CA 1
ATOM 2703 C C . THR A 1 357 ? -7.388 14.898 7.627 1.00 54.09 357 THR A C 1
ATOM 2705 O O . THR A 1 357 ? -6.843 15.691 8.396 1.00 54.09 357 THR A O 1
ATOM 2708 N N . SER A 1 358 ? -8.711 14.742 7.614 1.00 48.91 358 SER A N 1
ATOM 2709 C CA . SER A 1 358 ? -9.593 15.484 8.526 1.00 48.91 358 SER A CA 1
ATOM 2710 C C . SER A 1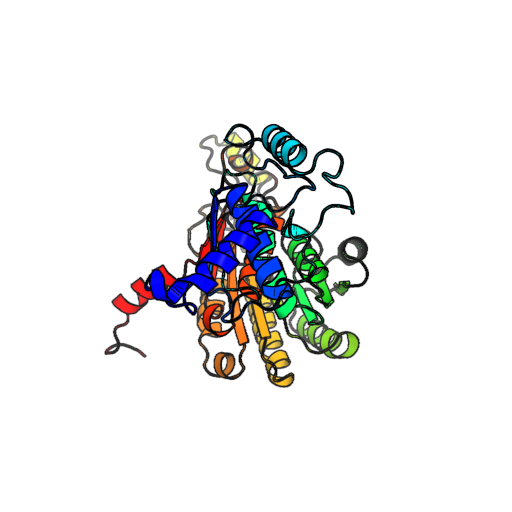 358 ? -9.252 15.275 10.014 1.00 48.91 358 SER A C 1
ATOM 2712 O O . SER A 1 358 ? -9.678 16.052 10.858 1.00 48.91 358 SER A O 1
ATOM 2714 N N . MET A 1 359 ? -8.480 14.233 10.357 1.00 55.06 359 MET A N 1
ATOM 2715 C CA . MET A 1 359 ? -8.035 13.934 11.723 1.00 55.06 359 MET A CA 1
ATOM 2716 C C . MET A 1 359 ? -6.891 14.841 12.216 1.00 55.06 359 MET A C 1
ATOM 2718 O O . MET A 1 359 ? -6.628 14.874 13.413 1.00 55.06 359 MET A O 1
ATOM 2722 N N . VAL A 1 360 ? -6.205 15.578 11.333 1.00 50.34 360 VAL A N 1
ATOM 2723 C CA . VAL A 1 360 ? -5.111 16.501 11.712 1.00 50.34 360 VAL A CA 1
ATOM 2724 C C . VAL A 1 360 ? -5.468 17.982 11.528 1.00 50.34 360 VAL A C 1
ATOM 2726 O O . VAL A 1 360 ? -4.631 18.849 11.788 1.00 50.34 360 VAL A O 1
ATOM 2729 N N . GLU A 1 361 ? -6.702 18.289 11.112 1.00 47.19 361 GLU A N 1
ATOM 2730 C CA . GLU A 1 361 ? -7.211 19.661 11.003 1.00 47.19 361 GLU A CA 1
ATOM 2731 C C . GLU A 1 361 ? -7.171 20.365 12.375 1.00 47.19 361 GLU A C 1
ATOM 2733 O O . GLU A 1 361 ? -7.807 19.928 13.332 1.00 47.19 361 GLU A O 1
ATOM 2738 N N . GLY A 1 362 ? -6.413 21.466 12.479 1.00 41.59 362 GLY A N 1
ATOM 2739 C CA . GLY A 1 362 ? -6.357 22.322 13.677 1.00 41.59 362 GLY A CA 1
ATOM 2740 C C . GLY A 1 362 ? -5.121 22.178 14.581 1.00 41.59 362 GLY A C 1
ATOM 2741 O O . GLY A 1 362 ? -4.998 22.919 15.554 1.00 41.59 362 GLY A O 1
ATOM 2742 N N . LEU A 1 363 ? -4.171 21.288 14.280 1.00 49.78 363 LEU A N 1
ATOM 2743 C CA . LEU A 1 363 ? -2.897 21.204 15.013 1.00 49.78 363 LEU A CA 1
ATOM 2744 C C . LEU A 1 363 ? -1.939 22.325 14.563 1.00 49.78 363 LEU A C 1
ATOM 2746 O O . LEU A 1 363 ? -1.469 22.296 13.432 1.00 49.78 363 LEU A O 1
ATOM 2750 N N . GLU A 1 364 ? -1.568 23.282 15.422 1.00 40.34 364 GLU A N 1
ATOM 2751 C CA . GLU A 1 364 ? -0.634 24.380 15.061 1.00 40.34 364 GLU A CA 1
ATOM 2752 C C . GLU A 1 364 ? 0.742 23.883 14.556 1.00 40.34 364 GLU A C 1
ATOM 2754 O O . GLU A 1 364 ? 1.354 24.521 13.705 1.00 40.34 364 GLU A O 1
ATOM 2759 N N . ALA A 1 365 ? 1.208 22.700 14.980 1.00 43.31 365 ALA A N 1
ATOM 2760 C CA . ALA A 1 365 ? 2.428 22.081 14.436 1.00 43.31 365 ALA A CA 1
ATOM 2761 C C . ALA A 1 365 ? 2.296 21.627 12.966 1.00 43.31 365 ALA A C 1
ATOM 2763 O O . ALA A 1 365 ? 3.299 21.347 12.313 1.00 43.31 365 ALA A O 1
ATOM 2764 N N . THR A 1 366 ? 1.074 21.560 12.427 1.00 47.56 366 THR A N 1
ATOM 2765 C CA . THR A 1 366 ? 0.789 21.111 11.055 1.00 47.56 366 THR A CA 1
ATOM 2766 C C . THR A 1 366 ? 0.788 22.236 10.027 1.00 47.56 366 THR A C 1
ATOM 2768 O O . THR A 1 366 ? 0.629 21.954 8.843 1.00 47.56 366 THR A O 1
ATOM 2771 N N . THR A 1 367 ? 1.012 23.495 10.408 1.00 46.44 367 THR A N 1
ATOM 2772 C CA . THR A 1 367 ? 1.103 24.608 9.444 1.00 46.44 367 THR A CA 1
ATOM 2773 C C . THR A 1 367 ? 2.538 24.915 9.011 1.00 46.44 367 THR A C 1
ATOM 2775 O O . THR A 1 367 ? 2.740 25.773 8.156 1.00 46.44 367 THR A O 1
ATOM 2778 N N . GLN A 1 368 ? 3.545 24.198 9.534 1.00 49.19 368 GLN A N 1
ATOM 2779 C CA . GLN A 1 368 ? 4.933 24.409 9.120 1.00 49.19 368 GLN A CA 1
ATOM 2780 C C . GLN A 1 368 ? 5.214 23.776 7.743 1.00 49.19 368 GLN A C 1
ATOM 2782 O O . GLN A 1 368 ? 5.002 22.567 7.582 1.00 49.19 368 GLN A O 1
ATOM 2787 N N . PRO A 1 369 ? 5.715 24.550 6.760 1.00 49.28 369 PRO A N 1
ATOM 2788 C CA . PRO A 1 369 ? 5.928 24.085 5.386 1.00 49.28 369 PRO A CA 1
ATOM 2789 C C . PRO A 1 369 ? 7.048 23.041 5.244 1.00 49.28 369 PRO A C 1
ATOM 2791 O O . PRO A 1 369 ? 7.055 22.295 4.275 1.00 49.28 369 PRO A O 1
ATOM 2794 N N . HIS A 1 370 ? 7.954 22.922 6.220 1.00 53.12 370 HIS A N 1
ATOM 2795 C CA . HIS A 1 370 ? 9.117 22.020 6.159 1.00 53.12 370 HIS A CA 1
ATOM 2796 C C . HIS A 1 370 ? 8.905 20.649 6.825 1.00 53.12 370 HIS A C 1
ATOM 2798 O O . HIS A 1 370 ? 9.860 19.902 7.024 1.00 53.12 370 HIS A O 1
ATOM 2804 N N . THR A 1 371 ? 7.676 20.308 7.219 1.00 57.53 371 THR A N 1
ATOM 2805 C CA . THR A 1 371 ? 7.389 18.979 7.782 1.00 57.53 371 THR A CA 1
ATOM 2806 C C . THR A 1 371 ? 7.027 18.007 6.660 1.00 57.53 371 THR A C 1
ATOM 2808 O O . THR A 1 371 ? 6.068 18.246 5.932 1.00 57.53 371 THR A O 1
ATOM 2811 N N . LEU A 1 372 ? 7.782 16.906 6.536 1.00 62.97 372 LEU A N 1
ATOM 2812 C CA . LEU A 1 372 ? 7.498 15.794 5.616 1.00 62.97 372 LEU A CA 1
ATOM 2813 C C . LEU A 1 372 ? 6.175 15.123 6.020 1.00 62.97 372 LEU A C 1
ATOM 2815 O O . LEU A 1 372 ? 6.165 14.220 6.857 1.00 62.97 372 LEU A O 1
ATOM 2819 N N . LYS A 1 373 ? 5.053 15.618 5.494 1.00 72.69 373 LYS A N 1
ATOM 2820 C CA . LYS A 1 373 ? 3.707 15.061 5.697 1.00 72.69 373 LYS A CA 1
ATOM 2821 C C . LYS A 1 373 ? 3.369 14.146 4.539 1.00 72.69 373 LYS A C 1
ATOM 2823 O O . LYS A 1 373 ? 3.703 14.462 3.403 1.00 72.69 373 LYS A O 1
ATOM 2828 N N . SER A 1 374 ? 2.666 13.064 4.830 1.00 79.75 374 SER A N 1
ATOM 2829 C CA . SER A 1 374 ? 2.126 12.192 3.791 1.00 79.75 374 SER A CA 1
ATOM 2830 C C . SER A 1 374 ? 0.761 12.698 3.329 1.00 79.75 374 SER A C 1
ATOM 2832 O O . SER A 1 374 ? -0.059 13.163 4.130 1.00 79.75 374 SER A O 1
ATOM 2834 N N . LEU A 1 375 ? 0.500 12.592 2.036 1.00 84.56 375 LEU A N 1
ATOM 2835 C CA . LEU A 1 375 ? -0.849 12.628 1.495 1.00 84.56 375 LEU A CA 1
ATOM 2836 C C . LEU A 1 375 ? -1.511 11.249 1.667 1.00 84.56 375 LEU A C 1
ATOM 2838 O O . LEU A 1 375 ? -0.810 10.239 1.796 1.00 84.56 375 LEU A O 1
ATOM 2842 N N . PRO A 1 376 ? -2.853 11.166 1.671 1.00 89.38 376 PRO A N 1
ATOM 2843 C CA . PRO A 1 376 ? -3.560 9.888 1.626 1.00 89.38 376 PRO A CA 1
ATOM 2844 C C . PRO A 1 376 ? -3.079 8.951 0.511 1.00 89.38 376 PRO A C 1
ATOM 2846 O O . PRO A 1 376 ? -2.996 7.742 0.718 1.00 89.38 376 PRO A O 1
ATOM 2849 N N . GLU A 1 377 ? -2.730 9.510 -0.645 1.00 88.81 377 GLU A N 1
ATOM 2850 C CA . GLU A 1 377 ? -2.222 8.797 -1.814 1.00 88.81 377 GLU A CA 1
ATOM 2851 C C . GLU A 1 377 ? -0.847 8.173 -1.553 1.00 88.81 377 GLU A C 1
ATOM 2853 O O . GLU A 1 377 ? -0.599 7.048 -1.980 1.00 88.81 377 GLU A O 1
ATOM 2858 N N . ASP A 1 378 ? 0.026 8.847 -0.799 1.00 87.12 378 ASP A N 1
ATOM 2859 C CA . ASP A 1 378 ? 1.343 8.298 -0.454 1.00 87.12 378 ASP A CA 1
ATOM 2860 C C . ASP A 1 378 ? 1.189 7.068 0.467 1.00 87.12 378 ASP A C 1
ATOM 2862 O O . ASP A 1 378 ? 1.894 6.068 0.331 1.00 87.12 378 ASP A O 1
ATOM 2866 N N . VAL A 1 379 ? 0.202 7.091 1.373 1.00 93.06 379 VAL A N 1
ATOM 2867 C CA . VAL A 1 379 ? -0.131 5.936 2.226 1.00 93.06 379 VAL A CA 1
ATOM 2868 C C . VAL A 1 379 ? -0.786 4.809 1.422 1.00 93.06 379 VAL A C 1
ATOM 2870 O O . VAL A 1 379 ? -0.498 3.636 1.669 1.00 93.06 379 VAL A O 1
ATOM 2873 N N . ALA A 1 380 ? -1.639 5.142 0.450 1.00 94.38 380 ALA A N 1
ATOM 2874 C CA . ALA A 1 380 ? -2.237 4.162 -0.454 1.00 94.38 380 ALA A CA 1
ATOM 2875 C C . ALA A 1 380 ? -1.163 3.392 -1.240 1.00 94.38 380 ALA A C 1
ATOM 2877 O O . ALA A 1 380 ? -1.269 2.173 -1.367 1.00 94.38 380 ALA A O 1
ATOM 2878 N N . TRP A 1 381 ? -0.091 4.064 -1.677 1.00 90.94 381 TRP A N 1
ATOM 2879 C CA . TRP A 1 381 ? 1.057 3.409 -2.311 1.00 90.94 381 TRP A CA 1
ATOM 2880 C C . TRP A 1 381 ? 1.804 2.454 -1.379 1.00 90.94 381 TRP A C 1
ATOM 2882 O O . TRP A 1 381 ? 2.222 1.384 -1.814 1.00 90.94 381 TRP A O 1
ATOM 2892 N N . ALA A 1 382 ? 1.906 2.760 -0.085 1.00 92.69 382 ALA A N 1
ATOM 2893 C CA . ALA A 1 382 ? 2.474 1.825 0.887 1.00 92.69 382 ALA A CA 1
ATOM 2894 C C . ALA A 1 382 ? 1.601 0.575 1.081 1.00 92.69 382 ALA A C 1
ATOM 2896 O O . ALA A 1 382 ? 2.119 -0.539 1.172 1.00 92.69 382 ALA A O 1
ATOM 2897 N N . ILE A 1 383 ? 0.274 0.742 1.101 1.00 95.81 383 ILE A N 1
ATOM 2898 C CA . ILE A 1 383 ? -0.671 -0.384 1.122 1.00 95.81 383 ILE A CA 1
ATOM 2899 C C . ILE A 1 383 ? -0.510 -1.219 -0.152 1.00 95.81 383 ILE A C 1
ATOM 2901 O O . ILE A 1 383 ? -0.378 -2.438 -0.072 1.00 95.81 383 ILE A O 1
ATOM 2905 N N . ALA A 1 384 ? -0.462 -0.570 -1.315 1.00 92.75 384 ALA A N 1
ATOM 2906 C CA . ALA A 1 384 ? -0.224 -1.220 -2.596 1.00 92.75 384 ALA A CA 1
ATOM 2907 C C . ALA A 1 384 ? 1.103 -1.991 -2.624 1.00 92.75 384 ALA A C 1
ATOM 2909 O O . ALA A 1 384 ? 1.112 -3.142 -3.043 1.00 92.75 384 ALA A O 1
ATOM 2910 N N . ALA A 1 385 ? 2.196 -1.422 -2.112 1.00 89.94 385 ALA A N 1
ATOM 2911 C CA . ALA A 1 385 ? 3.488 -2.100 -2.034 1.00 89.94 385 ALA A CA 1
ATOM 2912 C C . ALA A 1 385 ? 3.414 -3.385 -1.189 1.00 89.94 385 ALA A C 1
ATOM 2914 O O . ALA A 1 385 ? 3.949 -4.424 -1.585 1.00 89.94 385 ALA A O 1
ATOM 2915 N N . ALA A 1 386 ? 2.699 -3.353 -0.058 1.00 93.38 386 ALA A N 1
ATOM 2916 C CA . ALA A 1 386 ? 2.468 -4.540 0.767 1.00 93.38 386 ALA A CA 1
ATOM 2917 C C . ALA A 1 386 ? 1.651 -5.616 0.025 1.00 93.38 386 ALA A C 1
ATOM 2919 O O . ALA A 1 386 ? 1.921 -6.809 0.163 1.00 93.38 386 ALA A O 1
ATOM 2920 N N . VAL A 1 387 ? 0.675 -5.202 -0.789 1.00 94.06 387 VAL A N 1
ATOM 2921 C CA . VAL A 1 387 ? -0.176 -6.103 -1.581 1.00 94.06 387 VAL A CA 1
ATOM 2922 C C . VAL A 1 387 ? 0.564 -6.698 -2.784 1.00 94.06 387 VAL A C 1
ATOM 2924 O O . VAL A 1 387 ? 0.443 -7.899 -3.028 1.00 94.06 387 VAL A O 1
ATOM 2927 N N . ALA A 1 388 ? 1.337 -5.880 -3.501 1.00 88.62 388 ALA A N 1
ATOM 2928 C CA . ALA A 1 388 ? 2.127 -6.255 -4.675 1.00 88.62 388 ALA A CA 1
ATOM 2929 C C . ALA A 1 388 ? 3.308 -7.176 -4.328 1.00 88.62 388 ALA A C 1
ATOM 2931 O O . ALA A 1 388 ? 3.819 -7.912 -5.171 1.00 88.62 388 ALA A O 1
ATOM 2932 N N . SER A 1 389 ? 3.753 -7.145 -3.073 1.00 88.69 389 SER A N 1
ATOM 2933 C CA . SER A 1 389 ? 4.862 -7.969 -2.611 1.00 88.69 389 SER A CA 1
ATOM 2934 C C . SER A 1 389 ? 4.495 -9.466 -2.536 1.00 88.69 389 SER A C 1
ATOM 2936 O O . SER A 1 389 ? 3.363 -9.827 -2.182 1.00 88.69 389 SER A O 1
ATOM 2938 N N . PRO A 1 390 ? 5.455 -10.381 -2.790 1.00 87.00 390 PRO A N 1
ATOM 2939 C CA . PRO A 1 390 ? 5.235 -11.817 -2.626 1.00 87.00 390 PRO A CA 1
ATOM 2940 C C . PRO A 1 390 ? 4.745 -12.170 -1.215 1.00 87.00 390 PRO A C 1
ATOM 2942 O O . PRO A 1 390 ? 5.279 -11.645 -0.237 1.00 87.00 390 PRO A O 1
ATOM 2945 N N . THR A 1 391 ? 3.794 -13.111 -1.084 1.00 86.94 391 THR A N 1
ATOM 2946 C CA . THR A 1 391 ? 3.210 -13.506 0.223 1.00 86.94 391 THR A CA 1
ATOM 2947 C C . THR A 1 391 ? 4.293 -13.833 1.253 1.00 86.94 391 THR A C 1
ATOM 2949 O O . THR A 1 391 ? 4.214 -13.415 2.406 1.00 86.94 391 THR A O 1
ATOM 2952 N N . SER A 1 392 ? 5.311 -14.583 0.821 1.00 86.12 392 SER A N 1
ATOM 2953 C CA . SER A 1 392 ? 6.412 -15.066 1.656 1.00 86.12 392 SER A CA 1
ATOM 2954 C C . SER A 1 392 ? 7.264 -13.942 2.234 1.00 86.12 392 SER A C 1
ATOM 2956 O O . SER A 1 392 ? 7.864 -14.124 3.290 1.00 86.12 392 SER A O 1
ATOM 2958 N N . TRP A 1 393 ? 7.320 -12.800 1.550 1.00 90.00 393 TRP A N 1
ATOM 2959 C CA . TRP A 1 393 ? 8.054 -11.634 2.011 1.00 90.00 393 TRP A CA 1
ATOM 2960 C C . TRP A 1 393 ? 7.156 -10.662 2.770 1.00 90.00 393 TRP A C 1
ATOM 2962 O O . TRP A 1 393 ? 7.569 -10.186 3.818 1.00 90.00 393 TRP A O 1
ATOM 2972 N N . ALA A 1 394 ? 5.942 -10.399 2.276 1.00 90.44 394 ALA A N 1
ATOM 2973 C CA . ALA A 1 394 ? 5.029 -9.391 2.818 1.00 90.44 394 ALA A CA 1
ATOM 2974 C C . ALA A 1 394 ? 4.456 -9.747 4.201 1.00 90.44 394 ALA A C 1
ATOM 2976 O O . ALA A 1 394 ? 4.081 -8.857 4.971 1.00 90.44 394 ALA A O 1
ATOM 2977 N N . ASN A 1 395 ? 4.353 -11.040 4.525 1.00 94.94 395 ASN A N 1
ATOM 2978 C CA . ASN A 1 395 ? 3.787 -11.464 5.799 1.00 94.94 395 ASN A CA 1
ATOM 2979 C C . ASN A 1 395 ? 4.640 -10.984 6.985 1.00 94.94 395 ASN A C 1
ATOM 2981 O O . ASN A 1 395 ? 5.861 -11.129 6.983 1.00 94.94 395 ASN A O 1
ATOM 2985 N N . ALA A 1 396 ? 3.978 -10.447 8.011 1.00 92.75 396 ALA A N 1
ATOM 2986 C CA . ALA A 1 396 ? 4.607 -9.849 9.186 1.00 92.75 396 ALA A CA 1
ATOM 2987 C C . ALA A 1 396 ? 5.541 -8.658 8.872 1.00 92.75 396 ALA A C 1
ATOM 2989 O O . ALA A 1 396 ? 6.461 -8.379 9.642 1.00 92.75 396 ALA A O 1
ATOM 2990 N N . LYS A 1 397 ? 5.302 -7.943 7.761 1.00 93.62 397 LYS A N 1
ATOM 2991 C CA . LYS A 1 397 ? 6.025 -6.713 7.406 1.00 93.62 397 LYS A CA 1
ATOM 2992 C C . LYS A 1 397 ? 5.264 -5.450 7.768 1.00 93.62 397 LYS A C 1
ATOM 2994 O O . LYS A 1 397 ? 4.055 -5.343 7.545 1.00 93.62 397 LYS A O 1
ATOM 2999 N N . GLY A 1 398 ? 6.024 -4.489 8.283 1.00 93.19 398 GLY A N 1
ATOM 3000 C CA . GLY A 1 398 ? 5.568 -3.163 8.658 1.00 93.19 398 GLY A CA 1
ATOM 3001 C C . GLY A 1 398 ? 6.224 -2.097 7.803 1.00 93.19 398 GLY A C 1
ATOM 3002 O O . GLY A 1 398 ? 7.443 -2.111 7.643 1.00 93.19 398 GLY A O 1
ATOM 3003 N N . PHE A 1 399 ? 5.430 -1.156 7.300 1.00 93.31 399 PHE A N 1
ATOM 3004 C CA . PHE A 1 399 ? 5.915 -0.069 6.454 1.00 93.31 399 PHE A CA 1
ATOM 3005 C C . PHE A 1 399 ? 5.663 1.284 7.111 1.00 93.31 399 PHE A C 1
ATOM 3007 O O . PHE A 1 399 ? 4.518 1.682 7.310 1.00 93.31 399 PHE A O 1
ATOM 3014 N N . TRP A 1 400 ? 6.729 2.001 7.442 1.00 92.06 400 TRP A N 1
ATOM 3015 C CA . TRP A 1 400 ? 6.677 3.393 7.866 1.00 92.06 400 TRP A CA 1
ATOM 3016 C C . TRP A 1 400 ? 6.532 4.301 6.651 1.00 92.06 400 TRP A C 1
ATOM 3018 O O . TRP A 1 400 ? 7.296 4.168 5.697 1.00 92.06 400 TRP A O 1
ATOM 3028 N N . VAL A 1 401 ? 5.583 5.235 6.696 1.00 90.31 401 VAL A N 1
ATOM 3029 C CA . VAL A 1 401 ? 5.332 6.166 5.586 1.00 90.31 401 VAL A CA 1
ATOM 3030 C C . VAL A 1 401 ? 5.546 7.591 6.060 1.00 90.31 401 VAL A C 1
ATOM 3032 O O . VAL A 1 401 ? 4.889 8.015 7.005 1.00 90.31 401 VAL A O 1
ATOM 3035 N N . GLN A 1 402 ? 6.446 8.338 5.424 1.00 84.25 402 GLN A N 1
ATOM 3036 C CA . GLN A 1 402 ? 6.716 9.735 5.770 1.00 84.25 402 GLN A CA 1
ATOM 3037 C C . GLN A 1 402 ? 6.986 10.568 4.520 1.00 84.25 402 GLN A C 1
ATOM 3039 O O . GLN A 1 402 ? 8.018 10.423 3.864 1.00 84.25 402 GLN A O 1
ATOM 3044 N N . GLY A 1 403 ? 6.044 11.455 4.192 1.00 79.69 403 GLY A N 1
ATOM 3045 C CA . GLY A 1 403 ? 5.979 12.018 2.846 1.00 79.69 403 GLY A CA 1
ATOM 3046 C C . GLY A 1 403 ? 5.745 10.900 1.835 1.00 79.69 403 GLY A C 1
ATOM 3047 O O . GLY A 1 403 ? 4.907 10.030 2.075 1.00 79.69 403 GLY A O 1
ATOM 3048 N N . THR A 1 404 ? 6.539 10.910 0.770 1.00 76.88 404 THR A N 1
ATOM 3049 C CA . THR A 1 404 ? 6.595 9.892 -0.289 1.00 76.88 404 THR A CA 1
ATOM 3050 C C . THR A 1 404 ? 7.477 8.684 0.050 1.00 76.88 404 THR A C 1
ATOM 3052 O O . THR A 1 404 ? 7.519 7.730 -0.720 1.00 76.88 404 THR A O 1
ATOM 3055 N N . THR A 1 405 ? 8.181 8.689 1.188 1.00 78.12 405 THR A N 1
ATOM 3056 C CA . THR A 1 405 ? 9.081 7.589 1.563 1.00 78.12 405 THR A CA 1
ATOM 3057 C C . THR A 1 405 ? 8.322 6.464 2.245 1.00 78.12 405 THR A C 1
ATOM 3059 O O . THR A 1 405 ? 7.610 6.700 3.224 1.00 78.12 405 THR A O 1
ATOM 3062 N N . ILE A 1 406 ? 8.548 5.240 1.767 1.00 87.00 406 ILE A N 1
ATOM 3063 C CA . ILE A 1 406 ? 8.031 3.994 2.333 1.00 87.00 406 ILE A CA 1
ATOM 3064 C C . ILE A 1 406 ? 9.224 3.161 2.815 1.00 87.00 406 ILE A C 1
ATOM 3066 O O . ILE A 1 406 ? 10.055 2.741 2.014 1.00 87.00 406 ILE A O 1
ATOM 3070 N N . THR A 1 407 ? 9.303 2.897 4.119 1.00 87.50 407 THR A N 1
ATOM 3071 C CA . THR A 1 407 ? 10.412 2.155 4.739 1.00 87.50 407 THR A CA 1
ATOM 3072 C C . THR A 1 407 ? 9.898 0.894 5.422 1.00 87.50 407 THR A C 1
ATOM 3074 O O . THR A 1 407 ? 9.052 0.980 6.307 1.00 87.50 407 THR A O 1
ATOM 3077 N N . GLU A 1 408 ? 10.434 -0.277 5.074 1.00 91.25 408 GLU A N 1
ATOM 3078 C CA . GLU A 1 408 ? 10.195 -1.517 5.830 1.00 91.25 408 GLU A CA 1
ATOM 3079 C C . GLU A 1 408 ? 10.938 -1.448 7.176 1.00 91.25 408 GLU A C 1
ATOM 3081 O O . GLU A 1 408 ? 12.150 -1.241 7.198 1.00 91.25 408 GLU A O 1
ATOM 3086 N N . VAL A 1 409 ? 10.232 -1.581 8.302 1.00 90.88 409 VAL A N 1
ATOM 3087 C CA . VAL A 1 409 ? 10.799 -1.321 9.645 1.00 90.88 409 VAL A CA 1
ATOM 3088 C C . VAL A 1 409 ? 10.947 -2.559 10.531 1.00 90.88 409 VAL A C 1
ATOM 3090 O O . VAL A 1 409 ? 11.617 -2.505 11.563 1.00 90.88 409 VAL A O 1
ATOM 3093 N N . GLU A 1 410 ? 10.374 -3.697 10.151 1.00 89.56 410 GLU A N 1
ATOM 3094 C CA . GLU A 1 410 ? 10.392 -4.909 10.971 1.00 89.56 410 GLU A CA 1
ATOM 3095 C C . GLU A 1 410 ? 11.677 -5.701 10.874 1.00 89.56 410 GLU A C 1
ATOM 3097 O O . GLU A 1 410 ? 11.985 -6.427 11.815 1.00 89.56 410 GLU A O 1
ATOM 3102 N N . GLY A 1 411 ? 12.462 -5.539 9.807 1.00 84.75 411 GLY A N 1
ATOM 3103 C CA . GLY A 1 411 ? 13.817 -6.090 9.753 1.00 84.75 411 GLY A CA 1
ATOM 3104 C C . GLY A 1 411 ? 14.633 -5.715 10.997 1.00 84.75 411 GLY A C 1
ATOM 3105 O O . GLY A 1 411 ? 15.134 -6.593 11.701 1.00 84.75 411 GLY A O 1
ATOM 3106 N N . ALA A 1 412 ? 14.662 -4.424 11.343 1.00 81.00 412 ALA A N 1
ATOM 3107 C CA . ALA A 1 412 ? 15.386 -3.925 12.513 1.00 81.00 412 ALA A CA 1
ATOM 3108 C C . ALA A 1 412 ? 14.818 -4.468 13.839 1.00 81.00 412 ALA A C 1
ATOM 3110 O O . ALA A 1 412 ? 15.572 -4.878 14.722 1.00 81.00 412 ALA A O 1
ATOM 3111 N N . TYR A 1 413 ? 13.489 -4.525 13.986 1.00 78.50 413 TYR A N 1
ATOM 3112 C CA . TYR A 1 413 ? 12.860 -5.116 15.174 1.00 78.50 413 TYR A CA 1
ATOM 3113 C C . TYR A 1 413 ? 13.142 -6.615 15.298 1.00 78.50 413 TYR A C 1
ATOM 3115 O O . TYR A 1 413 ? 13.394 -7.101 16.402 1.00 78.50 413 TYR A O 1
ATOM 3123 N N . GLY A 1 414 ? 13.139 -7.341 14.181 1.00 78.62 414 GLY A N 1
ATOM 3124 C CA . GLY A 1 414 ? 13.481 -8.756 14.117 1.00 78.62 414 GLY A CA 1
ATOM 3125 C C . GLY A 1 414 ? 14.907 -9.021 14.592 1.00 78.62 414 GLY A C 1
ATOM 3126 O O . GLY A 1 414 ? 15.119 -9.938 15.383 1.00 78.62 414 GLY A O 1
ATOM 3127 N N . GLU A 1 415 ? 15.871 -8.185 14.197 1.00 82.50 415 GLU A N 1
ATOM 3128 C CA . GLU A 1 415 ? 17.254 -8.276 14.680 1.00 82.50 415 GLU A CA 1
ATOM 3129 C C . GLU A 1 415 ? 17.353 -8.089 16.198 1.00 82.50 415 GLU A C 1
ATOM 3131 O O . GLU A 1 415 ? 18.029 -8.860 16.882 1.00 82.50 415 GLU A O 1
ATOM 3136 N N . VAL A 1 416 ? 16.656 -7.090 16.749 1.00 81.94 416 VAL A N 1
ATOM 3137 C CA . VAL A 1 416 ? 16.605 -6.871 18.203 1.00 81.94 416 VAL A CA 1
ATOM 3138 C C . VAL A 1 416 ? 15.947 -8.064 18.901 1.00 81.94 416 VAL A C 1
ATOM 3140 O O . VAL A 1 416 ? 16.489 -8.584 19.876 1.00 81.94 416 VAL A O 1
ATOM 3143 N N . GLY A 1 417 ? 14.818 -8.547 18.379 1.00 77.75 417 GLY A N 1
ATOM 3144 C CA . GLY A 1 417 ? 14.095 -9.697 18.917 1.00 77.75 417 GLY A CA 1
ATOM 3145 C C . GLY A 1 417 ? 14.937 -10.972 18.937 1.00 77.75 417 GLY A C 1
ATOM 3146 O O . GLY A 1 417 ? 14.943 -11.672 19.943 1.00 77.75 417 GLY A O 1
ATOM 3147 N N . GLN A 1 418 ? 15.710 -11.247 17.884 1.00 79.00 418 GLN A N 1
ATOM 3148 C CA . GLN A 1 418 ? 16.617 -12.400 17.825 1.00 79.00 418 GLN A CA 1
ATOM 3149 C C . GLN A 1 418 ? 17.753 -12.322 18.850 1.00 79.00 418 GLN A C 1
ATOM 3151 O O . GLN A 1 418 ? 18.189 -13.356 19.352 1.00 79.00 418 GLN A O 1
ATOM 3156 N N . ARG A 1 419 ? 18.218 -11.113 19.192 1.00 82.94 419 ARG A N 1
ATOM 3157 C CA . ARG A 1 419 ? 19.203 -10.918 20.269 1.00 82.94 419 ARG A CA 1
ATOM 3158 C C . ARG A 1 419 ? 18.597 -11.129 21.655 1.00 82.94 419 ARG A C 1
ATOM 3160 O O . ARG A 1 419 ? 19.299 -11.577 22.554 1.00 82.94 419 ARG A O 1
ATOM 3167 N N . LEU A 1 420 ? 17.320 -10.790 21.836 1.00 82.44 420 LEU A N 1
ATOM 3168 C CA . LEU A 1 420 ? 16.611 -10.942 23.111 1.00 82.44 420 LEU A CA 1
ATOM 3169 C C . LEU A 1 420 ? 16.087 -12.371 23.331 1.00 82.44 420 LEU A C 1
ATOM 3171 O O . LEU A 1 420 ? 16.082 -12.852 24.461 1.00 82.44 420 LEU A O 1
ATOM 3175 N N . ILE A 1 421 ? 15.660 -13.049 22.262 1.00 79.38 421 ILE A N 1
ATOM 3176 C CA . ILE A 1 421 ? 15.058 -14.388 22.276 1.00 79.38 421 ILE A CA 1
ATOM 3177 C C . ILE A 1 421 ? 15.920 -15.330 21.427 1.00 79.38 421 ILE A C 1
ATOM 3179 O O . ILE A 1 421 ? 15.617 -15.641 20.267 1.00 79.38 421 ILE A O 1
ATOM 3183 N N . ALA A 1 422 ? 17.017 -15.783 22.028 1.00 74.38 422 ALA A N 1
ATOM 3184 C CA . ALA A 1 422 ? 17.900 -16.780 21.441 1.00 74.38 422 ALA A CA 1
ATOM 3185 C C . ALA A 1 422 ? 17.200 -18.155 21.328 1.00 74.38 422 ALA A C 1
ATOM 3187 O O . ALA A 1 422 ? 16.241 -18.405 22.067 1.00 74.38 422 ALA A O 1
ATOM 3188 N N . PRO A 1 423 ? 17.638 -19.051 20.420 1.00 74.62 423 PRO A N 1
ATOM 3189 C CA . PRO A 1 423 ? 17.029 -20.371 20.223 1.00 74.62 423 PRO A CA 1
ATOM 3190 C C . PRO A 1 423 ? 16.806 -21.169 21.516 1.00 74.62 423 PRO A C 1
ATOM 3192 O O . PRO A 1 423 ? 15.784 -21.830 21.657 1.00 74.62 423 PRO A O 1
ATOM 3195 N N . GLU A 1 424 ? 17.729 -21.059 22.467 1.00 80.50 424 GLU A N 1
ATOM 3196 C CA . GLU A 1 424 ? 17.702 -21.699 23.783 1.00 80.50 424 GLU A CA 1
ATOM 3197 C C . GLU A 1 424 ? 16.586 -21.207 24.722 1.00 80.50 424 GLU A C 1
ATOM 3199 O O . GLU A 1 424 ? 16.239 -21.920 25.659 1.00 80.50 424 GLU A O 1
ATOM 3204 N N . ASN A 1 425 ? 16.005 -20.029 24.464 1.00 76.00 425 ASN A N 1
ATOM 3205 C CA . ASN A 1 425 ? 14.991 -19.389 25.312 1.00 76.00 425 ASN A CA 1
ATOM 3206 C C . ASN A 1 425 ? 13.686 -19.084 24.551 1.00 76.00 425 ASN A C 1
ATOM 3208 O O . ASN A 1 425 ? 12.889 -18.252 24.991 1.00 76.00 425 ASN A O 1
ATOM 3212 N N . ARG A 1 426 ? 13.472 -19.712 23.388 1.00 71.69 426 ARG A N 1
ATOM 3213 C CA . ARG A 1 426 ? 12.202 -19.616 22.652 1.00 71.69 426 ARG A CA 1
ATOM 3214 C C . ARG A 1 426 ? 11.117 -20.424 23.374 1.00 71.69 426 ARG A C 1
ATOM 3216 O O . ARG A 1 426 ? 11.366 -21.564 23.757 1.00 71.69 426 ARG A O 1
ATOM 3223 N N . PHE A 1 427 ? 9.951 -19.801 23.560 1.00 58.41 427 PHE A N 1
ATOM 3224 C CA . PHE A 1 427 ? 8.745 -20.423 24.119 1.00 58.41 427 PHE A CA 1
ATOM 3225 C C . PHE A 1 427 ? 8.053 -21.352 23.126 1.00 58.41 427 PHE A C 1
ATOM 3227 O O . PHE A 1 427 ? 8.068 -21.026 21.915 1.00 58.41 427 PHE A O 1
#

Mean predicted aligned error: 8.84 Å

Radius of gyration: 24.58 Å; Cα contacts (8 Å, |Δi|>4): 791; chains: 1; bounding box: 59×54×73 Å

Organism: NCBI:txid656916

Sequence (427 aa):
MEDSWTGLQWVYAHAEELCIDTHRIAVMGESAGAGLAAGLALMARDKGLSPPLAKQILVYPMLDDRGVENKAGDLAFWTPEDNITGWTAYLGKDVGTDRVEAYAAPARAESVEGLPPVYMDCGQLDIFAKEDTEHALSDALTENVSNKVAIVTGAARGIGFATANLLARHGARVVLVDLHEDALKNAVEAIGLQATYKTCDVSDWDQQIALFQWVTDTVGPIELVVCNAAINPEISLLQTQDPSRQAQLNSQARYNYLADETKEGKLERPSTQLFDVNINSVVYGLKLAIHHMKQGGAGGRIVVTGSAGSYLPVPSQPLYTASKHAVLGLVRSTALIEEVIRANIAISWIAPWLTLTSMVEGLEATTQPHTLKSLPEDVAWAIAAAVASPTSWANAKGFWVQGTTITEVEGAYGEVGQRLIAPENRF

pLDDT: mean 87.52, std 13.85, range [40.34, 98.88]

Solvent-accessible surface area (backbone atoms only — not comparable to full-atom values): 22630 Å² total; per-residue (Å²): 102,70,66,60,48,53,51,52,52,48,49,65,75,40,18,75,85,68,74,48,62,61,73,65,40,61,43,63,28,51,33,67,45,9,13,49,28,51,7,45,47,53,49,38,52,77,72,61,49,79,64,49,61,49,30,36,41,30,33,46,35,49,32,59,60,78,66,65,64,73,82,42,59,94,66,32,86,62,45,62,69,55,49,53,50,52,40,36,73,73,51,47,91,38,51,66,44,94,78,61,50,33,53,74,26,41,68,63,49,94,68,65,84,84,55,49,59,75,46,77,49,58,55,87,45,42,43,40,39,62,61,47,51,46,63,74,40,48,52,47,29,23,76,63,30,46,78,34,30,30,41,26,28,37,15,46,46,52,44,24,26,36,30,44,46,51,45,29,76,35,43,14,38,26,36,36,23,27,74,54,59,72,46,32,52,54,41,27,64,74,61,33,92,41,39,44,69,48,72,36,55,59,58,37,68,67,45,45,50,56,46,56,51,46,40,46,76,75,77,37,66,55,35,34,40,34,50,43,45,70,65,71,63,36,61,43,78,80,93,62,93,46,69,68,58,44,53,53,44,60,74,65,28,76,33,54,83,80,70,37,64,46,102,80,72,46,79,64,84,65,85,60,64,52,44,38,37,40,34,48,21,45,57,51,47,51,54,50,49,54,53,50,12,54,72,65,65,83,14,34,40,36,39,34,55,57,26,41,38,39,83,41,91,41,91,62,30,57,69,53,22,50,31,23,32,51,40,50,53,51,47,53,56,53,31,67,34,64,72,40,48,76,40,51,39,19,31,29,36,36,20,46,35,66,46,72,37,87,87,54,72,86,48,78,84,71,74,53,88,87,59,71,48,14,48,27,58,43,51,21,48,48,53,44,52,51,57,33,38,56,57,89,67,25,35,56,34,34,33,39,30,46,20,86,46,72,39,79,54,38,67,65,52,48,55,54,46,50,72,74,48,41,87,93,66,61,132

InterPro domains:
  IPR002347 Short-chain dehydrogenase/reductase SDR [PF00106] (148-365)
  IPR002347 Short-chain dehydrogenase/reductase SDR [PR00081] (149-166)
  IPR002347 Short-chain dehydrogenase/reductase SDR [PR00081] (220-231)
  IPR002347 Short-chain dehydrogenase/reductase SDR [PR00081] (294-310)
  IPR002347 Short-chain dehydrogenase/reductase SDR [PR00081] (320-339)
  IPR002347 Short-chain dehydrogenase/reductase SDR [PR00081] (343-360)
  IPR002347 Short-chain dehydrogenase/reductase SDR [PR00081] (369-389)
  IPR013094 Alpha/beta hydrolase fold-3 [PF07859] (1-135)
  IPR020904 Short-chain dehydrogenase/reductase, conserved site [PS00061] (307-335)
  IPR029058 Alpha/Beta hydrolase fold [G3DSA:3.40.50.1820] (1-152)
  IPR029058 Alpha/Beta hydrolase fold [SSF53474] (2-154)
  IPR036291 NAD(P)-binding domain superfamily [SSF51735] (144-403)

Secondary structure (DSSP, 8-state):
-HHHHHHHHHHHHTTTTTT--GGG-EEEEETHHHHHHHHHHHHHHHTT-SSPP-EEEEES----TT----SSGGG-SS-HHHHHHHHHHHHGGGTTSTT--TTTSGGG-S--TTPPPEEEE--TTSTTHHHHHHHHHHHHHHHHHTT-EEEEESTTSHHHHHHHHHHHHTT-EEEEEES-HHHHHHHHHHH-TTEEEEE--TT-HHHHHHHHHHHHHHT--EEEEEE---------------HHHHHHHHTT-S--TT----TTSPPPPPP-HHHIIIIIHHHHHHHHHHHHHHHHSS-EEEEEE--GGGTS--TT-HHHHHHHHHHHHHHHHHHT-HHHHHTTEEEEEEEE-SB-STTSTT-GGGG-TTS-PBPHHHHHHHHHHHHHS-HHHHTT-EEEEETTEEEE-HHHHHHHHHHHS-GGG--

Foldseek 3Di:
DVVVLVVVVVCVVCVVVVVHDPLAAEFEDEEQSLLLRLLNLVVCVVVVPPPHHQEYEYELYQAALLFFDQPLPPNAPQDRVNSPVVSCVQVPPCRNHPPDDCSNRVLPDPAPPPGHYYDYHYDPNYRSLVVSLCNNQLRLLLVLAAAAEEEFEPCLDFLSLLLQLSSVVSHHQYEYEYQDPVSQVVSDVVSPDSYDYDYADLLDLVRLVVVLVCCCVPVHQHAHYEAEWADALLPQADDDPDPVVNVVRVVVRSDDQPPQQDVPGHGDHDDPVRLSGLPVSLVSRLVSSLVRLLVVLPAHEYEYEAALLLVDPDPSGHSNSVSSVNSLVVQLVSLPPPSNVVSLYAYEYEHEYAEPDPNCPPHPVVPDPPFQYAYSNLRSSLVSVLSSDHSVPSHSWYWYTTRNDTDTDVVVVVVVVCVVQPPVRDD